Protein AF-0000000078983194 (afdb_homodimer)

Radius of gyration: 22.36 Å; Cα contacts (8 Å, |Δi|>4): 1023; chains: 2; bounding box: 47×61×54 Å

pLDDT: mean 97.12, std 3.92, range [59.59, 98.94]

Nearest PDB structures (foldseek):
  7dq9-assembly4_D  TM=9.027E-01  e=4.303E-18  Alistipes shahii WAL 8301
  7dq9-assembly3_C  TM=9.004E-01  e=1.186E-17  Alistipes shahii WAL 8301
  6k5e-assembly1_E  TM=8.010E-01  e=3.122E-14  Klebsiella pneumoniae
  6eb3-assembly1_A  TM=8.011E-01  e=3.604E-13  metagenome
  4lxg-assembly1_A-2  TM=7.792E-01  e=1.509E-12  Rhizorhabdus wittichii RW1

Sequence (468 aa):
MGEPLVFLPGMCCDARLFAPQLAALSRSHAVTVCPVGQADQISLIVEDLLPILPARFALAGLSMGGIVAMEMIRRAPDRISRLCLMSTDAQTDTPQIAAAREPLIISARVGKLEQALGQVLRPESLAPGPGRLQVLEVMRQMGLEAGPDQFVRQMRALQRRSDQQGTLRRIKVPTLILCGAHDRLTPVKRHAFMADLVAHARLSVIEEAGHLPTLESPEVVTEALQAWLAEPQRMGEPLVFLPGMCCDARLFAPQLAALSRSHAVTVCPVGQADQISLIVEDLLPILPARFALAGLSMGGIVAMEMIRRAPDRISRLCLMSTDAQTDTPQIAAAREPLIISARVGKLEQALGQVLRPESLAPGPGRLQVLEVMRQMGLEAGPDQFVRQMRALQRRSDQQGTLRRIKVPTLILCGAHDRLTPVKRHAFMADLVAHARLSVIEEAGHLPTLESPEVVTEALQAWLAEPQR

Secondary structure (DSSP, 8-state):
-PPPEEEE--TT--GGGGHHHHHHHTTTS-EEE----SSSSHHHHHHHHGGGS-SSEEEEEETHHHHHHHHHHHH-GGGEEEEEEES--SSPPPHHHHHHHHHHHHHHHTT-HHHHHHHHS-GGGS--STTHHHHHHHHHHHHHHH-HHHHHHHHHHHHTPPP-HHHHHT--S-EEEEEETT-SSS-HHHHHHHHHHSTTPEEEEETT--S-HHHHSHHHHHHHHHHHHHSPP-/-PPPEEEE--TT--GGGGHHHHHHHTTTS-EEE----SSSSHHHHHHHHGGGS-SSEEEEEETHHHHHHHHHHHH-GGGEEEEEEES--SSPPPHHHHHHHHHHHHHHHTT-HHHHHHHHS-GGGS--STTHHHHHHHHHHHHHHH-HHHHHHHHHHHHTPPP-HHHHHT--S-EEEEEETT-SSS-HHHHHHHHHHSTTPEEEEETT--S-HHHHSHHHHHHHHHHHHHSPP-

Organism: Ruegeria pomeroyi (strain ATCC 700808 / DSM 15171 / DSS-3) (NCBI:txid246200)

Solvent-accessible surface area (backbone atoms only — not comparable to full-atom values): 23267 Å² total; per-residue (Å²): 129,50,70,30,34,38,37,27,35,34,80,47,43,30,41,67,57,42,42,60,40,40,41,62,46,14,61,53,17,36,36,29,33,37,49,74,44,86,32,53,35,52,68,54,35,41,64,64,46,59,78,57,42,42,74,55,27,30,40,35,11,29,29,56,12,19,45,43,44,52,54,40,42,63,77,38,50,87,31,42,62,27,42,33,41,24,31,34,63,48,66,44,58,50,73,67,58,37,55,61,47,51,64,40,42,51,34,20,72,74,72,36,36,70,60,29,52,46,68,73,58,43,76,72,24,36,32,86,61,88,61,40,64,57,53,51,49,54,49,49,52,36,33,62,69,54,30,46,68,37,48,41,26,37,52,46,11,54,51,65,37,66,68,36,60,72,49,38,54,66,47,80,46,62,29,41,35,38,36,11,62,36,9,64,85,44,33,55,67,50,47,53,54,52,34,71,43,22,65,80,36,42,75,45,74,38,77,68,7,6,56,52,32,45,70,58,33,32,69,63,46,38,52,51,50,52,53,58,72,63,50,79,84,130,128,50,70,29,35,38,37,26,34,33,78,47,44,30,39,67,58,41,42,60,40,41,40,62,45,14,62,52,17,37,35,30,33,36,50,75,44,87,33,52,35,50,69,56,38,40,64,65,46,59,77,58,40,43,74,55,27,30,41,35,10,30,28,56,12,19,46,43,45,53,54,40,42,64,76,39,50,88,31,42,62,27,40,32,40,24,32,35,63,49,68,45,58,50,75,66,58,37,56,62,45,49,64,39,43,51,33,20,73,73,72,35,36,70,60,30,52,47,69,73,60,44,75,74,24,37,31,86,62,90,60,41,64,57,52,51,50,53,49,51,50,35,33,61,70,54,30,47,68,37,48,40,26,36,52,45,14,54,51,64,38,66,67,35,61,72,48,37,53,66,46,82,46,60,30,41,35,38,38,11,61,35,10,64,84,43,34,56,67,51,48,53,54,51,34,70,43,21,68,80,37,43,76,45,73,38,78,71,7,6,55,51,32,44,71,58,34,33,69,63,46,40,51,51,51,53,54,59,70,64,51,79,82,129

Structure (mmCIF, N/CA/C/O backbone):
data_AF-0000000078983194-model_v1
#
loop_
_entity.id
_entity.type
_entity.pdbx_description
1 polymer 'Hydrolase, alpha/beta fold family'
#
loop_
_atom_site.group_PDB
_atom_site.id
_atom_site.type_symbol
_atom_site.label_atom_id
_atom_site.label_alt_id
_atom_site.label_comp_id
_atom_site.label_asym_id
_atom_site.label_entity_id
_atom_site.label_seq_id
_atom_site.pdbx_PDB_ins_code
_atom_site.Cartn_x
_atom_site.Cartn_y
_atom_site.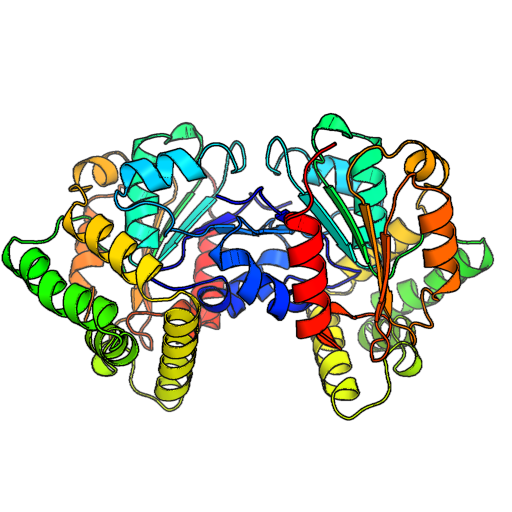Cartn_z
_atom_site.occupancy
_atom_site.B_iso_or_equiv
_atom_site.auth_seq_id
_atom_site.auth_comp_id
_atom_site.auth_asym_id
_atom_site.auth_atom_id
_atom_site.pdbx_PDB_model_num
ATOM 1 N N . MET A 1 1 ? -0.536 2.029 -17.75 1 79.88 1 MET A N 1
ATOM 2 C CA . MET A 1 1 ? -0.487 2.031 -16.297 1 79.88 1 MET A CA 1
ATOM 3 C C . MET A 1 1 ? -0.475 3.457 -15.75 1 79.88 1 MET A C 1
ATOM 5 O O . MET A 1 1 ? 0.109 4.352 -16.359 1 79.88 1 MET A O 1
ATOM 9 N N . GLY A 1 2 ? -1.288 3.662 -14.625 1 85 2 GLY A N 1
ATOM 10 C CA . GLY A 1 2 ? -1.296 4.98 -14.016 1 85 2 GLY A CA 1
ATOM 11 C C . GLY A 1 2 ? 0.024 5.344 -13.359 1 85 2 GLY A C 1
ATOM 12 O O . GLY A 1 2 ? 0.859 4.473 -13.109 1 85 2 GLY A O 1
ATOM 13 N N . GLU A 1 3 ? 0.247 6.621 -13.164 1 92.56 3 GLU A N 1
ATOM 14 C CA . GLU A 1 3 ? 1.456 7.074 -12.484 1 92.56 3 GLU A CA 1
ATOM 15 C C . GLU A 1 3 ? 1.533 6.512 -11.07 1 92.56 3 GLU A C 1
ATOM 17 O O . GLU A 1 3 ? 0.51 6.359 -10.398 1 92.56 3 GLU A O 1
ATOM 22 N N . PRO A 1 4 ? 2.758 6.176 -10.633 1 97.31 4 PRO A N 1
ATOM 23 C CA . PRO A 1 4 ? 2.881 5.727 -9.242 1 97.31 4 PRO A CA 1
ATOM 24 C C . PRO A 1 4 ? 2.395 6.77 -8.242 1 97.31 4 PRO A C 1
ATOM 26 O O . PRO A 1 4 ? 2.594 7.969 -8.445 1 97.31 4 PRO A O 1
ATOM 29 N N . LEU A 1 5 ? 1.746 6.328 -7.246 1 98.62 5 LEU A N 1
ATOM 30 C CA . LEU A 1 5 ? 1.169 7.184 -6.215 1 98.62 5 LEU A CA 1
ATOM 31 C C . LEU A 1 5 ? 1.759 6.85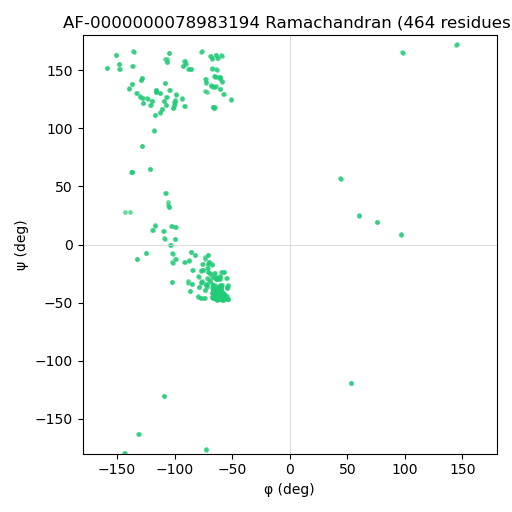2 -4.848 1 98.62 5 LEU A C 1
ATOM 33 O O . LEU A 1 5 ? 1.731 5.699 -4.414 1 98.62 5 LEU A O 1
ATOM 37 N N . VAL A 1 6 ? 2.328 7.848 -4.188 1 98.75 6 VAL A N 1
ATOM 38 C CA . VAL A 1 6 ? 2.906 7.695 -2.855 1 98.75 6 VAL A CA 1
ATOM 39 C C . VAL A 1 6 ? 2.008 8.367 -1.821 1 98.75 6 VAL A C 1
ATOM 41 O O . VAL A 1 6 ? 1.648 9.539 -1.971 1 98.75 6 VAL A O 1
ATOM 44 N N . PHE A 1 7 ? 1.648 7.602 -0.792 1 98.94 7 PHE A N 1
ATOM 45 C CA . PHE A 1 7 ? 0.886 8.102 0.343 1 98.94 7 PHE A CA 1
ATOM 46 C C . PHE A 1 7 ? 1.784 8.289 1.56 1 98.94 7 PHE A C 1
ATOM 48 O O . PHE A 1 7 ? 2.566 7.402 1.903 1 98.94 7 PHE A O 1
ATOM 55 N N . LEU A 1 8 ? 1.646 9.43 2.18 1 98.81 8 LEU A N 1
ATOM 56 C CA . LEU A 1 8 ? 2.291 9.719 3.455 1 98.81 8 LEU A CA 1
ATOM 57 C C . LEU A 1 8 ? 1.258 9.852 4.57 1 98.81 8 LEU A C 1
ATOM 59 O O . LEU A 1 8 ? 0.49 10.812 4.602 1 98.81 8 LEU A O 1
ATOM 63 N N . PRO A 1 9 ? 1.249 8.922 5.547 1 98.69 9 PRO A N 1
ATOM 64 C CA . PRO A 1 9 ? 0.233 8.945 6.602 1 98.69 9 PRO A CA 1
ATOM 65 C C . PRO A 1 9 ? 0.501 10.016 7.656 1 98.69 9 PRO A C 1
ATOM 67 O O . PRO A 1 9 ? 1.577 10.617 7.668 1 98.69 9 PRO A O 1
ATOM 70 N N . GLY A 1 10 ? -0.52 10.25 8.445 1 98.31 10 GLY A N 1
ATOM 71 C CA . GLY A 1 10 ? -0.376 11.156 9.57 1 98.31 10 GLY A CA 1
ATOM 72 C C . GLY A 1 10 ? 0.444 10.578 10.711 1 98.31 10 GLY A C 1
ATOM 73 O O . GLY A 1 10 ? 1.015 9.492 10.578 1 98.31 10 GLY A O 1
ATOM 74 N N . MET A 1 11 ? 0.52 11.344 11.766 1 97.31 11 MET A N 1
ATOM 75 C CA . MET A 1 11 ? 1.292 10.961 12.945 1 97.31 11 MET A CA 1
ATOM 76 C C . MET A 1 11 ? 0.805 9.625 13.5 1 97.31 11 MET A C 1
ATOM 78 O O . MET A 1 11 ? -0.399 9.422 13.672 1 97.31 11 MET A O 1
ATOM 82 N N . CYS A 1 12 ? 1.683 8.75 13.711 1 97.62 12 CYS A N 1
ATOM 83 C CA . CYS A 1 12 ? 1.459 7.461 14.344 1 97.62 12 CYS A CA 1
ATOM 84 C C . CYS A 1 12 ? 0.448 6.633 13.562 1 97.62 12 CYS A C 1
ATOM 86 O O . CYS A 1 12 ? -0.293 5.836 14.141 1 97.62 12 CYS A O 1
ATOM 88 N N . CYS A 1 13 ? 0.289 6.871 12.297 1 98.12 13 CYS A N 1
ATOM 89 C CA . CYS A 1 13 ? -0.591 6.113 11.414 1 98.12 13 CYS A CA 1
ATOM 90 C C . CYS A 1 13 ? 0.213 5.223 10.477 1 98.12 13 CYS A C 1
ATOM 92 O O . CYS A 1 13 ? 1.422 5.406 10.32 1 98.12 13 CYS A O 1
ATOM 94 N N . ASP A 1 14 ? -0.461 4.211 9.938 1 98.19 14 ASP A N 1
ATOM 95 C CA . ASP A 1 14 ? 0.097 3.289 8.953 1 98.19 14 ASP A CA 1
ATOM 96 C C . ASP A 1 14 ? -0.847 3.117 7.766 1 98.19 14 ASP A C 1
ATOM 98 O O . ASP A 1 14 ? -1.729 3.949 7.543 1 98.19 14 ASP A O 1
ATOM 102 N N . ALA A 1 15 ? -0.649 2.1 7.004 1 98.81 15 ALA A N 1
ATOM 103 C CA . ALA A 1 15 ? -1.382 1.922 5.75 1 98.81 15 ALA A CA 1
ATOM 104 C C . ALA A 1 15 ? -2.889 1.903 5.996 1 98.81 15 ALA A C 1
ATOM 106 O O . ALA A 1 15 ? -3.676 2.154 5.082 1 98.81 15 ALA A O 1
ATOM 107 N N . ARG A 1 16 ? -3.352 1.537 7.27 1 98.81 16 ARG A N 1
ATOM 108 C CA . ARG A 1 16 ? -4.777 1.459 7.574 1 98.81 16 ARG A CA 1
ATOM 109 C C . ARG A 1 16 ? -5.457 2.805 7.352 1 98.81 16 ARG A C 1
ATOM 111 O O . ARG A 1 16 ? -6.645 2.857 7.027 1 98.81 16 ARG A O 1
ATOM 118 N N . LEU A 1 17 ? -4.668 3.906 7.41 1 98.88 17 LEU A N 1
ATOM 119 C CA . LEU A 1 17 ? -5.207 5.25 7.223 1 98.88 17 LEU A CA 1
ATOM 120 C C . LEU A 1 17 ? -5.77 5.418 5.812 1 98.88 17 LEU A C 1
ATOM 122 O O . LEU A 1 17 ? -6.734 6.156 5.609 1 98.88 17 LEU A O 1
ATOM 126 N N . PHE A 1 18 ? -5.184 4.695 4.879 1 98.94 18 PHE A N 1
ATOM 127 C CA . PHE A 1 18 ? -5.535 4.852 3.473 1 98.94 18 PHE A CA 1
ATOM 128 C C . PHE A 1 18 ? -6.141 3.568 2.92 1 98.94 18 PHE A C 1
ATOM 130 O O . PHE A 1 18 ? -6.23 3.393 1.702 1 98.94 18 PHE A O 1
ATOM 137 N N . ALA A 1 19 ? -6.578 2.635 3.791 1 98.75 19 ALA A N 1
ATOM 138 C CA . ALA A 1 19 ? -6.961 1.288 3.379 1 98.75 19 ALA A CA 1
ATOM 139 C C . ALA A 1 19 ? -8.016 1.331 2.279 1 98.75 19 ALA A C 1
ATOM 141 O O . ALA A 1 19 ? -7.887 0.659 1.255 1 98.75 19 ALA A O 1
ATOM 142 N N . PRO A 1 20 ? -9.109 2.223 2.396 1 98.69 20 PRO A N 1
ATOM 143 C CA . PRO A 1 20 ? -10.109 2.234 1.328 1 98.69 20 PRO A CA 1
ATOM 144 C C . PRO A 1 20 ? -9.555 2.744 0.002 1 98.69 20 PRO A C 1
ATOM 146 O O . PRO A 1 20 ? -9.906 2.223 -1.061 1 98.69 20 PRO A O 1
ATOM 149 N N . GLN A 1 21 ? -8.727 3.748 0.026 1 98.88 21 GLN A N 1
ATOM 150 C CA . GLN A 1 21 ? -8.125 4.297 -1.183 1 98.88 21 GLN A CA 1
ATOM 151 C C . GLN A 1 21 ? -7.152 3.307 -1.813 1 98.88 21 GLN A C 1
ATOM 153 O O . GLN A 1 21 ? -7.098 3.176 -3.037 1 98.88 21 GLN A O 1
ATOM 158 N N . LEU A 1 22 ? -6.332 2.627 -0.959 1 98.81 22 LEU A N 1
ATOM 159 C CA . LEU A 1 22 ? -5.41 1.614 -1.464 1 98.81 22 LEU A CA 1
ATOM 160 C C . LEU A 1 22 ? -6.168 0.513 -2.199 1 98.81 22 LEU A C 1
ATOM 162 O O . LEU A 1 22 ? -5.742 0.069 -3.27 1 98.81 22 LEU A O 1
ATOM 166 N N . ALA A 1 23 ? -7.27 0.077 -1.621 1 98.31 23 ALA A N 1
ATOM 167 C CA . ALA A 1 23 ? -8.086 -0.968 -2.234 1 98.31 23 ALA A CA 1
ATOM 168 C C . ALA A 1 23 ? -8.531 -0.564 -3.637 1 98.31 23 ALA A C 1
ATOM 170 O O . ALA A 1 23 ? -8.422 -1.354 -4.578 1 98.31 23 ALA A O 1
ATOM 171 N N . ALA A 1 24 ? -8.938 0.636 -3.787 1 97.88 24 ALA A N 1
ATOM 172 C CA . ALA A 1 24 ? -9.492 1.102 -5.055 1 97.88 24 ALA A CA 1
ATOM 173 C C . ALA A 1 24 ? -8.383 1.431 -6.055 1 97.88 24 ALA A C 1
ATOM 175 O O . ALA A 1 24 ? -8.438 1.007 -7.211 1 97.88 24 ALA A O 1
ATOM 176 N N . LEU A 1 25 ? -7.379 2.117 -5.594 1 98.25 25 LEU A N 1
ATOM 177 C CA . LEU A 1 25 ? -6.418 2.723 -6.508 1 98.25 25 LEU A CA 1
ATOM 178 C C . LEU A 1 25 ? -5.352 1.714 -6.922 1 98.25 25 LEU A C 1
ATOM 180 O O . LEU A 1 25 ? -4.711 1.87 -7.965 1 98.25 25 LEU A O 1
ATOM 184 N N . SER A 1 26 ? -5.125 0.648 -6.141 1 97.69 26 SER A N 1
ATOM 185 C CA . SER A 1 26 ? -4.07 -0.32 -6.43 1 97.69 26 SER A CA 1
ATOM 186 C C . SER A 1 26 ? -4.418 -1.171 -7.645 1 97.69 26 SER A C 1
ATOM 188 O O . SER A 1 26 ? -3.564 -1.888 -8.172 1 97.69 26 SER A O 1
ATOM 190 N N . ARG A 1 27 ? -5.629 -1.084 -8.164 1 94.88 27 ARG A N 1
ATOM 191 C CA . ARG A 1 27 ? -6.051 -1.841 -9.336 1 94.88 27 ARG A CA 1
ATOM 192 C C . ARG A 1 27 ? -5.465 -1.245 -10.609 1 94.88 27 ARG A C 1
ATOM 194 O O . ARG A 1 27 ? -5.328 -1.939 -11.625 1 94.88 27 ARG A O 1
ATOM 201 N N . SER A 1 28 ? -5.105 0.059 -10.492 1 94.88 28 SER A N 1
ATOM 202 C CA . SER A 1 28 ? -4.68 0.723 -11.719 1 94.88 28 SER A CA 1
ATOM 203 C C . SER A 1 28 ? -3.385 1.5 -11.508 1 94.88 28 SER A C 1
ATOM 205 O O . SER A 1 28 ? -2.754 1.941 -12.469 1 94.88 28 SER A O 1
ATOM 207 N N . HIS A 1 29 ? -2.98 1.689 -10.273 1 96.94 29 HIS A N 1
ATOM 208 C CA . HIS A 1 29 ? -1.766 2.424 -9.938 1 96.94 29 HIS A CA 1
ATOM 209 C C . HIS A 1 29 ? -0.871 1.611 -9.008 1 96.94 29 HIS A C 1
ATOM 211 O O . HIS A 1 29 ? -1.364 0.888 -8.141 1 96.94 29 HIS A O 1
ATOM 217 N N . ALA A 1 30 ? 0.486 1.741 -9.234 1 97.69 30 ALA A N 1
ATOM 218 C CA . ALA A 1 30 ? 1.371 1.375 -8.133 1 97.69 30 ALA A CA 1
ATOM 219 C C . ALA A 1 30 ? 1.212 2.336 -6.961 1 97.69 30 ALA A C 1
ATOM 221 O O . ALA A 1 30 ? 1.425 3.543 -7.105 1 97.69 30 ALA A O 1
ATOM 222 N N . VAL A 1 31 ? 0.787 1.824 -5.809 1 98.56 31 VAL A N 1
ATOM 223 C CA . VAL A 1 31 ? 0.564 2.674 -4.645 1 98.56 31 VAL A CA 1
ATOM 224 C C . VAL A 1 31 ? 1.581 2.338 -3.557 1 98.56 31 VAL A C 1
ATOM 226 O O . VAL A 1 31 ? 1.815 1.164 -3.258 1 98.56 31 VAL A O 1
ATOM 229 N N . THR A 1 32 ? 2.203 3.367 -3.047 1 98.69 32 THR A N 1
ATOM 230 C CA . THR A 1 32 ? 3.195 3.236 -1.987 1 98.69 32 THR A CA 1
ATOM 231 C C . THR A 1 32 ? 2.725 3.932 -0.714 1 98.69 32 THR A C 1
ATOM 233 O O . THR A 1 32 ? 2.182 5.035 -0.77 1 98.69 32 THR A O 1
ATOM 236 N N . VAL A 1 33 ? 2.83 3.268 0.409 1 98.62 33 VAL A N 1
ATOM 237 C CA . VAL A 1 33 ? 2.695 3.914 1.71 1 98.62 33 VAL A CA 1
ATOM 238 C C . VAL A 1 33 ? 4.055 3.975 2.4 1 98.62 33 VAL A C 1
ATOM 240 O O . VAL A 1 33 ? 4.707 2.945 2.598 1 98.62 33 VAL A O 1
ATOM 243 N N . CYS A 1 34 ? 4.457 5.168 2.748 1 97.06 34 CYS A N 1
ATOM 244 C CA . CYS A 1 34 ? 5.734 5.379 3.412 1 97.06 34 CYS A CA 1
ATOM 245 C C . CYS A 1 34 ? 5.535 5.758 4.875 1 97.06 34 CYS A C 1
ATOM 247 O O . CYS A 1 34 ? 4.652 6.555 5.199 1 97.06 34 CYS A O 1
ATOM 249 N N . PRO A 1 35 ? 6.379 5.184 5.703 1 94.75 35 PRO A N 1
ATOM 250 C CA . PRO A 1 35 ? 6.324 5.656 7.086 1 94.75 35 PRO A CA 1
ATOM 251 C C . PRO A 1 35 ? 6.91 7.059 7.254 1 94.75 35 PRO A C 1
ATOM 253 O O . PRO A 1 35 ? 7.891 7.402 6.59 1 94.75 35 PRO A O 1
ATOM 256 N N . VAL A 1 36 ? 6.305 7.996 8.07 1 91.5 36 VAL A N 1
ATOM 257 C CA . VAL A 1 36 ? 6.816 9.336 8.312 1 91.5 36 VAL A CA 1
ATOM 258 C C . VAL A 1 36 ? 7.449 9.406 9.703 1 91.5 36 VAL A C 1
ATOM 260 O O . VAL A 1 36 ? 7.652 10.492 10.25 1 91.5 36 VAL A O 1
ATOM 263 N N . GLY A 1 37 ? 8.031 8.516 10.289 1 75.19 37 GLY A N 1
ATOM 264 C CA . GLY A 1 37 ? 8.289 8.57 11.719 1 75.19 37 GLY A CA 1
ATOM 265 C C . GLY A 1 37 ? 9.672 8.07 12.094 1 75.19 37 GLY A C 1
ATOM 266 O O . GLY A 1 37 ? 9.93 7.758 13.258 1 75.19 37 GLY A O 1
ATOM 267 N N . GLN A 1 38 ? 10.609 8.195 11.203 1 82.25 38 GLN A N 1
ATOM 268 C CA . GLN A 1 38 ? 11.844 7.512 11.578 1 82.25 38 GLN A CA 1
ATOM 269 C C . GLN A 1 38 ? 12.883 8.5 12.094 1 82.25 38 GLN A C 1
ATOM 271 O O . GLN A 1 38 ? 13.945 8.094 12.578 1 82.25 38 GLN A O 1
ATOM 276 N N . ALA A 1 39 ? 12.555 9.781 11.977 1 92.06 39 ALA A N 1
ATOM 277 C CA . ALA A 1 39 ? 13.438 10.844 12.438 1 92.06 39 ALA A CA 1
ATOM 278 C C . ALA A 1 39 ? 12.664 11.914 13.203 1 92.06 39 ALA A C 1
ATOM 280 O O . ALA A 1 39 ? 11.43 11.938 13.172 1 92.06 39 ALA A O 1
ATOM 281 N N . ASP A 1 40 ? 13.438 12.797 13.953 1 96.5 40 ASP A N 1
ATOM 282 C CA . ASP A 1 40 ? 12.781 13.82 14.766 1 96.5 40 ASP A CA 1
ATOM 283 C C . ASP A 1 40 ? 12.844 15.188 14.086 1 96.5 40 ASP A C 1
ATOM 285 O O . ASP A 1 40 ? 12.68 16.219 14.742 1 96.5 40 ASP A O 1
ATOM 289 N N . GLN A 1 41 ? 13.164 15.172 12.797 1 97.56 41 GLN A N 1
ATOM 290 C CA . GLN A 1 41 ? 13.125 16.359 11.945 1 97.56 41 GLN A CA 1
ATOM 291 C C . GLN A 1 41 ? 12.508 16.047 10.586 1 97.56 41 GLN A C 1
ATOM 293 O O . GLN A 1 41 ? 12.805 15.008 9.984 1 97.56 41 GLN A O 1
ATOM 298 N N . ILE A 1 42 ? 11.68 16.984 10.156 1 97.62 42 ILE A N 1
ATOM 299 C CA . ILE A 1 42 ? 10.984 16.781 8.883 1 97.62 42 ILE A CA 1
ATOM 300 C C . ILE A 1 42 ? 12.008 16.609 7.762 1 97.62 42 ILE A C 1
ATOM 302 O O . ILE A 1 42 ? 11.859 15.734 6.91 1 97.62 42 ILE A O 1
ATOM 306 N N . SER A 1 43 ? 13.078 17.422 7.801 1 96.94 43 SER A N 1
ATOM 307 C CA . SER A 1 43 ? 14.086 17.375 6.75 1 96.94 43 SER A CA 1
ATOM 308 C C . SER A 1 43 ? 14.789 16.016 6.719 1 96.94 43 SER A C 1
ATOM 310 O O . SER A 1 43 ? 15.094 15.492 5.645 1 96.94 43 SER A O 1
ATOM 312 N N . LEU A 1 44 ? 15.023 15.43 7.859 1 96.81 44 LEU A N 1
ATOM 313 C CA . LEU A 1 44 ? 15.688 14.133 7.938 1 96.81 44 LEU A CA 1
ATOM 314 C C . LEU A 1 44 ? 14.758 13.016 7.473 1 96.81 44 LEU A C 1
ATOM 316 O O . LEU A 1 44 ? 15.211 12.039 6.867 1 96.81 44 LEU A O 1
ATOM 320 N N . ILE A 1 45 ? 13.469 13.164 7.758 1 96.62 45 ILE A N 1
ATOM 321 C CA . ILE A 1 45 ? 12.477 12.203 7.273 1 96.62 45 ILE A CA 1
ATOM 322 C C . ILE A 1 45 ? 12.5 12.18 5.746 1 96.62 45 ILE A C 1
ATOM 324 O O . ILE A 1 45 ? 12.555 11.102 5.137 1 96.62 45 ILE A O 1
ATOM 328 N N . VAL A 1 46 ? 12.492 13.336 5.137 1 97.12 46 VAL A N 1
ATOM 329 C CA . VAL A 1 46 ? 12.469 13.453 3.682 1 97.12 46 VAL A CA 1
ATOM 330 C C . VAL A 1 46 ? 13.766 12.906 3.098 1 97.12 46 VAL A C 1
ATOM 332 O O . VAL A 1 46 ? 13.758 12.219 2.076 1 97.12 46 VAL A O 1
ATOM 335 N N . GLU A 1 47 ? 14.875 13.18 3.768 1 96 47 GLU A N 1
ATOM 336 C CA . GLU A 1 47 ? 16.188 12.688 3.332 1 96 47 GLU A CA 1
ATOM 337 C C . GLU A 1 47 ? 16.203 11.156 3.295 1 96 47 GLU A C 1
ATOM 339 O O . GLU A 1 47 ? 16.844 10.562 2.422 1 96 47 GLU A O 1
ATOM 344 N N . ASP A 1 48 ? 15.555 10.57 4.203 1 94.38 48 ASP A N 1
ATOM 345 C CA . ASP A 1 48 ? 15.508 9.109 4.289 1 94.38 48 ASP A CA 1
ATOM 346 C C . ASP A 1 48 ? 14.562 8.531 3.234 1 94.38 48 ASP A C 1
ATOM 348 O O . ASP A 1 48 ? 14.781 7.414 2.752 1 94.38 48 ASP A O 1
ATOM 352 N N . LEU A 1 49 ? 13.516 9.234 2.869 1 96.06 49 LEU A N 1
ATOM 353 C CA . LEU A 1 49 ? 12.445 8.68 2.053 1 96.06 49 LEU A CA 1
ATOM 354 C C . LEU A 1 49 ? 12.766 8.812 0.567 1 96.06 49 LEU A C 1
ATOM 356 O O . LEU A 1 49 ? 12.523 7.887 -0.209 1 96.06 49 LEU A O 1
ATOM 360 N N . LEU A 1 50 ? 13.328 9.898 0.15 1 95.94 50 LEU A N 1
ATOM 361 C CA . LEU A 1 50 ? 13.445 10.234 -1.265 1 95.94 50 LEU A CA 1
ATOM 362 C C . LEU A 1 50 ? 14.25 9.172 -2.008 1 95.94 50 LEU A C 1
ATOM 364 O O . LEU A 1 50 ? 13.859 8.727 -3.088 1 95.94 50 LEU A O 1
ATOM 368 N N . PRO A 1 51 ? 15.312 8.594 -1.41 1 94.38 51 PRO A N 1
ATOM 369 C CA . PRO A 1 51 ? 16.141 7.656 -2.166 1 94.38 51 PRO A CA 1
ATOM 370 C C . PRO A 1 51 ? 15.438 6.332 -2.439 1 94.38 51 PRO A C 1
ATOM 372 O O . PRO A 1 51 ? 15.867 5.562 -3.303 1 94.38 51 PRO A O 1
ATOM 375 N N . ILE A 1 52 ? 14.383 6.059 -1.73 1 94.25 52 ILE A N 1
ATOM 376 C CA . ILE A 1 52 ? 13.781 4.738 -1.852 1 94.25 52 ILE A CA 1
ATOM 377 C C . ILE A 1 52 ? 12.438 4.848 -2.566 1 94.25 52 ILE A C 1
ATOM 379 O O . ILE A 1 52 ? 11.633 3.912 -2.537 1 94.25 52 ILE A O 1
ATOM 383 N N . LEU A 1 53 ? 12.125 5.941 -3.143 1 96.12 53 LEU A N 1
ATOM 384 C CA . LEU A 1 53 ? 10.891 6.176 -3.879 1 96.12 53 LEU A CA 1
ATOM 385 C C . LEU A 1 53 ? 11.141 6.172 -5.383 1 96.12 53 LEU A C 1
ATOM 387 O O . LEU A 1 53 ? 12.297 6.195 -5.82 1 96.12 53 LEU A O 1
ATOM 391 N N . PRO A 1 54 ? 10.062 6.059 -6.203 1 94.5 54 PRO A N 1
ATOM 392 C CA . PRO A 1 54 ? 10.211 6.121 -7.66 1 94.5 54 PRO A CA 1
ATOM 393 C C . PRO A 1 54 ? 10.828 7.434 -8.133 1 94.5 54 PRO A C 1
ATOM 395 O O . PRO A 1 54 ? 10.828 8.422 -7.395 1 94.5 54 PRO A O 1
ATOM 398 N N . ALA A 1 55 ? 11.328 7.418 -9.383 1 94.94 55 ALA A N 1
ATOM 399 C CA . ALA A 1 55 ? 11.961 8.594 -9.961 1 94.94 55 ALA A CA 1
ATOM 400 C C . ALA A 1 55 ? 10.977 9.75 -10.078 1 94.94 55 ALA A C 1
ATOM 402 O O . ALA A 1 55 ? 11.344 10.906 -9.852 1 94.94 55 ALA A O 1
ATOM 403 N N . ARG A 1 56 ? 9.797 9.484 -10.477 1 96.56 56 ARG A N 1
ATOM 404 C CA . ARG A 1 56 ? 8.719 10.453 -10.586 1 96.56 56 ARG A CA 1
ATOM 405 C C . ARG A 1 56 ? 7.395 9.852 -10.117 1 96.56 56 ARG A C 1
ATOM 407 O O . ARG A 1 56 ? 7.074 8.711 -10.445 1 96.56 56 ARG A O 1
ATOM 414 N N . PHE A 1 57 ? 6.648 10.625 -9.297 1 97.94 57 PHE A N 1
ATOM 415 C CA . PHE A 1 57 ? 5.457 10.047 -8.688 1 97.94 57 PHE A CA 1
ATOM 416 C C . PHE A 1 57 ? 4.492 11.133 -8.25 1 97.94 57 PHE A C 1
ATOM 418 O O . PHE A 1 57 ? 4.895 12.281 -8.023 1 97.94 57 PHE A O 1
ATOM 425 N N . ALA A 1 58 ? 3.174 10.797 -8.219 1 98.5 58 ALA A N 1
ATOM 426 C CA . ALA A 1 58 ? 2.18 11.602 -7.516 1 98.5 58 ALA A CA 1
ATOM 427 C C . ALA A 1 58 ? 2.312 11.438 -6.004 1 98.5 58 ALA A C 1
ATOM 429 O O . ALA A 1 58 ? 2.604 10.344 -5.516 1 98.5 58 ALA A O 1
ATOM 430 N N . LEU A 1 59 ? 2.105 12.516 -5.285 1 98.81 59 LEU A N 1
ATOM 431 C CA . LEU A 1 59 ? 2.355 12.523 -3.848 1 98.81 59 LEU A CA 1
ATOM 432 C C . LEU A 1 59 ? 1.131 13.016 -3.086 1 98.81 59 LEU A C 1
ATOM 434 O O . LEU A 1 59 ? 0.611 14.102 -3.371 1 98.81 59 LEU A O 1
ATOM 438 N N . ALA A 1 60 ? 0.612 12.18 -2.176 1 98.94 60 ALA A N 1
ATOM 439 C CA . ALA A 1 60 ? -0.516 12.531 -1.319 1 98.94 60 ALA A CA 1
ATOM 440 C C . ALA A 1 60 ? -0.155 12.375 0.155 1 98.94 60 ALA A C 1
ATOM 442 O O . ALA A 1 60 ? 0.317 11.312 0.575 1 98.94 60 ALA A O 1
ATOM 443 N N . GLY A 1 61 ? -0.326 13.375 0.938 1 98.88 61 GLY A N 1
ATOM 444 C CA . GLY A 1 61 ? -0.024 13.344 2.359 1 98.88 61 GLY A CA 1
ATOM 445 C C . GLY A 1 61 ? -1.174 13.828 3.225 1 98.88 61 GLY A C 1
ATOM 446 O O . GLY A 1 61 ? -1.877 14.773 2.863 1 98.88 61 GLY A O 1
ATOM 447 N N . LEU A 1 62 ? -1.385 13.195 4.359 1 98.94 62 LEU A N 1
ATOM 448 C CA . LEU A 1 62 ? -2.412 13.594 5.316 1 98.94 62 LEU A CA 1
ATOM 449 C C . LEU A 1 62 ? -1.787 14.031 6.637 1 98.94 62 LEU A C 1
ATOM 451 O O . LEU A 1 62 ? -0.952 13.312 7.199 1 98.94 62 LEU A O 1
ATOM 455 N N . SER A 1 63 ? -2.244 15.219 7.133 1 98.75 63 SER A N 1
ATOM 456 C CA . SER A 1 63 ? -1.783 15.75 8.414 1 98.75 63 SER A CA 1
ATOM 457 C C . SER A 1 63 ? -0.261 15.82 8.461 1 98.75 63 SER A C 1
ATOM 459 O O . SER A 1 63 ? 0.364 16.438 7.602 1 98.75 63 SER A O 1
ATOM 461 N N . MET A 1 64 ? 0.449 15.172 9.32 1 98.31 64 MET A N 1
ATOM 462 C CA . MET A 1 64 ? 1.909 15.172 9.336 1 98.31 64 MET A CA 1
ATOM 463 C C . MET A 1 64 ? 2.467 14.742 7.98 1 98.31 64 MET A C 1
ATOM 465 O O . MET A 1 64 ? 3.488 15.258 7.531 1 98.31 64 MET A O 1
ATOM 469 N N . GLY A 1 65 ? 1.775 13.758 7.352 1 98.69 65 GLY A N 1
ATOM 470 C CA . GLY A 1 65 ? 2.182 13.352 6.016 1 98.69 65 GLY A CA 1
ATOM 471 C C . GLY A 1 65 ? 2.133 14.484 5.008 1 98.69 65 GLY A C 1
ATOM 472 O O . GLY A 1 65 ? 2.928 14.523 4.066 1 98.69 65 GLY A O 1
ATOM 473 N N . GLY A 1 66 ? 1.15 15.383 5.148 1 98.81 66 GLY A N 1
ATOM 474 C CA . GLY A 1 66 ? 1.11 16.578 4.312 1 98.81 66 GLY A CA 1
ATOM 475 C C . GLY A 1 66 ? 2.285 17.5 4.547 1 98.81 66 GLY A C 1
ATOM 476 O O . GLY A 1 66 ? 2.818 18.094 3.602 1 98.81 66 GLY A O 1
ATOM 477 N N . ILE A 1 67 ? 2.705 17.672 5.785 1 98.56 67 ILE A N 1
ATOM 478 C CA . ILE A 1 67 ? 3.855 18.484 6.152 1 98.56 67 ILE A CA 1
ATOM 479 C C . ILE A 1 67 ? 5.121 17.906 5.52 1 98.56 67 ILE A C 1
ATOM 481 O O . ILE A 1 67 ? 5.906 18.641 4.914 1 98.56 67 ILE A O 1
ATOM 485 N N . VAL A 1 68 ? 5.273 16.625 5.59 1 98.56 68 VAL A N 1
ATOM 486 C CA . VAL A 1 68 ? 6.406 15.945 4.973 1 98.56 68 VAL A CA 1
ATOM 487 C C . VAL A 1 68 ? 6.336 16.094 3.455 1 98.56 68 VAL A C 1
ATOM 489 O O . VAL A 1 68 ? 7.355 16.312 2.799 1 98.56 68 VAL A O 1
ATOM 492 N N . ALA A 1 69 ? 5.133 16.016 2.908 1 98.81 69 ALA A N 1
ATOM 493 C CA . ALA A 1 69 ? 4.941 16.156 1.466 1 98.81 69 ALA A CA 1
ATOM 494 C C . ALA A 1 69 ? 5.395 17.531 0.986 1 98.81 69 ALA A C 1
ATOM 496 O O . ALA A 1 69 ? 6.027 17.656 -0.065 1 98.81 69 ALA A O 1
ATOM 497 N N . MET A 1 70 ? 5.055 18.547 1.713 1 98.75 70 MET A N 1
ATOM 498 C CA . MET A 1 70 ? 5.461 19.891 1.335 1 98.75 70 MET A CA 1
ATOM 499 C C . MET A 1 70 ? 6.977 20.031 1.365 1 98.75 70 MET A C 1
ATOM 501 O O . MET A 1 70 ? 7.562 20.688 0.496 1 98.75 70 MET A O 1
ATOM 505 N N . GLU A 1 71 ? 7.641 19.469 2.357 1 98.44 71 GLU A N 1
ATOM 506 C CA . GLU A 1 71 ? 9.102 19.453 2.387 1 98.44 71 GLU A CA 1
ATOM 507 C C . GLU A 1 71 ? 9.672 18.688 1.205 1 98.44 71 GLU A C 1
ATOM 509 O O . GLU A 1 71 ? 10.68 19.078 0.623 1 98.44 71 GLU A O 1
ATOM 514 N N . MET A 1 72 ? 9.031 17.578 0.851 1 98.44 72 MET A N 1
ATOM 515 C CA . MET A 1 72 ? 9.5 16.75 -0.257 1 98.44 72 MET A CA 1
ATOM 516 C C . MET A 1 72 ? 9.445 17.516 -1.571 1 98.44 72 MET A C 1
ATOM 518 O O . MET A 1 72 ? 10.406 17.484 -2.352 1 98.44 72 MET A O 1
ATOM 522 N N . ILE A 1 73 ? 8.359 18.203 -1.854 1 98.56 73 ILE A N 1
ATOM 523 C CA . ILE A 1 73 ? 8.242 18.906 -3.129 1 98.56 73 ILE A CA 1
ATOM 524 C C . ILE A 1 73 ? 9.172 20.125 -3.141 1 98.56 73 ILE A C 1
ATOM 526 O O . ILE A 1 73 ? 9.656 20.531 -4.195 1 98.56 73 ILE A O 1
ATOM 530 N N . ARG A 1 74 ? 9.445 20.703 -1.993 1 98.31 74 ARG A N 1
ATOM 531 C CA . ARG A 1 74 ? 10.438 21.781 -1.909 1 98.31 74 ARG A CA 1
ATOM 532 C C . ARG A 1 74 ? 11.812 21.281 -2.338 1 98.31 74 ARG A C 1
ATOM 534 O O . ARG A 1 74 ? 12.516 21.969 -3.09 1 98.31 74 ARG A O 1
ATOM 541 N N . ARG A 1 75 ? 12.195 20.125 -1.941 1 97.88 75 ARG A N 1
ATOM 542 C CA . ARG A 1 75 ? 13.539 19.578 -2.135 1 97.88 75 ARG A CA 1
ATOM 543 C C . ARG A 1 75 ? 13.672 18.922 -3.506 1 97.88 75 ARG A C 1
ATOM 545 O O . ARG A 1 75 ? 14.75 18.922 -4.098 1 97.88 75 ARG A O 1
ATOM 552 N N . ALA A 1 76 ? 12.609 18.344 -3.947 1 98 76 ALA A N 1
ATOM 553 C CA . ALA A 1 76 ? 12.664 17.547 -5.18 1 98 76 ALA A CA 1
ATOM 554 C C . ALA A 1 76 ? 11.445 17.828 -6.055 1 98 76 ALA A C 1
ATOM 556 O O . ALA A 1 76 ? 10.711 16.891 -6.418 1 98 76 ALA A O 1
ATOM 557 N N . PRO A 1 77 ? 11.273 19.062 -6.516 1 97.69 77 PRO A N 1
ATOM 558 C CA . PRO A 1 77 ? 10.078 19.422 -7.277 1 97.69 77 PRO A CA 1
ATOM 559 C C . PRO A 1 77 ? 9.953 18.641 -8.586 1 97.69 77 PRO A C 1
ATOM 561 O O . PRO A 1 77 ? 8.844 18.297 -9.008 1 97.69 77 PRO A O 1
ATOM 564 N N . ASP A 1 78 ? 11.031 18.25 -9.164 1 97.44 78 ASP A N 1
ATOM 565 C CA . ASP A 1 78 ? 11.008 17.594 -10.469 1 97.44 78 ASP A CA 1
ATOM 566 C C . ASP A 1 78 ? 10.547 16.141 -10.344 1 97.44 78 ASP A C 1
ATOM 568 O O . ASP A 1 78 ? 10.148 15.523 -11.328 1 97.44 78 ASP A O 1
ATOM 572 N N . ARG A 1 79 ? 10.57 15.594 -9.141 1 97.38 79 ARG A N 1
ATOM 573 C CA . ARG A 1 79 ? 10.203 14.195 -8.93 1 97.38 79 ARG A CA 1
ATOM 574 C C . ARG A 1 79 ? 8.711 14.062 -8.609 1 97.38 79 ARG A C 1
ATOM 576 O O . ARG A 1 79 ? 8.164 12.961 -8.633 1 97.38 79 ARG A O 1
ATOM 583 N N . ILE A 1 80 ? 8.078 15.148 -8.273 1 97.94 80 ILE A N 1
ATOM 584 C CA . ILE A 1 80 ? 6.676 15.102 -7.879 1 97.94 80 ILE A CA 1
ATOM 585 C C . ILE A 1 80 ? 5.797 15.562 -9.047 1 97.94 80 ILE A C 1
ATOM 587 O O . ILE A 1 80 ? 5.867 16.719 -9.469 1 97.94 80 ILE A O 1
ATOM 591 N N . SER A 1 81 ? 4.961 14.68 -9.523 1 97.38 81 SER A N 1
ATOM 592 C CA . SER A 1 81 ? 4.16 14.961 -10.703 1 97.38 81 SER A CA 1
ATOM 593 C C . SER A 1 81 ? 2.838 15.625 -10.336 1 97.38 81 SER A C 1
ATOM 595 O O . SER A 1 81 ? 2.236 16.328 -11.156 1 97.38 81 SER A O 1
ATOM 597 N N . ARG A 1 82 ? 2.293 15.297 -9.172 1 97.75 82 ARG A N 1
ATOM 598 C CA . ARG A 1 82 ? 1.062 15.812 -8.578 1 97.75 82 ARG A CA 1
ATOM 599 C C . ARG A 1 82 ? 1.159 15.844 -7.059 1 97.75 82 ARG A C 1
ATOM 601 O O . ARG A 1 82 ? 1.893 15.047 -6.461 1 97.75 82 ARG A O 1
ATOM 608 N N . LEU A 1 83 ? 0.409 16.812 -6.547 1 98.62 83 LEU A N 1
ATOM 609 C CA . LEU A 1 83 ? 0.471 16.953 -5.094 1 98.62 83 LEU A CA 1
ATOM 610 C C . LEU A 1 83 ? -0.93 17.016 -4.496 1 98.62 83 LEU A C 1
ATOM 612 O O . LEU A 1 83 ? -1.786 17.75 -4.977 1 98.62 83 LEU A O 1
ATOM 616 N N . CYS A 1 84 ? -1.199 16.172 -3.52 1 98.94 84 CYS A N 1
ATOM 617 C CA . CYS A 1 84 ? -2.434 16.219 -2.744 1 98.94 84 CYS A CA 1
ATOM 618 C C . CYS A 1 84 ? -2.141 16.422 -1.264 1 98.94 84 CYS A C 1
ATOM 620 O O . CYS A 1 84 ? -1.419 15.633 -0.653 1 98.94 84 CYS A O 1
ATOM 622 N N . LEU A 1 85 ? -2.635 17.469 -0.728 1 98.94 85 LEU A N 1
ATOM 623 C CA . LEU A 1 85 ? -2.484 17.797 0.686 1 98.94 85 LEU A CA 1
ATOM 624 C C . LEU A 1 85 ? -3.814 17.672 1.42 1 98.94 85 LEU A C 1
ATOM 626 O O . LEU A 1 85 ? -4.758 18.406 1.142 1 98.94 85 LEU A O 1
ATOM 630 N N . MET A 1 86 ? -3.814 16.688 2.412 1 98.94 86 MET A N 1
ATOM 631 C CA . MET A 1 86 ? -5.066 16.391 3.102 1 98.94 86 MET A CA 1
ATOM 632 C C . MET A 1 86 ? -4.969 16.734 4.582 1 98.94 86 MET A C 1
ATOM 634 O O . MET A 1 86 ? -4.031 16.312 5.266 1 98.94 86 MET A O 1
ATOM 638 N N . SER A 1 87 ? -5.996 17.453 5.094 1 98.94 87 SER A N 1
ATOM 639 C CA . SER A 1 87 ? -6.117 17.719 6.523 1 98.94 87 SER A CA 1
ATOM 640 C C . SER A 1 87 ? -4.773 18.141 7.125 1 98.94 87 SER A C 1
ATOM 642 O O . SER A 1 87 ? -4.324 17.547 8.109 1 98.94 87 SER A O 1
ATOM 644 N N . THR A 1 88 ? -4.164 19.188 6.594 1 98.81 88 THR A N 1
ATOM 645 C CA . THR A 1 88 ? -2.818 19.594 6.984 1 98.81 88 THR A CA 1
ATOM 646 C C . THR A 1 88 ? -2.688 21.109 6.996 1 98.81 88 THR A C 1
ATOM 648 O O . THR A 1 88 ? -3.686 21.828 6.895 1 98.81 88 THR A O 1
ATOM 651 N N . ASP A 1 89 ? -1.553 21.609 7.305 1 97.19 89 ASP A N 1
ATOM 652 C CA . ASP A 1 89 ? -1.294 23.047 7.324 1 97.19 89 ASP A CA 1
ATOM 653 C C . ASP A 1 89 ? 0.158 23.344 6.957 1 97.19 89 ASP A C 1
ATOM 655 O O . ASP A 1 89 ? 1.033 22.484 7.117 1 97.19 89 ASP A O 1
ATOM 659 N N . ALA A 1 90 ? 0.436 24.5 6.457 1 98.38 90 ALA A N 1
ATOM 660 C CA . ALA A 1 90 ? 1.742 24.859 5.91 1 98.38 90 ALA A CA 1
ATOM 661 C C . ALA A 1 90 ? 2.557 25.672 6.926 1 98.38 90 ALA A C 1
ATOM 663 O O . ALA A 1 90 ? 3.768 25.828 6.762 1 98.38 90 ALA A O 1
ATOM 664 N N . GLN A 1 91 ? 1.963 26.156 8 1 97.44 91 GLN A N 1
ATOM 665 C CA . GLN A 1 91 ? 2.617 27.078 8.914 1 97.44 91 GLN A CA 1
ATOM 666 C 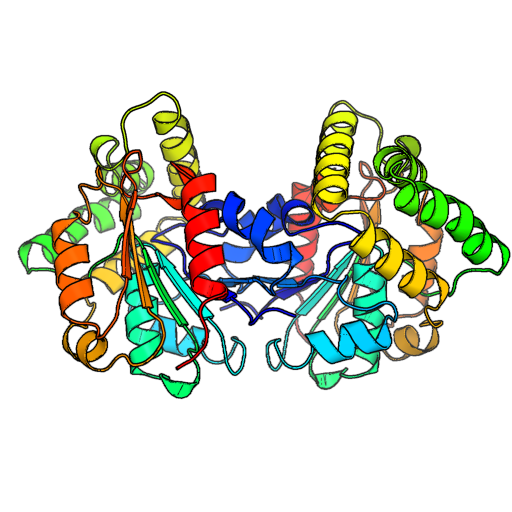C . GLN A 1 91 ? 3.301 26.344 10.062 1 9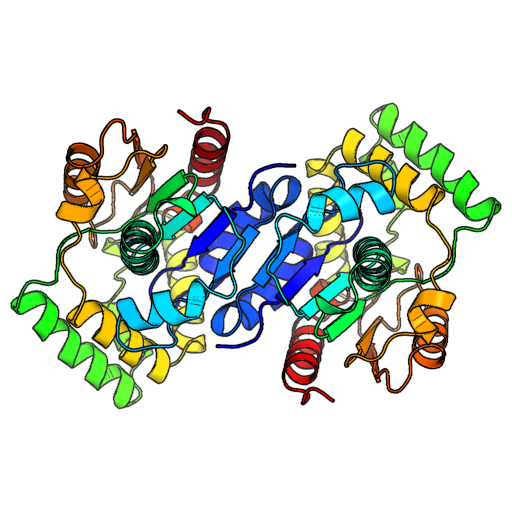7.44 91 GLN A C 1
ATOM 668 O O . GLN A 1 91 ? 2.855 25.266 10.461 1 97.44 91 GLN A O 1
ATOM 673 N N . THR A 1 92 ? 4.281 26.938 10.586 1 96.81 92 THR A N 1
ATOM 674 C CA . THR A 1 92 ? 4.941 26.406 11.766 1 96.81 92 THR A CA 1
ATOM 675 C C . THR A 1 92 ? 4.031 26.5 12.984 1 96.81 92 THR A C 1
ATOM 677 O O . THR A 1 92 ? 3.037 27.234 12.969 1 96.81 92 THR A O 1
ATOM 680 N N . ASP A 1 93 ? 4.422 25.703 13.977 1 94.62 93 ASP A N 1
ATOM 681 C CA . ASP A 1 93 ? 3.744 25.859 15.266 1 94.62 93 ASP A CA 1
ATOM 682 C C . ASP A 1 93 ? 4.004 27.234 15.859 1 94.62 93 ASP A C 1
ATOM 684 O O . ASP A 1 93 ? 5.129 27.75 15.812 1 94.62 93 ASP A O 1
ATOM 688 N N . THR A 1 94 ? 2.951 27.844 16.375 1 94.5 94 THR A N 1
ATOM 689 C CA . THR A 1 94 ? 3.217 28.969 17.281 1 94.5 94 THR A CA 1
ATOM 690 C C . THR A 1 94 ? 3.971 28.484 18.516 1 94.5 94 THR A C 1
ATOM 692 O O . THR A 1 94 ? 3.982 27.281 18.812 1 94.5 94 THR A O 1
ATOM 695 N N . PRO A 1 95 ? 4.59 29.453 19.156 1 95 95 PRO A N 1
ATOM 696 C CA . PRO A 1 95 ? 5.258 29.062 20.391 1 95 95 PRO A CA 1
ATOM 697 C C . PRO A 1 95 ? 4.324 28.344 21.375 1 95 95 PRO A C 1
ATOM 699 O O . PRO A 1 95 ? 4.734 27.391 22.031 1 95 95 PRO A O 1
ATOM 702 N N . GLN A 1 96 ? 3.135 28.734 21.453 1 95.62 96 GLN A N 1
ATOM 703 C CA . GLN A 1 96 ? 2.152 28.125 22.344 1 95.62 96 GLN A CA 1
ATOM 704 C C . GLN A 1 96 ? 1.837 26.688 21.938 1 95.62 96 GLN A C 1
ATOM 706 O O . GLN A 1 96 ? 1.782 25.797 22.781 1 95.62 96 GLN A O 1
ATOM 711 N N . ILE A 1 97 ? 1.607 26.453 20.672 1 95.25 97 ILE A N 1
ATOM 712 C CA . ILE A 1 97 ? 1.302 25.125 20.156 1 95.25 97 ILE A CA 1
ATOM 713 C C . ILE A 1 97 ? 2.498 24.203 20.375 1 95.25 97 ILE A C 1
ATOM 715 O O . ILE A 1 97 ? 2.334 23.062 20.812 1 95.25 97 ILE A O 1
ATOM 719 N N . ALA A 1 98 ? 3.684 24.719 20.062 1 95.81 98 ALA A N 1
ATOM 720 C CA . ALA A 1 98 ? 4.906 23.938 20.25 1 95.81 98 ALA A CA 1
ATOM 721 C C . ALA A 1 98 ? 5.074 23.531 21.719 1 95.81 98 ALA A C 1
ATOM 723 O O . ALA A 1 98 ? 5.414 22.375 22 1 95.81 98 ALA A O 1
ATOM 724 N N . ALA A 1 99 ? 4.832 24.469 22.578 1 96.44 99 ALA A N 1
ATOM 725 C CA . ALA A 1 99 ? 4.965 24.203 24.016 1 96.44 99 ALA A CA 1
ATOM 726 C C . ALA A 1 99 ? 3.922 23.203 24.484 1 96.44 99 ALA A C 1
ATOM 728 O O . ALA A 1 99 ? 4.191 22.391 25.375 1 96.44 99 ALA A O 1
ATOM 729 N N . ALA A 1 100 ? 2.768 23.219 23.938 1 96.81 100 ALA A N 1
ATOM 730 C CA . ALA A 1 100 ? 1.664 22.359 24.344 1 96.81 100 ALA A CA 1
ATOM 731 C C . ALA A 1 100 ? 1.94 20.906 23.953 1 96.81 100 ALA A C 1
ATOM 733 O O . ALA A 1 100 ? 1.273 19.984 24.453 1 96.81 100 ALA A O 1
ATOM 734 N N . ARG A 1 101 ? 2.9 20.656 23.078 1 97.69 101 ARG A N 1
ATOM 735 C CA . ARG A 1 101 ? 3.262 19.297 22.703 1 97.69 101 ARG A CA 1
ATOM 736 C C . ARG A 1 101 ? 4.102 18.625 23.781 1 97.69 101 ARG A C 1
ATOM 738 O O . ARG A 1 101 ? 4.152 17.391 23.859 1 97.69 101 ARG A O 1
ATOM 745 N N . GLU A 1 102 ? 4.766 19.422 24.656 1 98.12 102 GLU A N 1
ATOM 746 C CA . GLU A 1 102 ? 5.691 18.891 25.656 1 98.12 102 GLU A CA 1
ATOM 747 C C . GLU A 1 102 ? 4.973 17.984 26.656 1 98.12 102 GLU A C 1
ATOM 749 O O . GLU A 1 102 ? 5.449 16.875 26.938 1 98.12 102 GLU A O 1
ATOM 754 N N . PRO A 1 103 ? 3.83 18.422 27.203 1 98.44 103 PRO A N 1
ATOM 755 C CA . PRO A 1 103 ? 3.127 17.531 28.125 1 98.44 103 PRO A CA 1
ATOM 756 C C . PRO A 1 103 ? 2.713 16.219 27.469 1 98.44 103 PRO A C 1
ATOM 758 O O . PRO A 1 103 ? 2.666 15.172 28.125 1 98.44 103 PRO A O 1
ATOM 761 N N . LEU A 1 104 ? 2.352 16.203 26.219 1 98.56 104 LEU A N 1
ATOM 762 C CA . LEU A 1 104 ? 2.002 14.984 25.484 1 98.56 104 LEU A CA 1
ATOM 763 C C . LEU A 1 104 ? 3.211 14.062 25.359 1 98.56 104 LEU A C 1
ATOM 765 O O . LEU A 1 104 ? 3.098 12.852 25.531 1 98.56 104 LEU A O 1
ATOM 769 N N . ILE A 1 105 ? 4.379 14.648 25.047 1 98.44 105 ILE A N 1
ATOM 770 C CA . ILE A 1 105 ? 5.633 13.906 24.953 1 98.44 105 ILE A CA 1
ATOM 771 C C . ILE A 1 105 ? 5.938 13.234 26.281 1 98.44 105 ILE A C 1
ATOM 773 O O . ILE A 1 105 ? 6.254 12.047 26.328 1 98.44 105 ILE A O 1
ATOM 777 N N . ILE A 1 106 ? 5.816 13.984 27.328 1 98.62 106 ILE A N 1
ATOM 778 C CA . ILE A 1 106 ? 6.086 13.477 28.672 1 98.62 106 ILE A CA 1
ATOM 779 C C . ILE A 1 106 ? 5.121 12.344 28.984 1 98.62 106 ILE A C 1
ATOM 781 O O . ILE A 1 106 ? 5.531 11.297 29.5 1 98.62 106 ILE A O 1
ATOM 785 N N . SER A 1 107 ? 3.846 12.531 28.719 1 98.69 107 SER A N 1
ATOM 786 C CA . SER A 1 107 ? 2.836 11.508 28.953 1 98.69 107 SER A CA 1
ATOM 787 C C . SER A 1 107 ? 3.205 10.195 28.266 1 98.69 107 SER A C 1
ATOM 789 O O . SER A 1 107 ? 3.109 9.125 28.875 1 98.69 107 SER A O 1
ATOM 791 N N . ALA A 1 108 ? 3.604 10.258 27.016 1 98.62 108 ALA A N 1
ATOM 792 C CA . ALA A 1 108 ? 3.996 9.07 26.266 1 98.62 108 ALA A CA 1
ATOM 793 C C . ALA A 1 108 ? 5.219 8.406 26.891 1 98.62 108 ALA A C 1
ATOM 795 O O . ALA A 1 108 ? 5.277 7.176 27 1 98.62 108 ALA A O 1
ATOM 796 N N . ARG A 1 109 ? 6.148 9.172 27.328 1 98.31 109 ARG A N 1
ATOM 797 C CA . ARG A 1 109 ? 7.406 8.664 27.875 1 98.31 109 ARG A CA 1
ATOM 798 C C . ARG A 1 109 ? 7.176 7.93 29.188 1 98.31 109 ARG A C 1
ATOM 800 O O . ARG A 1 109 ? 7.902 6.988 29.516 1 98.31 109 ARG A O 1
ATOM 807 N N . VAL A 1 110 ? 6.16 8.289 29.906 1 98.31 110 VAL A N 1
ATOM 808 C CA . VAL A 1 110 ? 5.953 7.699 31.219 1 98.31 110 VAL A CA 1
ATOM 809 C C . VAL A 1 110 ? 4.902 6.598 31.141 1 98.31 110 VAL A C 1
ATOM 811 O O . VAL A 1 110 ? 4.273 6.246 32.125 1 98.31 110 VAL A O 1
ATOM 814 N N . GLY A 1 111 ? 4.582 6.152 29.953 1 98.31 111 GLY A N 1
ATOM 815 C CA . GLY A 1 111 ? 3.75 4.973 29.781 1 98.31 111 GLY A CA 1
ATOM 816 C C . GLY A 1 111 ? 2.283 5.301 29.562 1 98.31 111 GLY A C 1
ATOM 817 O O . GLY A 1 111 ? 1.428 4.414 29.641 1 98.31 111 GLY A O 1
ATOM 818 N N . LYS A 1 112 ? 1.932 6.574 29.375 1 98.75 112 LYS A N 1
ATOM 819 C CA . LYS A 1 112 ? 0.553 7.004 29.156 1 98.75 112 LYS A CA 1
ATOM 820 C C . LYS A 1 112 ? 0.323 7.418 27.703 1 98.75 112 LYS A C 1
ATOM 822 O O . LYS A 1 112 ? -0.263 8.469 27.438 1 98.75 112 LYS A O 1
ATOM 827 N N . LEU A 1 113 ? 0.814 6.633 26.797 1 98.81 113 LEU A N 1
ATOM 828 C CA . LEU A 1 113 ? 0.713 6.91 25.359 1 98.81 113 LEU A CA 1
ATOM 829 C C . LEU A 1 113 ? -0.746 7.02 24.938 1 98.81 113 LEU A C 1
ATOM 831 O O . LEU A 1 113 ? -1.103 7.906 24.156 1 98.81 113 LEU A O 1
ATOM 835 N N . GLU A 1 114 ? -1.554 6.102 25.422 1 98.69 114 GLU A N 1
ATOM 836 C CA . GLU A 1 114 ? -2.961 6.105 25.031 1 98.69 114 GLU A CA 1
ATOM 837 C C . GLU A 1 114 ? -3.621 7.438 25.375 1 98.69 114 GLU A C 1
ATOM 839 O O . GLU A 1 114 ? -4.414 7.965 24.594 1 98.69 114 GLU A O 1
ATOM 844 N N . GLN A 1 115 ? -3.33 7.965 26.531 1 98.44 115 GLN A N 1
ATOM 845 C CA . GLN A 1 115 ? -3.852 9.258 26.938 1 98.44 115 GLN A CA 1
ATOM 846 C C . GLN A 1 115 ? -3.354 10.375 26.016 1 98.44 115 GLN A C 1
ATOM 848 O O . GLN A 1 115 ? -4.121 11.258 25.641 1 98.44 115 GLN A O 1
ATOM 853 N N . ALA A 1 116 ? -2.08 10.336 25.719 1 98.75 116 ALA A N 1
ATOM 854 C CA . ALA A 1 116 ? -1.505 11.336 24.812 1 98.75 116 ALA A CA 1
ATOM 855 C C . ALA A 1 116 ? -2.182 11.289 23.438 1 98.75 116 ALA A C 1
ATOM 857 O O . ALA A 1 116 ? -2.541 12.336 22.891 1 98.75 116 ALA A O 1
ATOM 858 N N . LEU A 1 117 ? -2.361 10.07 22.906 1 98.62 117 LEU A N 1
ATOM 859 C CA . LEU A 1 117 ? -3.018 9.898 21.609 1 98.62 117 LEU A CA 1
ATOM 860 C C . LEU A 1 117 ? -4.43 10.469 21.641 1 98.62 117 LEU A C 1
ATOM 862 O O . LEU A 1 117 ? -4.852 11.133 20.688 1 98.62 117 LEU A O 1
ATOM 866 N N . GLY A 1 118 ? -5.152 10.211 22.719 1 98.06 118 GLY A N 1
ATOM 867 C CA . GLY A 1 118 ? -6.504 10.719 22.859 1 98.06 118 GLY A CA 1
ATOM 868 C C . GLY A 1 118 ? -6.57 12.234 22.891 1 98.06 118 GLY A C 1
ATOM 869 O O . GLY A 1 118 ? -7.574 12.828 22.5 1 98.06 118 GLY A O 1
ATOM 870 N N . GLN A 1 119 ? -5.516 12.883 23.391 1 97.56 119 GLN A N 1
ATOM 871 C CA . GLN A 1 119 ? -5.457 14.336 23.453 1 97.56 119 GLN A CA 1
ATOM 872 C C . GLN A 1 119 ? -5.09 14.93 22.094 1 97.56 119 GLN A C 1
ATOM 874 O O . GLN A 1 119 ? -5.469 16.062 21.797 1 97.56 119 GLN A O 1
ATOM 879 N N . VAL A 1 120 ? -4.375 14.172 21.297 1 97.31 120 VAL A N 1
ATOM 880 C CA . VAL A 1 120 ? -3.969 14.641 19.969 1 97.31 120 VAL A CA 1
ATOM 881 C C . VAL A 1 120 ? -5.168 14.625 19.031 1 97.31 120 VAL A C 1
ATOM 883 O O . VAL A 1 120 ? -5.379 15.57 18.266 1 97.31 120 VAL A O 1
ATOM 886 N N . LEU A 1 121 ? -5.879 13.562 19.062 1 97.75 121 LEU A N 1
ATOM 887 C CA . LEU A 1 121 ? -7.078 13.438 18.25 1 97.75 121 LEU A CA 1
ATOM 888 C C . LEU A 1 121 ? -8.32 13.273 19.109 1 97.75 121 LEU A C 1
ATOM 890 O O . LEU A 1 121 ? -8.695 12.148 19.469 1 97.75 121 LEU A O 1
ATOM 894 N N . ARG A 1 122 ? -9.008 14.352 19.328 1 96.94 122 ARG A N 1
ATOM 895 C CA . ARG A 1 122 ? -10.242 14.336 20.094 1 96.94 122 ARG A CA 1
ATOM 896 C C . ARG A 1 122 ? -11.438 14.008 19.203 1 96.94 122 ARG A C 1
ATOM 898 O O . ARG A 1 122 ? -11.453 14.344 18.016 1 96.94 122 ARG A O 1
ATOM 905 N N . PRO A 1 123 ? -12.453 13.398 19.75 1 97.62 123 PRO A N 1
ATOM 906 C CA . PRO A 1 123 ? -13.625 13.008 18.953 1 97.62 123 PRO A CA 1
ATOM 907 C C . PRO A 1 123 ? -14.234 14.172 18.188 1 97.62 123 PRO A C 1
ATOM 909 O O . PRO A 1 123 ? -14.758 13.977 17.078 1 97.62 123 PRO A O 1
ATOM 912 N N . GLU A 1 124 ? -14.102 15.383 18.703 1 97.31 124 GLU A N 1
ATOM 913 C CA . GLU A 1 124 ? -14.727 16.547 18.094 1 97.31 124 GLU A CA 1
ATOM 914 C C . GLU A 1 124 ? -14.008 16.969 16.812 1 97.31 124 GLU A C 1
ATOM 916 O O . GLU A 1 124 ? -14.516 17.781 16.047 1 97.31 124 GLU A O 1
ATOM 921 N N . SER A 1 125 ? -12.836 16.391 16.578 1 98.12 125 SER A N 1
ATOM 922 C CA . SER A 1 125 ? -12.094 16.656 15.352 1 98.12 125 SER A CA 1
ATOM 923 C C . SER A 1 125 ? -12.609 15.797 14.203 1 98.12 125 SER A C 1
ATOM 925 O O . SER A 1 125 ? -12.188 15.977 13.055 1 98.12 125 SER A O 1
ATOM 927 N N . LEU A 1 126 ? -13.5 14.82 14.484 1 98.75 126 LEU A N 1
ATOM 928 C CA . LEU A 1 126 ? -14.141 13.969 13.492 1 98.75 126 LEU A CA 1
ATOM 929 C C . LEU A 1 126 ? -15.609 14.367 13.305 1 98.75 126 LEU A C 1
ATOM 931 O O . LEU A 1 126 ? -16.188 15.016 14.18 1 98.75 126 LEU A O 1
ATOM 935 N N . ALA A 1 127 ? -16.109 14.008 12.148 1 98.75 127 ALA A N 1
ATOM 936 C CA . ALA A 1 127 ? -17.531 14.258 11.914 1 98.75 127 ALA A CA 1
ATOM 937 C C . ALA A 1 127 ? -18.391 13.438 12.867 1 98.75 127 ALA A C 1
ATOM 939 O O . ALA A 1 127 ? -18.062 12.305 13.203 1 98.75 127 ALA A O 1
ATOM 940 N N . PRO A 1 128 ? -19.516 14.047 13.281 1 97.81 128 PRO A N 1
ATOM 941 C CA . PRO A 1 128 ? -20.453 13.234 14.07 1 97.81 128 PRO A CA 1
ATOM 942 C C . PRO A 1 128 ? -21.094 12.117 13.25 1 97.81 128 PRO A C 1
ATOM 944 O O . PRO A 1 128 ? -21.203 12.227 12.031 1 97.81 128 PRO A O 1
ATOM 947 N N . GLY A 1 129 ? -21.469 11.031 13.93 1 95.81 129 GLY A N 1
ATOM 948 C CA . GLY A 1 129 ? -22.125 9.938 13.242 1 95.81 129 GLY A CA 1
ATOM 949 C C . GLY A 1 129 ? -21.75 8.57 13.789 1 95.81 129 GLY A C 1
ATOM 950 O O . GLY A 1 129 ? -20.891 8.461 14.664 1 95.81 129 GLY A O 1
ATOM 951 N N . PRO A 1 130 ? -22.375 7.602 13.367 1 94.69 130 PRO A N 1
ATOM 952 C CA . PRO A 1 130 ? -22.203 6.258 13.93 1 94.69 130 PRO A CA 1
ATOM 953 C C . PRO A 1 130 ? -20.812 5.691 13.688 1 94.69 130 PRO A C 1
ATOM 955 O O . PRO A 1 130 ? -20.359 4.824 14.438 1 94.69 130 PRO A O 1
ATOM 958 N N . GLY A 1 131 ? -20.062 6.09 12.711 1 96.44 131 GLY A N 1
ATOM 959 C CA . GLY A 1 131 ? -18.75 5.543 12.391 1 96.44 131 GLY A CA 1
ATOM 960 C C . GLY A 1 131 ? -17.625 6.184 13.18 1 96.44 131 GLY A C 1
ATOM 961 O O . GLY A 1 131 ? -16.484 5.715 13.141 1 96.44 131 GLY A O 1
ATOM 962 N N . ARG A 1 132 ? -17.938 7.207 13.93 1 98.19 132 ARG A N 1
ATOM 963 C CA . ARG A 1 132 ? -16.922 8.008 14.594 1 98.19 132 ARG A CA 1
ATOM 964 C C . ARG A 1 132 ? -16.094 7.168 15.562 1 98.19 132 ARG A C 1
ATOM 966 O O . ARG A 1 132 ? -14.867 7.234 15.57 1 98.19 132 ARG A O 1
ATOM 973 N N . LEU A 1 133 ? -16.812 6.352 16.359 1 97.69 133 LEU A N 1
ATOM 974 C CA . LEU A 1 133 ? -16.141 5.543 17.375 1 97.69 133 LEU A CA 1
ATOM 975 C C . LEU A 1 133 ? -15.219 4.516 16.719 1 97.69 133 LEU A C 1
ATOM 977 O O . LEU A 1 133 ? -14.141 4.223 17.234 1 97.69 133 LEU A O 1
ATOM 981 N N . GLN A 1 134 ? -15.656 3.957 15.617 1 98.19 134 GLN A N 1
ATOM 982 C CA . GLN A 1 134 ? -14.836 2.984 14.898 1 98.19 134 GLN A CA 1
ATOM 983 C C . GLN A 1 134 ? -13.562 3.625 14.359 1 98.19 134 GLN A C 1
ATOM 985 O O . GLN A 1 134 ? -12.484 3.025 14.43 1 98.19 134 GLN A O 1
ATOM 990 N N . VAL A 1 135 ? -13.68 4.797 13.812 1 98.69 135 VAL A N 1
ATOM 991 C CA . VAL A 1 135 ? -12.523 5.508 13.289 1 98.69 135 VAL A CA 1
ATOM 992 C C . VAL A 1 135 ? -11.547 5.816 14.422 1 98.69 135 VAL A C 1
ATOM 994 O O . VAL A 1 135 ? -10.344 5.613 14.289 1 98.69 135 VAL A O 1
ATOM 997 N N . LEU A 1 136 ? -12.086 6.277 15.555 1 98.69 136 LEU A N 1
ATOM 998 C CA . LEU A 1 136 ? -11.25 6.578 16.719 1 98.69 136 LEU A CA 1
ATOM 999 C C . LEU A 1 136 ? -10.523 5.328 17.188 1 98.69 136 LEU A C 1
ATOM 1001 O O . LEU A 1 136 ? -9.352 5.398 17.578 1 98.69 136 LEU A O 1
ATOM 1005 N N . GLU A 1 137 ? -11.195 4.227 17.172 1 98.56 137 GLU A N 1
ATOM 1006 C CA . GLU A 1 137 ? -10.586 2.977 17.625 1 98.56 137 GLU A CA 1
ATOM 1007 C C . GLU A 1 137 ? -9.453 2.555 16.688 1 98.56 137 GLU A C 1
ATOM 1009 O O . GLU A 1 137 ? -8.414 2.07 17.156 1 98.56 137 GLU A O 1
ATOM 1014 N N . VAL A 1 138 ? -9.633 2.693 15.398 1 98.5 138 VAL A N 1
ATOM 1015 C CA . VAL A 1 138 ? -8.594 2.373 14.422 1 98.5 138 VAL A CA 1
ATOM 1016 C C . VAL A 1 138 ? -7.367 3.256 14.664 1 98.5 138 VAL A C 1
ATOM 1018 O O . VAL A 1 138 ? -6.234 2.775 14.641 1 98.5 138 VAL A O 1
ATOM 1021 N N . MET A 1 139 ? -7.605 4.52 14.953 1 98.56 139 MET A N 1
ATOM 1022 C CA . MET A 1 139 ? -6.516 5.453 15.219 1 98.56 139 MET A CA 1
ATOM 1023 C C . MET A 1 139 ? -5.777 5.086 16.5 1 98.56 139 MET A C 1
ATOM 1025 O O . MET A 1 139 ? -4.551 5.133 16.547 1 98.56 139 MET A O 1
ATOM 1029 N N . ARG A 1 140 ? -6.582 4.793 17.484 1 98.5 140 ARG A N 1
ATOM 1030 C CA . ARG A 1 140 ? -6.008 4.371 18.75 1 98.5 140 ARG A CA 1
ATOM 1031 C C . ARG A 1 140 ? -5.102 3.154 18.562 1 98.5 140 ARG A C 1
ATOM 1033 O O . ARG A 1 140 ? -3.98 3.125 19.078 1 98.5 140 ARG A O 1
ATOM 1040 N N . GLN A 1 141 ? -5.57 2.188 17.828 1 98.62 141 GLN A N 1
ATOM 1041 C CA . GLN A 1 141 ? -4.805 0.969 17.594 1 98.62 141 GLN A CA 1
ATOM 1042 C C . GLN A 1 141 ? -3.51 1.268 16.844 1 98.62 141 GLN A C 1
ATOM 1044 O O . GLN A 1 141 ? -2.441 0.779 17.219 1 98.62 141 GLN A O 1
ATOM 1049 N N . MET A 1 142 ? -3.613 2.053 15.805 1 98.5 142 MET A N 1
ATOM 1050 C CA . MET A 1 142 ? -2.416 2.422 15.055 1 98.5 142 MET A CA 1
ATOM 1051 C C . MET A 1 142 ? -1.396 3.104 15.961 1 98.5 142 MET A C 1
ATOM 1053 O O . MET A 1 142 ? -0.212 2.764 15.938 1 98.5 142 MET A O 1
ATOM 1057 N N . GLY A 1 143 ? -1.872 4.07 16.734 1 98.38 143 GLY A N 1
ATOM 1058 C CA . GLY A 1 143 ? -0.985 4.809 17.625 1 98.38 143 GLY A CA 1
ATOM 1059 C C . GLY A 1 143 ? -0.298 3.926 18.656 1 98.38 143 GLY A C 1
ATOM 1060 O O . GLY A 1 143 ? 0.9 4.07 18.891 1 98.38 143 GLY A O 1
ATOM 1061 N N . LEU A 1 144 ? -1.081 3.057 19.25 1 98.62 144 LEU A N 1
ATOM 1062 C CA . LEU A 1 144 ? -0.517 2.156 20.25 1 98.62 144 LEU A CA 1
ATOM 1063 C C . LEU A 1 144 ? 0.505 1.216 19.625 1 98.62 144 LEU A C 1
ATOM 1065 O O . LEU A 1 144 ? 1.539 0.922 20.234 1 98.62 144 LEU A O 1
ATOM 1069 N N . GLU A 1 145 ? 0.262 0.759 18.438 1 98 145 GLU A N 1
ATOM 1070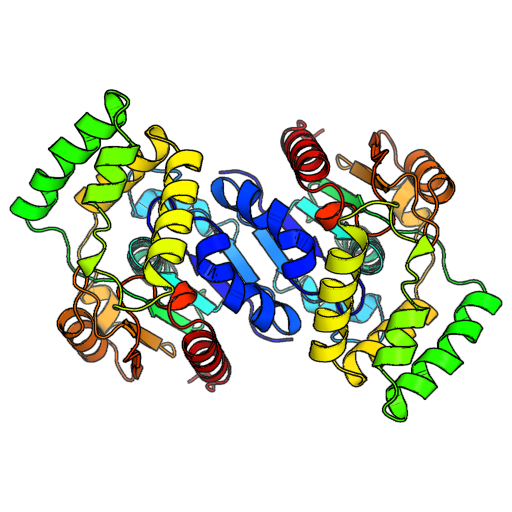 C CA . GLU A 1 145 ? 1.174 -0.145 17.75 1 98 145 GLU A CA 1
ATOM 1071 C C . GLU A 1 145 ? 2.428 0.588 17.281 1 98 145 GLU A C 1
ATOM 1073 O O . GLU A 1 145 ? 3.51 0.001 17.219 1 98 145 GLU A O 1
ATOM 1078 N N . ALA A 1 146 ? 2.309 1.849 16.906 1 96.88 146 ALA A N 1
ATOM 1079 C CA . ALA A 1 146 ? 3.477 2.656 16.562 1 96.88 146 ALA A CA 1
ATOM 1080 C C . ALA A 1 146 ? 4.422 2.783 17.766 1 96.88 146 ALA A C 1
ATOM 1082 O O . ALA A 1 146 ? 5.641 2.695 17.609 1 96.88 146 ALA A O 1
ATOM 1083 N N . GLY A 1 147 ? 3.824 3.088 18.953 1 97.38 147 GLY A N 1
ATOM 1084 C CA . GLY A 1 147 ? 4.59 3.09 20.188 1 97.38 147 GLY A CA 1
ATOM 1085 C C . GLY A 1 147 ? 5.055 4.473 20.594 1 97.38 147 GLY A C 1
ATOM 1086 O O . GLY A 1 147 ? 4.988 5.418 19.797 1 97.38 147 GLY A O 1
ATOM 1087 N N . PRO A 1 148 ? 5.504 4.59 21.859 1 98.19 148 PRO A N 1
ATOM 1088 C CA . PRO A 1 148 ? 5.832 5.895 22.422 1 98.19 148 PRO A CA 1
ATOM 1089 C C . PRO A 1 148 ? 7.055 6.539 21.766 1 98.19 148 PRO A C 1
ATOM 1091 O O . PRO A 1 148 ? 7.117 7.762 21.641 1 98.19 148 PRO A O 1
ATOM 1094 N N . ASP A 1 149 ? 8.031 5.723 21.359 1 97.5 149 ASP A N 1
ATOM 1095 C CA . ASP A 1 149 ? 9.242 6.285 20.766 1 97.5 149 ASP A CA 1
ATOM 1096 C C . ASP A 1 149 ? 8.922 6.996 19.453 1 97.5 149 ASP A C 1
ATOM 1098 O O . ASP A 1 149 ? 9.398 8.109 19.203 1 97.5 149 ASP A O 1
ATOM 1102 N N . GLN A 1 150 ? 8.141 6.328 18.609 1 96.88 150 GLN A N 1
ATOM 1103 C CA . GLN A 1 150 ? 7.734 6.957 17.359 1 96.88 150 GLN A CA 1
ATOM 1104 C C . GLN A 1 150 ? 6.898 8.203 17.609 1 96.88 150 GLN A C 1
ATOM 1106 O O . GLN A 1 150 ? 7.074 9.227 16.938 1 96.88 150 GLN A O 1
ATOM 1111 N N . PHE A 1 151 ? 5.953 8.117 18.578 1 98.25 151 PHE A N 1
ATOM 1112 C CA . PHE A 1 151 ? 5.145 9.266 18.953 1 98.25 151 PHE A CA 1
ATOM 1113 C C . PHE A 1 151 ? 6.023 10.461 19.297 1 98.25 151 PHE A C 1
ATOM 1115 O O . PHE A 1 151 ? 5.824 11.562 18.797 1 98.25 151 PHE A O 1
ATOM 1122 N N . VAL A 1 152 ? 7.039 10.219 20.109 1 98.25 152 VAL A N 1
ATOM 1123 C CA . VAL A 1 152 ? 7.91 11.281 20.609 1 98.25 152 VAL A CA 1
ATOM 1124 C C . VAL A 1 152 ? 8.727 11.867 19.453 1 98.25 152 VAL A C 1
ATOM 1126 O O . VAL A 1 152 ? 8.82 13.086 19.297 1 98.25 152 VAL A O 1
ATOM 1129 N N . ARG A 1 153 ? 9.281 11.031 18.625 1 97.62 153 ARG A N 1
ATOM 1130 C CA . ARG A 1 153 ? 10.062 11.5 17.484 1 97.62 153 ARG A CA 1
ATOM 1131 C C . ARG A 1 153 ? 9.211 12.375 16.578 1 97.62 153 ARG A C 1
ATOM 1133 O O . ARG A 1 153 ? 9.656 13.43 16.125 1 97.62 153 ARG A O 1
ATOM 1140 N N . GLN A 1 154 ? 8.016 11.938 16.328 1 97.69 154 GLN A N 1
ATOM 1141 C CA . GLN A 1 154 ? 7.145 12.656 15.406 1 97.69 154 GLN A CA 1
ATOM 1142 C C . GLN A 1 154 ? 6.648 13.961 16.016 1 97.69 154 GLN A C 1
ATOM 1144 O O . GLN A 1 154 ? 6.531 14.969 15.328 1 97.69 154 GLN A O 1
ATOM 1149 N N . MET A 1 155 ? 6.402 13.977 17.344 1 97.88 155 MET A N 1
ATOM 1150 C CA . MET A 1 155 ? 6.039 15.211 18.047 1 97.88 155 MET A CA 1
ATOM 1151 C C . MET A 1 155 ? 7.164 16.234 17.969 1 97.88 155 MET A C 1
ATOM 1153 O O . MET A 1 155 ? 6.918 17.422 17.719 1 97.88 155 MET A O 1
ATOM 1157 N N . ARG A 1 156 ? 8.352 15.766 18.109 1 97.88 156 ARG A N 1
ATOM 1158 C CA . ARG A 1 156 ? 9.508 16.641 18.016 1 97.88 156 ARG A CA 1
ATOM 1159 C C . ARG A 1 156 ? 9.656 17.203 16.609 1 97.88 156 ARG A C 1
ATOM 1161 O O . ARG A 1 156 ? 9.969 18.391 16.438 1 97.88 156 ARG A O 1
ATOM 1168 N N . ALA A 1 157 ? 9.453 16.328 15.633 1 97.81 157 ALA A N 1
ATOM 1169 C CA . ALA A 1 157 ? 9.523 16.781 14.242 1 97.81 157 ALA A CA 1
ATOM 1170 C C . ALA A 1 157 ? 8.492 17.875 13.969 1 97.81 157 ALA A C 1
ATOM 1172 O O . ALA A 1 157 ? 8.789 18.859 13.281 1 97.81 157 ALA A O 1
ATOM 1173 N N . LEU A 1 158 ? 7.309 17.719 14.492 1 97.38 158 LEU A N 1
ATOM 1174 C CA . LEU A 1 158 ? 6.25 18.703 14.305 1 97.38 158 LEU A CA 1
ATOM 1175 C C . LEU A 1 158 ? 6.598 20.016 15 1 97.38 158 LEU A C 1
ATOM 1177 O O . LEU A 1 158 ? 6.387 21.094 14.438 1 97.38 158 LEU A O 1
ATOM 1181 N N . GLN A 1 159 ? 7.184 19.906 16.141 1 95.88 159 GLN A N 1
ATOM 1182 C CA . GLN A 1 159 ? 7.578 21.078 16.922 1 95.88 159 GLN A CA 1
ATOM 1183 C C . GLN A 1 159 ? 8.57 21.938 16.141 1 95.88 159 GLN A C 1
ATOM 1185 O O . GLN A 1 159 ? 8.594 23.172 16.297 1 95.88 159 GLN A O 1
ATOM 1190 N N . ARG A 1 160 ? 9.32 21.312 15.328 1 93.88 160 ARG A N 1
ATOM 1191 C CA . ARG A 1 160 ? 10.461 21.969 14.727 1 93.88 160 ARG A CA 1
ATOM 1192 C C . ARG A 1 160 ? 10.219 22.25 13.242 1 93.88 160 ARG A C 1
ATOM 1194 O O . ARG A 1 160 ? 11.125 22.688 12.531 1 93.88 160 ARG A O 1
ATOM 1201 N N . ARG A 1 161 ? 9.062 21.969 12.812 1 96.19 161 ARG A N 1
ATOM 1202 C CA . ARG A 1 161 ? 8.805 22.031 11.375 1 96.19 161 ARG A CA 1
ATOM 1203 C C . ARG A 1 161 ? 8.961 23.469 10.867 1 96.19 161 ARG A C 1
ATOM 1205 O O . ARG A 1 161 ? 8.68 24.422 11.594 1 96.19 161 ARG A O 1
ATOM 1212 N N . SER A 1 162 ? 9.328 23.609 9.656 1 96.19 162 SER A N 1
ATOM 1213 C CA . SER A 1 162 ? 9.516 24.906 9.016 1 96.19 162 SER A CA 1
ATOM 1214 C C . SER A 1 162 ? 8.234 25.375 8.344 1 96.19 162 SER A C 1
ATOM 1216 O O . SER A 1 162 ? 7.352 24.562 8.031 1 96.19 162 SER A O 1
ATOM 1218 N N . ASP A 1 163 ? 8.195 26.688 8.211 1 98.25 163 ASP A N 1
ATOM 1219 C CA . ASP A 1 163 ? 7.129 27.281 7.414 1 98.25 163 ASP A CA 1
ATOM 1220 C C . ASP A 1 163 ? 7.273 26.906 5.941 1 98.25 163 ASP A C 1
ATOM 1222 O O . ASP A 1 163 ? 8.375 26.953 5.387 1 98.25 163 ASP A O 1
ATOM 1226 N N . GLN A 1 164 ? 6.066 26.531 5.305 1 98.5 164 GLN A N 1
ATOM 1227 C CA . GLN A 1 164 ? 6.145 26.062 3.928 1 98.5 164 GLN A CA 1
ATOM 1228 C C . GLN A 1 164 ? 5.332 26.953 2.994 1 98.5 164 GLN A C 1
ATOM 1230 O O . GLN A 1 164 ? 5.043 26.578 1.857 1 98.5 164 GLN A O 1
ATOM 1235 N N . GLN A 1 165 ? 4.906 28.109 3.467 1 98.62 165 GLN A N 1
ATOM 1236 C CA . GLN A 1 165 ? 4.125 29.016 2.639 1 98.62 165 GLN A CA 1
ATOM 1237 C C . GLN A 1 165 ? 4.883 29.406 1.372 1 98.62 165 GLN A C 1
ATOM 1239 O O . GLN A 1 165 ? 4.305 29.453 0.286 1 98.62 165 GLN A O 1
ATOM 1244 N N . GLY A 1 166 ? 6.168 29.672 1.503 1 98.56 166 GLY A N 1
ATOM 1245 C CA . GLY A 1 166 ? 6.988 29.969 0.337 1 98.56 166 GLY A CA 1
ATOM 1246 C C . GLY A 1 166 ? 7.023 28.828 -0.664 1 98.56 166 GLY A C 1
ATOM 1247 O O . GLY A 1 166 ? 6.949 29.047 -1.873 1 98.56 166 GLY A O 1
ATOM 1248 N N . THR A 1 167 ? 7.152 27.625 -0.155 1 98.44 167 THR A N 1
ATOM 1249 C CA . THR A 1 167 ? 7.125 26.438 -0.994 1 98.44 167 THR A CA 1
ATOM 1250 C C . THR A 1 167 ? 5.816 26.344 -1.771 1 98.44 167 THR A C 1
ATOM 1252 O O . THR A 1 167 ? 5.82 26.109 -2.979 1 98.44 167 THR A O 1
ATOM 1255 N N . LEU A 1 168 ? 4.684 26.547 -1.139 1 98.69 168 LEU A N 1
ATOM 1256 C CA . LEU A 1 168 ? 3.367 26.438 -1.762 1 98.69 168 LEU A CA 1
ATOM 1257 C C . LEU A 1 168 ? 3.227 27.438 -2.908 1 98.69 168 LEU A C 1
ATOM 1259 O O . LEU A 1 168 ? 2.664 27.109 -3.955 1 98.69 168 LEU A O 1
ATOM 1263 N N . ARG A 1 169 ? 3.779 28.609 -2.795 1 98.44 169 ARG A N 1
ATOM 1264 C CA . ARG A 1 169 ? 3.67 29.656 -3.811 1 98.44 169 ARG A CA 1
ATOM 1265 C C . ARG A 1 169 ? 4.41 29.266 -5.082 1 98.44 169 ARG A C 1
ATOM 1267 O O . ARG A 1 169 ? 4.152 29.812 -6.152 1 98.44 169 ARG A O 1
ATOM 1274 N N . ARG A 1 170 ? 5.281 28.297 -4.98 1 97.75 170 ARG A N 1
ATOM 1275 C CA . ARG A 1 170 ? 6.141 27.938 -6.102 1 97.75 170 ARG A CA 1
ATOM 1276 C C . ARG A 1 170 ? 5.656 26.656 -6.773 1 97.75 170 ARG A C 1
ATOM 1278 O O . ARG A 1 170 ? 6.258 26.188 -7.746 1 97.75 170 ARG A O 1
ATOM 1285 N N . ILE A 1 171 ? 4.613 26.078 -6.277 1 97.25 171 ILE A N 1
ATOM 1286 C CA . ILE A 1 171 ? 4.113 24.812 -6.809 1 97.25 171 ILE A CA 1
ATOM 1287 C C . ILE A 1 171 ? 3.547 25.031 -8.211 1 97.25 171 ILE A C 1
ATOM 1289 O O . ILE A 1 171 ? 2.756 25.953 -8.43 1 97.25 171 ILE A O 1
ATOM 1293 N N . LYS A 1 172 ? 3.881 24.094 -9.109 1 94.62 172 LYS A N 1
ATOM 1294 C CA . LYS A 1 172 ? 3.451 24.234 -10.5 1 94.62 172 LYS A CA 1
ATOM 1295 C C . LYS A 1 172 ? 2.678 23 -10.953 1 94.62 172 LYS A C 1
ATOM 1297 O O . LYS A 1 172 ? 2.119 22.969 -12.047 1 94.62 172 LYS A O 1
ATOM 1302 N N . VAL A 1 173 ? 2.641 21.984 -10.156 1 96.81 173 VAL A N 1
ATOM 1303 C CA . VAL A 1 173 ? 2.008 20.734 -10.547 1 96.81 173 VAL A CA 1
ATOM 1304 C C . VAL A 1 173 ? 0.538 20.75 -10.125 1 96.81 173 VAL A C 1
ATOM 1306 O O . VAL A 1 173 ? 0.143 21.5 -9.242 1 96.81 173 VAL A O 1
ATOM 1309 N N . PRO A 1 174 ? -0.323 19.891 -10.812 1 97.31 174 PRO A N 1
ATOM 1310 C CA . PRO A 1 174 ? -1.705 19.766 -10.344 1 97.31 174 PRO A CA 1
ATOM 1311 C C . PRO A 1 174 ? -1.795 19.469 -8.844 1 97.31 174 PRO A C 1
ATOM 1313 O O . PRO A 1 174 ? -1.168 18.516 -8.359 1 97.31 174 PRO A O 1
ATOM 1316 N N . THR A 1 175 ? -2.52 20.297 -8.156 1 98.44 175 THR A N 1
ATOM 1317 C CA . THR A 1 175 ? -2.547 20.219 -6.699 1 98.44 175 THR A CA 1
ATOM 1318 C C . THR A 1 175 ? -3.982 20.141 -6.188 1 98.44 175 THR A C 1
ATOM 1320 O O . THR A 1 175 ? -4.82 20.969 -6.562 1 98.44 175 THR A O 1
ATOM 1323 N N . LEU A 1 176 ? -4.242 19.141 -5.41 1 98.81 176 LEU A N 1
ATOM 1324 C CA . LEU A 1 176 ? -5.512 18.984 -4.707 1 98.81 176 LEU A CA 1
ATOM 1325 C C . LEU A 1 176 ? -5.344 19.25 -3.215 1 98.81 176 LEU A C 1
ATOM 1327 O O . LEU A 1 176 ? -4.504 18.609 -2.562 1 98.81 176 LEU A O 1
ATOM 1331 N N . ILE A 1 177 ? -6.023 20.203 -2.697 1 98.94 177 ILE A N 1
ATOM 1332 C CA . ILE A 1 177 ? -6.16 20.438 -1.264 1 98.94 177 ILE A CA 1
ATOM 1333 C C . ILE A 1 177 ? -7.496 19.891 -0.774 1 98.94 177 ILE A C 1
ATOM 1335 O O . ILE A 1 177 ? -8.555 20.25 -1.299 1 98.94 177 ILE A O 1
ATOM 1339 N N . LEU A 1 178 ? -7.473 18.969 0.201 1 98.94 178 LEU A N 1
ATOM 1340 C CA . LEU A 1 178 ? -8.664 18.234 0.61 1 98.94 178 LEU A CA 1
ATOM 1341 C C . LEU A 1 178 ? -8.805 18.219 2.129 1 98.94 178 LEU A C 1
ATOM 1343 O O . LEU A 1 178 ? -7.832 17.938 2.842 1 98.94 178 LEU A O 1
ATOM 1347 N N . CYS A 1 179 ? -9.992 18.562 2.646 1 98.94 179 CYS A N 1
ATOM 1348 C CA . CYS A 1 179 ? -10.219 18.516 4.086 1 98.94 179 CYS A CA 1
ATOM 1349 C C . CYS A 1 179 ? -11.68 18.234 4.398 1 98.94 179 CYS A C 1
ATOM 1351 O O . CYS A 1 179 ? -12.523 18.234 3.498 1 98.94 179 CYS A O 1
ATOM 1353 N N . GLY A 1 180 ? -11.922 17.844 5.613 1 98.88 180 GLY A N 1
ATOM 1354 C CA . GLY A 1 180 ? -13.289 17.672 6.082 1 98.88 180 GLY A CA 1
ATOM 1355 C C . GLY A 1 180 ? -13.875 18.938 6.664 1 98.88 180 GLY A C 1
ATOM 1356 O O . GLY A 1 180 ? -13.172 19.719 7.312 1 98.88 180 GLY A O 1
ATOM 1357 N N . ALA A 1 181 ? -15.125 19.078 6.578 1 98.81 181 ALA A N 1
ATOM 1358 C CA . ALA A 1 181 ? -15.828 20.266 7.062 1 98.81 181 ALA A CA 1
ATOM 1359 C C . ALA A 1 181 ? -15.805 20.328 8.586 1 98.81 181 ALA A C 1
ATOM 1361 O O . ALA A 1 181 ? -15.852 21.422 9.172 1 98.81 181 ALA A O 1
ATOM 1362 N N . HIS A 1 182 ? -15.664 19.219 9.227 1 98.69 182 HIS A N 1
ATOM 1363 C CA . HIS A 1 182 ? -15.766 19.156 10.68 1 98.69 182 HIS A CA 1
ATOM 1364 C C . HIS A 1 182 ? -14.391 19.125 11.336 1 98.69 182 HIS A C 1
ATOM 1366 O O . HIS A 1 182 ? -14.273 18.922 12.547 1 98.69 182 HIS A O 1
ATOM 1372 N N . ASP A 1 183 ? -13.359 19.25 10.531 1 98.75 183 ASP A N 1
ATOM 1373 C CA . ASP A 1 183 ? -12 19.172 11.055 1 98.75 183 ASP A CA 1
ATOM 1374 C C . ASP A 1 183 ? -11.703 20.344 11.984 1 98.75 183 ASP A C 1
ATOM 1376 O O . ASP A 1 183 ? -11.609 21.5 11.531 1 98.75 183 ASP A O 1
ATOM 1380 N N . ARG A 1 184 ? -11.445 20.078 13.211 1 97.56 184 ARG A N 1
ATOM 1381 C CA . ARG A 1 184 ? -11.141 21.125 14.172 1 97.56 184 ARG A CA 1
ATOM 1382 C C . ARG A 1 184 ? -9.648 21.234 14.43 1 97.56 184 ARG A C 1
ATOM 1384 O O . ARG A 1 184 ? -9.172 22.219 15.008 1 97.56 184 ARG A O 1
ATOM 1391 N N . LEU A 1 185 ? -8.883 20.25 14.062 1 97.25 185 LEU A N 1
ATOM 1392 C CA . LEU A 1 185 ? -7.434 20.266 14.227 1 97.25 185 LEU A CA 1
ATOM 1393 C C . LEU A 1 185 ? -6.777 21.141 13.164 1 97.25 185 LEU A C 1
ATOM 1395 O O . LEU A 1 185 ? -5.871 21.922 13.469 1 97.25 185 LEU A O 1
ATOM 1399 N N . THR A 1 186 ? -7.203 20.953 11.961 1 98.19 186 THR A N 1
ATOM 1400 C CA . THR A 1 186 ? -6.828 21.781 10.82 1 98.19 186 THR A CA 1
ATOM 1401 C C . THR A 1 186 ? -8.07 22.266 10.07 1 98.19 186 THR A C 1
ATOM 1403 O O . THR A 1 186 ? -8.422 21.719 9.023 1 98.19 186 THR A O 1
ATOM 1406 N N . PRO A 1 187 ? -8.641 23.344 10.523 1 98.31 187 PRO A N 1
ATOM 1407 C CA . PRO A 1 187 ? -9.938 23.797 10.016 1 98.31 187 PRO A CA 1
ATOM 1408 C C . PRO A 1 187 ? -9.891 24.188 8.547 1 98.31 187 PRO A C 1
ATOM 1410 O O . PRO A 1 187 ? -8.812 24.453 8 1 98.31 187 PRO A O 1
ATOM 1413 N N . VAL A 1 188 ? -11.07 24.266 7.93 1 98.75 188 VAL A N 1
ATOM 1414 C CA . VAL A 1 188 ? -11.25 24.547 6.508 1 98.75 188 VAL A CA 1
ATOM 1415 C C . VAL A 1 188 ? -10.516 25.844 6.141 1 98.75 188 VAL A C 1
ATOM 1417 O O . VAL A 1 188 ? -9.938 25.938 5.055 1 98.75 188 VAL A O 1
ATOM 1420 N N . LYS A 1 189 ? -10.492 26.781 7.02 1 98.5 189 LYS A N 1
ATOM 1421 C CA . LYS A 1 189 ? -9.859 28.078 6.742 1 98.5 189 LYS A CA 1
ATOM 1422 C C . LYS A 1 189 ? -8.383 27.891 6.414 1 98.5 189 LYS A C 1
ATOM 1424 O O . LYS A 1 189 ? -7.832 28.625 5.582 1 98.5 189 LYS A O 1
ATOM 1429 N N . ARG A 1 190 ? -7.707 27.016 7.062 1 98 190 ARG A N 1
ATOM 1430 C CA . ARG A 1 190 ? -6.297 26.734 6.789 1 98 190 ARG A CA 1
ATOM 1431 C C . ARG A 1 190 ? -6.113 26.172 5.383 1 98 190 ARG A C 1
ATOM 1433 O O . ARG A 1 190 ? -5.137 26.5 4.703 1 98 190 ARG A O 1
ATOM 1440 N N . HIS A 1 191 ? -7 25.359 4.961 1 98.81 191 HIS A N 1
ATOM 1441 C CA . HIS A 1 191 ? -6.922 24.734 3.639 1 98.81 191 HIS A CA 1
ATOM 1442 C C . HIS A 1 191 ? -7.262 25.75 2.545 1 98.81 191 HIS A C 1
ATOM 1444 O O . HIS A 1 191 ? -6.648 25.734 1.476 1 98.81 191 HIS A O 1
ATOM 1450 N N . ALA A 1 192 ? -8.258 26.594 2.846 1 98.62 192 ALA A N 1
ATOM 1451 C CA . ALA A 1 192 ? -8.547 27.672 1.918 1 98.62 192 ALA A CA 1
ATOM 1452 C C . ALA A 1 192 ? -7.332 28.578 1.738 1 98.62 192 ALA A C 1
ATOM 1454 O O . ALA A 1 192 ? -7.012 28.984 0.619 1 98.62 192 ALA A O 1
ATOM 1455 N N . PHE A 1 193 ? -6.691 28.906 2.812 1 98.44 193 PHE A N 1
ATOM 1456 C CA . PHE A 1 193 ? -5.477 29.703 2.781 1 98.44 193 PHE A CA 1
ATOM 1457 C C . PHE A 1 193 ? -4.402 29.047 1.93 1 98.44 193 PHE A C 1
ATOM 1459 O O . PHE A 1 193 ? -3.787 29.688 1.082 1 98.44 193 PHE A O 1
ATOM 1466 N N . MET A 1 194 ? -4.164 27.719 2.121 1 98.75 194 MET A N 1
ATOM 1467 C CA . MET A 1 194 ? -3.199 26.984 1.314 1 98.75 194 MET A CA 1
ATOM 1468 C C . MET A 1 194 ? -3.59 27 -0.16 1 98.75 194 MET A C 1
ATOM 1470 O O . MET A 1 194 ? -2.732 27.156 -1.03 1 98.75 194 MET A O 1
ATOM 1474 N N . ALA A 1 195 ? -4.863 26.797 -0.434 1 98.62 195 ALA A N 1
ATOM 1475 C CA . ALA A 1 195 ? -5.348 26.812 -1.811 1 98.62 195 ALA A CA 1
ATOM 1476 C C . ALA A 1 195 ? -5.07 28.156 -2.475 1 98.62 195 ALA A C 1
ATOM 1478 O O . ALA A 1 195 ? -4.801 28.219 -3.678 1 98.62 195 ALA A O 1
ATOM 1479 N N . ASP A 1 196 ? -5.152 29.203 -1.712 1 98.12 196 ASP A N 1
ATOM 1480 C CA . ASP A 1 196 ? -4.902 30.547 -2.223 1 98.12 196 ASP A CA 1
ATOM 1481 C C . ASP A 1 196 ? -3.426 30.734 -2.57 1 98.12 196 ASP A C 1
ATOM 1483 O O . ASP A 1 196 ? -3.08 31.578 -3.406 1 98.12 196 ASP A O 1
ATOM 1487 N N . LEU A 1 197 ? -2.555 30.078 -1.877 1 98.31 197 LEU A N 1
ATOM 1488 C CA . LEU A 1 197 ? -1.117 30.219 -2.09 1 98.31 197 LEU A CA 1
ATOM 1489 C C . LEU A 1 197 ? -0.676 29.453 -3.336 1 98.31 197 LEU A C 1
ATOM 1491 O O . LEU A 1 197 ? 0.327 29.812 -3.961 1 98.31 197 LEU A O 1
ATOM 1495 N N . VAL A 1 198 ? -1.312 28.312 -3.688 1 98.06 198 VAL A N 1
ATOM 1496 C CA . VAL A 1 198 ? -0.917 27.438 -4.789 1 98.06 198 VAL A CA 1
ATOM 1497 C C . VAL A 1 198 ? -1.687 27.828 -6.051 1 98.06 198 VAL A C 1
ATOM 1499 O O . VAL A 1 198 ? -2.916 27.734 -6.086 1 98.06 198 VAL A O 1
ATOM 1502 N N . ALA A 1 199 ? -0.974 28.078 -7.102 1 93.12 199 ALA A N 1
ATOM 1503 C CA . ALA A 1 199 ? -1.614 28.453 -8.359 1 93.12 199 ALA A CA 1
ATOM 1504 C C . ALA A 1 199 ? -2.434 27.297 -8.93 1 93.12 199 ALA A C 1
ATOM 1506 O O . ALA A 1 199 ? -1.926 26.188 -9.078 1 93.12 199 ALA A O 1
ATOM 1507 N N . HIS A 1 200 ? -3.68 27.422 -9.078 1 90.56 200 HIS A N 1
ATOM 1508 C CA . HIS A 1 200 ? -4.598 26.484 -9.727 1 90.56 200 HIS A CA 1
ATOM 1509 C C . HIS A 1 200 ? -4.895 25.281 -8.836 1 90.56 200 HIS A C 1
ATOM 1511 O O . HIS A 1 200 ? -5.199 24.203 -9.336 1 90.56 200 HIS A O 1
ATOM 1517 N N . ALA A 1 201 ? -4.648 25.438 -7.57 1 96.62 201 ALA A N 1
ATOM 1518 C CA . ALA A 1 201 ? -5.047 24.359 -6.664 1 96.62 201 ALA A CA 1
ATOM 1519 C C . ALA A 1 201 ? -6.566 24.219 -6.633 1 96.62 201 ALA A C 1
ATOM 1521 O O . ALA A 1 201 ? -7.297 25.188 -6.793 1 96.62 201 ALA A O 1
ATOM 1522 N N . ARG A 1 202 ? -7 23 -6.508 1 97.31 202 ARG A N 1
ATOM 1523 C CA . ARG A 1 202 ? -8.398 22.719 -6.23 1 97.31 202 ARG A CA 1
ATOM 1524 C C . ARG A 1 202 ? -8.625 22.438 -4.75 1 97.31 202 ARG A C 1
ATOM 1526 O O . ARG A 1 202 ? -7.879 21.656 -4.145 1 97.31 202 ARG A O 1
ATOM 1533 N N . LEU A 1 203 ? -9.578 23.125 -4.23 1 98.62 203 LEU A N 1
ATOM 1534 C CA . LEU A 1 203 ? -9.977 22.859 -2.852 1 98.62 203 LEU A CA 1
ATOM 1535 C C . LEU A 1 203 ? -11.219 21.984 -2.805 1 98.62 203 LEU A C 1
ATOM 1537 O O . LEU A 1 203 ? -12.219 22.281 -3.453 1 98.62 203 LEU A O 1
ATOM 1541 N N . SER A 1 204 ? -11.133 20.859 -2.121 1 98.81 204 SER A N 1
ATOM 1542 C CA . SER A 1 204 ? -12.258 19.953 -1.893 1 98.81 204 SER A CA 1
ATOM 1543 C C . SER A 1 204 ? -12.586 19.844 -0.407 1 98.81 204 SER A C 1
ATOM 1545 O O . SER A 1 204 ? -11.773 19.328 0.374 1 98.81 204 SER A O 1
ATOM 1547 N N . VAL A 1 205 ? -13.695 20.359 -0.029 1 98.94 205 VAL A N 1
ATOM 1548 C CA . VAL A 1 205 ? -14.172 20.234 1.346 1 98.94 205 VAL A CA 1
ATOM 1549 C C . VAL A 1 205 ? -15.227 19.141 1.435 1 98.94 205 VAL A C 1
ATOM 1551 O O . VAL A 1 205 ? -16.266 19.203 0.778 1 98.94 205 VAL A O 1
ATOM 1554 N N . ILE A 1 206 ? -14.984 18.141 2.191 1 98.88 206 ILE A N 1
ATOM 1555 C CA . ILE A 1 206 ? -15.891 17.016 2.328 1 98.88 206 ILE A CA 1
ATOM 1556 C C . ILE A 1 206 ? -16.859 17.25 3.484 1 98.88 206 ILE A C 1
ATOM 1558 O O . ILE A 1 206 ? -16.453 17.281 4.648 1 98.88 206 ILE A O 1
ATOM 1562 N N . GLU A 1 207 ? -18.109 17.297 3.273 1 98.31 207 GLU A N 1
ATOM 1563 C CA . GLU A 1 207 ? -19.125 17.75 4.211 1 98.31 207 GLU A CA 1
ATOM 1564 C C . GLU A 1 207 ? -19.25 16.797 5.398 1 98.31 207 GLU A C 1
ATOM 1566 O O . GLU A 1 207 ? -19.422 17.234 6.535 1 98.31 207 GLU A O 1
ATOM 1571 N N . GLU A 1 208 ? -19.109 15.523 5.148 1 98.12 208 GLU A N 1
ATOM 1572 C CA . GLU A 1 208 ? -19.375 14.539 6.191 1 98.12 208 GLU A CA 1
ATOM 1573 C C . GLU A 1 208 ? -18.078 13.945 6.742 1 98.12 208 GLU A C 1
ATOM 1575 O O . GLU A 1 208 ? -18.016 12.758 7.047 1 98.12 208 GLU A O 1
ATOM 1580 N N . ALA A 1 209 ? -17.078 14.773 6.773 1 98.81 209 ALA A N 1
ATOM 1581 C CA . ALA A 1 209 ? -15.789 14.305 7.293 1 98.81 209 ALA A CA 1
ATOM 1582 C C . ALA A 1 209 ? -15.156 15.352 8.203 1 98.81 209 ALA A C 1
ATOM 1584 O O . ALA A 1 209 ? -15.477 16.531 8.117 1 98.81 209 ALA A O 1
ATOM 1585 N N . GLY A 1 210 ? -14.344 14.891 9.094 1 98.81 210 GLY A N 1
ATOM 1586 C CA . GLY A 1 210 ? -13.445 15.711 9.891 1 98.81 210 GLY A CA 1
ATOM 1587 C C . GLY A 1 210 ? -11.984 15.539 9.523 1 98.81 210 GLY A C 1
ATOM 1588 O O . GLY A 1 210 ? -11.625 15.625 8.344 1 98.81 210 GLY A O 1
ATOM 1589 N N . HIS A 1 211 ? -11.078 15.305 10.508 1 98.88 211 HIS A N 1
ATOM 1590 C CA . HIS A 1 211 ? -9.633 15.328 10.328 1 98.88 211 HIS A CA 1
ATOM 1591 C C . HIS A 1 211 ? -9.148 14.125 9.523 1 98.88 211 HIS A C 1
ATOM 1593 O O . HIS A 1 211 ? -8.047 14.141 8.977 1 98.88 211 HIS A O 1
ATOM 1599 N N . LEU A 1 212 ? -9.938 13.07 9.461 1 98.94 212 LEU A N 1
ATOM 1600 C CA . LEU A 1 212 ? -9.523 11.836 8.797 1 98.94 212 LEU A CA 1
ATOM 1601 C C . LEU A 1 212 ? -10.484 11.477 7.664 1 98.94 212 LEU A C 1
ATOM 1603 O O . LEU A 1 212 ? -11.07 10.391 7.664 1 98.94 212 LEU A O 1
ATOM 1607 N N . PRO A 1 213 ? -10.523 12.305 6.656 1 98.94 213 PRO A N 1
ATOM 1608 C CA . PRO A 1 213 ? -11.516 12.094 5.598 1 98.94 213 PRO A CA 1
ATOM 1609 C C . PRO A 1 213 ? -11.352 10.75 4.891 1 98.94 213 PRO A C 1
ATOM 1611 O O . PRO A 1 213 ? -12.328 10.172 4.414 1 98.94 213 PRO A O 1
ATOM 1614 N N . THR A 1 214 ? -10.164 10.172 4.832 1 98.94 214 THR A N 1
ATOM 1615 C CA . THR A 1 214 ? -9.883 8.93 4.121 1 98.94 214 THR A CA 1
ATOM 1616 C C . THR A 1 214 ? -10.641 7.762 4.75 1 98.94 214 THR A C 1
ATOM 1618 O O . THR A 1 214 ? -10.93 6.77 4.078 1 98.94 214 THR A O 1
ATOM 1621 N N . LEU A 1 215 ? -10.922 7.859 6.051 1 98.81 215 LEU A N 1
ATOM 1622 C CA . LEU A 1 215 ? -11.641 6.816 6.777 1 98.81 215 LEU A CA 1
ATOM 1623 C C . LEU A 1 215 ? -13.094 7.207 7 1 98.81 215 LEU A C 1
ATOM 1625 O O . LEU A 1 215 ? -13.977 6.348 7.027 1 98.81 215 LEU A O 1
ATOM 1629 N N . GLU A 1 216 ? -13.367 8.523 7.164 1 98.88 216 GLU A N 1
ATOM 1630 C CA . GLU A 1 216 ? -14.688 9.016 7.516 1 98.88 216 GLU A CA 1
ATOM 1631 C C . GLU A 1 216 ? -15.609 9.055 6.297 1 98.88 216 GLU A C 1
ATOM 1633 O O . GLU A 1 216 ? -16.812 8.875 6.422 1 98.88 216 GLU A O 1
ATOM 1638 N N . SER A 1 217 ? -15.094 9.383 5.164 1 98.56 217 SER A N 1
ATOM 1639 C CA . SER A 1 217 ? -15.812 9.453 3.896 1 98.56 217 SER A CA 1
ATOM 1640 C C . SER A 1 217 ? -15 8.844 2.762 1 98.56 217 SER A C 1
ATOM 1642 O O . SER A 1 217 ? -14.672 9.531 1.79 1 98.56 217 SER A O 1
ATOM 1644 N N . PRO A 1 218 ? -14.703 7.543 2.848 1 98.69 218 PRO A N 1
ATOM 1645 C CA . PRO A 1 218 ? -13.742 6.902 1.952 1 98.69 218 PRO A CA 1
ATOM 1646 C C . PRO A 1 218 ? -14.148 6.98 0.484 1 98.69 218 PRO A C 1
ATOM 1648 O O . PRO A 1 218 ? -13.305 7.18 -0.39 1 98.69 218 PRO A O 1
ATOM 1651 N N . GLU A 1 219 ? -15.422 6.777 0.149 1 98.31 219 GLU A N 1
ATOM 1652 C CA . GLU A 1 219 ? -15.859 6.793 -1.242 1 98.31 219 GLU A CA 1
ATOM 1653 C C . GLU A 1 219 ? -15.648 8.172 -1.87 1 98.31 219 GLU A C 1
ATOM 1655 O O . GLU A 1 219 ? -15.172 8.273 -3.002 1 98.31 219 GLU A O 1
ATOM 1660 N N . VAL A 1 220 ? -15.977 9.211 -1.109 1 98.81 220 VAL A N 1
ATOM 1661 C CA . VAL A 1 220 ? -15.852 10.578 -1.597 1 98.81 220 VAL A CA 1
ATOM 1662 C C . VAL A 1 220 ? -14.383 10.922 -1.818 1 98.81 220 VAL A C 1
ATOM 1664 O O . VAL A 1 220 ? -14.016 11.492 -2.848 1 98.81 220 VAL A O 1
ATOM 1667 N N . VAL A 1 221 ? -13.539 10.562 -0.902 1 98.88 221 VAL A N 1
ATOM 1668 C CA . VAL A 1 221 ? -12.117 10.844 -1.016 1 98.88 221 VAL A CA 1
ATOM 1669 C C . VAL A 1 221 ? -11.523 10.07 -2.191 1 98.88 221 VAL A C 1
ATOM 1671 O O . VAL A 1 221 ? -10.727 10.609 -2.961 1 98.88 221 VAL A O 1
ATOM 1674 N N . THR A 1 222 ? -11.906 8.789 -2.32 1 98.81 222 THR A N 1
ATOM 1675 C CA . THR A 1 222 ? -11.406 7.973 -3.418 1 98.81 222 THR A CA 1
ATOM 1676 C C . THR A 1 222 ? -11.773 8.594 -4.766 1 98.81 222 THR A C 1
ATOM 1678 O O . THR A 1 222 ? -10.938 8.672 -5.664 1 98.81 222 THR A O 1
ATOM 1681 N N . GLU A 1 223 ? -12.984 9.008 -4.863 1 98.62 223 GLU A N 1
ATOM 1682 C CA . GLU A 1 223 ? -13.43 9.656 -6.098 1 98.62 223 GLU A CA 1
ATOM 1683 C C . GLU A 1 223 ? -12.633 10.93 -6.363 1 98.62 223 GLU A C 1
ATOM 1685 O O . GLU A 1 223 ? -12.25 11.195 -7.504 1 98.62 223 GLU A O 1
ATOM 1690 N N . ALA A 1 224 ? -12.406 11.719 -5.363 1 98.75 224 ALA A N 1
ATOM 1691 C CA . ALA A 1 224 ? -11.625 12.953 -5.5 1 98.75 224 ALA A CA 1
ATOM 1692 C C . ALA A 1 224 ? -10.203 12.648 -5.961 1 98.75 224 ALA A C 1
ATOM 1694 O O . ALA A 1 224 ? -9.664 13.344 -6.82 1 98.75 224 ALA A O 1
ATOM 1695 N N . LEU A 1 225 ? -9.586 11.641 -5.387 1 98.69 225 LEU A N 1
ATOM 1696 C CA . LEU A 1 225 ? -8.234 11.25 -5.762 1 98.69 225 LEU A CA 1
ATOM 1697 C C . LEU A 1 225 ? -8.188 10.734 -7.199 1 98.69 225 LEU A C 1
ATOM 1699 O O . LEU A 1 225 ? -7.242 11.016 -7.934 1 98.69 225 LEU A O 1
ATOM 1703 N N . GLN A 1 226 ? -9.219 9.938 -7.559 1 98.25 226 GLN A N 1
ATOM 1704 C CA . GLN A 1 226 ? -9.281 9.445 -8.93 1 98.25 226 GLN A CA 1
ATOM 1705 C C . GLN A 1 226 ? -9.367 10.594 -9.93 1 98.25 226 GLN A C 1
ATOM 1707 O O . GLN A 1 226 ? -8.703 10.578 -10.961 1 98.25 226 GLN A O 1
ATOM 1712 N N . ALA A 1 227 ? -10.227 11.602 -9.633 1 97.81 227 ALA A N 1
ATOM 1713 C CA . ALA A 1 227 ? -10.344 12.781 -10.484 1 97.81 227 ALA A CA 1
ATOM 1714 C C . ALA A 1 227 ? -9.031 13.547 -10.547 1 97.81 227 ALA A C 1
ATOM 1716 O O . ALA A 1 227 ? -8.609 13.984 -11.625 1 97.81 227 ALA A O 1
ATOM 1717 N N . TRP A 1 228 ? -8.398 13.703 -9.414 1 97.88 228 TRP A N 1
ATOM 1718 C CA . TRP A 1 228 ? -7.105 14.375 -9.289 1 97.88 228 TRP A CA 1
ATOM 1719 C C . TRP A 1 228 ? -6.043 13.664 -10.125 1 97.88 228 TRP A C 1
ATOM 1721 O O . TRP A 1 228 ? -5.289 14.305 -10.859 1 97.88 228 TRP A O 1
ATOM 1731 N N . LEU A 1 229 ? -5.973 12.32 -10.109 1 97.62 229 LEU A N 1
ATOM 1732 C CA . LEU A 1 229 ? -4.992 11.516 -10.836 1 97.62 229 LEU A CA 1
ATOM 1733 C C . LEU A 1 229 ? -5.266 11.547 -12.336 1 97.62 229 LEU A C 1
ATOM 1735 O O . LEU A 1 229 ? -4.363 11.289 -13.133 1 97.62 229 LEU A O 1
ATOM 1739 N N . ALA A 1 230 ? -6.5 11.82 -12.711 1 95.38 230 ALA A N 1
ATOM 1740 C CA . ALA A 1 230 ? -6.891 11.812 -14.117 1 95.38 230 ALA A CA 1
ATOM 1741 C C . ALA A 1 230 ? -6.648 13.172 -14.766 1 95.38 230 ALA A C 1
ATOM 1743 O O . ALA A 1 230 ? -6.711 13.305 -15.992 1 95.38 230 ALA A O 1
ATOM 1744 N N . GLU A 1 231 ? -6.406 14.164 -13.953 1 92.62 231 GLU A N 1
ATOM 1745 C CA . GLU A 1 231 ? -6.168 15.5 -14.5 1 92.62 231 GLU A CA 1
ATOM 1746 C C . GLU A 1 231 ? -4.945 15.508 -15.414 1 92.62 231 GLU A C 1
ATOM 1748 O O . GLU A 1 231 ? -3.922 14.898 -15.102 1 92.62 231 GLU A O 1
ATOM 1753 N N . PRO A 1 232 ? -5.09 16.141 -16.594 1 86.56 232 PRO A N 1
ATOM 1754 C CA . PRO A 1 232 ? -3.92 16.25 -17.469 1 86.56 232 PRO A CA 1
ATOM 1755 C C . PRO A 1 232 ? -2.773 17.031 -16.812 1 86.56 232 PRO A C 1
ATOM 1757 O O . PRO A 1 232 ? -3.012 17.922 -16.016 1 86.56 232 PRO A O 1
ATOM 1760 N N . GLN A 1 233 ? -1.582 16.562 -17.141 1 77.94 233 GLN A N 1
ATOM 1761 C CA . GLN A 1 233 ? -0.414 17.297 -16.641 1 77.94 233 GLN A CA 1
ATOM 1762 C C . GLN A 1 233 ? -0.222 18.609 -17.406 1 77.94 233 GLN A C 1
ATOM 1764 O O . GLN A 1 233 ? -0.504 18.672 -18.609 1 77.94 233 GLN A O 1
ATOM 1769 N N . ARG A 1 234 ? -0.026 19.719 -16.781 1 59.62 234 ARG A N 1
ATOM 1770 C CA . ARG A 1 234 ? 0.219 20.984 -17.453 1 59.62 234 ARG A CA 1
ATOM 1771 C C . ARG A 1 234 ? 1.615 21.031 -18.062 1 59.62 234 ARG A C 1
ATOM 1773 O O . ARG A 1 234 ? 2.525 20.344 -17.578 1 59.62 234 ARG A O 1
ATOM 1780 N N . MET B 1 1 ? 15.625 3.262 8.203 1 79.69 1 MET B N 1
ATOM 1781 C CA . MET B 1 1 ? 14.43 2.832 7.484 1 79.69 1 MET B CA 1
ATOM 1782 C C . MET B 1 1 ? 14.656 1.492 6.793 1 79.69 1 MET B C 1
ATOM 1784 O O . MET B 1 1 ? 15.766 1.214 6.324 1 79.69 1 MET B O 1
ATOM 1788 N N . GLY B 1 2 ? 13.578 0.604 6.887 1 84.62 2 GLY B N 1
ATOM 1789 C CA . GLY B 1 2 ? 13.703 -0.679 6.215 1 84.62 2 GLY B CA 1
ATOM 1790 C C . GLY B 1 2 ? 13.727 -0.561 4.703 1 84.62 2 GLY B C 1
ATOM 1791 O O . GLY B 1 2 ? 13.352 0.477 4.152 1 84.62 2 GLY B O 1
ATOM 1792 N N . GLU B 1 3 ? 14.227 -1.581 4.047 1 92.44 3 GLU B N 1
ATOM 1793 C CA . GLU B 1 3 ? 14.242 -1.604 2.588 1 92.44 3 GLU B CA 1
ATOM 1794 C C . GLU B 1 3 ? 12.82 -1.528 2.025 1 92.44 3 GLU B C 1
ATOM 1796 O O . GLU B 1 3 ? 11.891 -2.088 2.602 1 92.44 3 GLU B O 1
ATOM 1801 N N . PRO B 1 4 ? 12.688 -0.798 0.901 1 97.25 4 PRO B N 1
ATOM 1802 C CA . PRO B 1 4 ? 11.359 -0.787 0.281 1 97.25 4 PRO B CA 1
ATOM 1803 C C . PRO B 1 4 ? 10.875 -2.184 -0.106 1 97.25 4 PRO B C 1
ATOM 1805 O O . PRO B 1 4 ? 11.672 -3.018 -0.538 1 97.25 4 PRO B O 1
ATOM 1808 N N . LEU B 1 5 ? 9.648 -2.424 0.101 1 98.62 5 LEU B N 1
ATOM 1809 C CA . LEU B 1 5 ? 9.016 -3.713 -0.166 1 98.62 5 LEU B CA 1
ATOM 1810 C C . LEU B 1 5 ? 7.902 -3.572 -1.199 1 98.62 5 LEU B C 1
ATOM 1812 O O . LEU B 1 5 ? 6.996 -2.756 -1.031 1 98.62 5 LEU B O 1
ATOM 1816 N N . VAL B 1 6 ? 7.992 -4.328 -2.283 1 98.81 6 VAL B N 1
ATOM 1817 C CA . VAL B 1 6 ? 6.988 -4.328 -3.34 1 98.81 6 VAL B CA 1
ATOM 1818 C C . VAL B 1 6 ? 6.184 -5.625 -3.287 1 98.81 6 VAL B C 1
ATOM 1820 O O . VAL B 1 6 ? 6.754 -6.719 -3.279 1 98.81 6 VAL B O 1
ATOM 1823 N N . PHE B 1 7 ? 4.859 -5.469 -3.242 1 98.94 7 PHE B N 1
ATOM 1824 C CA . PHE B 1 7 ? 3.93 -6.59 -3.295 1 98.94 7 PHE B CA 1
ATOM 1825 C C . PHE B 1 7 ? 3.273 -6.684 -4.668 1 98.94 7 PHE B C 1
ATOM 1827 O O . PHE B 1 7 ? 2.801 -5.68 -5.203 1 98.94 7 PHE B O 1
ATOM 1834 N N . LEU B 1 8 ? 3.254 -7.883 -5.188 1 98.81 8 LEU B N 1
ATOM 1835 C CA . LEU B 1 8 ? 2.521 -8.203 -6.41 1 98.81 8 LEU B CA 1
ATOM 1836 C C . LEU B 1 8 ? 1.354 -9.141 -6.113 1 98.81 8 LEU B C 1
ATOM 1838 O O . LEU B 1 8 ? 1.558 -10.305 -5.777 1 98.81 8 LEU B O 1
ATOM 1842 N N . PRO B 1 9 ? 0.097 -8.68 -6.289 1 98.69 9 PRO B N 1
ATOM 1843 C CA . PRO B 1 9 ? -1.067 -9.492 -5.949 1 98.69 9 PRO B CA 1
ATOM 1844 C C . PRO B 1 9 ? -1.353 -10.578 -6.988 1 98.69 9 PRO B C 1
ATOM 1846 O O . PRO B 1 9 ? -0.76 -10.57 -8.07 1 98.69 9 PRO B O 1
ATOM 1849 N N . GLY B 1 10 ? -2.195 -11.492 -6.578 1 98.31 10 GLY B N 1
ATOM 1850 C CA . GLY B 1 10 ? -2.66 -12.516 -7.5 1 98.31 10 GLY B CA 1
ATOM 1851 C C . GLY B 1 10 ? -3.639 -11.992 -8.531 1 98.31 10 GLY B C 1
ATOM 1852 O O . GLY B 1 10 ? -3.879 -10.789 -8.609 1 98.31 10 GLY B O 1
ATOM 1853 N N . MET B 1 11 ? -4.133 -12.914 -9.336 1 97.38 11 MET B N 1
ATOM 1854 C CA . MET B 1 11 ? -5.066 -12.578 -10.406 1 97.38 11 MET B CA 1
ATOM 1855 C C . MET B 1 11 ? -6.305 -11.883 -9.852 1 97.38 11 MET B C 1
ATOM 1857 O O . MET B 1 11 ? -6.891 -12.336 -8.867 1 97.38 11 MET B O 1
ATOM 1861 N N . CYS B 1 12 ? -6.637 -10.805 -10.406 1 97.62 12 CYS B N 1
ATOM 1862 C CA . CYS B 1 12 ? -7.848 -10.039 -10.125 1 97.62 12 CYS B CA 1
ATOM 1863 C C . CYS B 1 12 ? -7.883 -9.602 -8.672 1 97.62 12 CYS B C 1
ATOM 1865 O O . CYS B 1 12 ? -8.961 -9.477 -8.078 1 97.62 12 CYS B O 1
ATOM 1867 N N . CYS B 1 13 ? -6.762 -9.477 -8.023 1 98.19 13 CYS B N 1
ATOM 1868 C CA . CYS B 1 13 ? -6.648 -9 -6.652 1 98.19 13 CYS B CA 1
ATOM 1869 C C . CYS B 1 13 ? -6.051 -7.602 -6.609 1 98.19 13 CYS B C 1
ATOM 1871 O O . CYS B 1 13 ? -5.48 -7.133 -7.598 1 98.19 13 CYS B O 1
ATOM 1873 N N . ASP B 1 14 ? -6.285 -6.918 -5.492 1 98.19 14 ASP B N 1
ATOM 1874 C CA . ASP B 1 14 ? -5.734 -5.598 -5.211 1 98.19 14 ASP B CA 1
ATOM 1875 C C . ASP B 1 14 ? -5.109 -5.547 -3.818 1 98.19 14 ASP B C 1
ATOM 1877 O O . ASP B 1 14 ? -4.793 -6.586 -3.236 1 98.19 14 ASP B O 1
ATOM 1881 N N . ALA B 1 15 ? -4.891 -4.383 -3.311 1 98.81 15 ALA B N 1
ATOM 1882 C CA . ALA B 1 15 ? -4.152 -4.211 -2.062 1 98.81 15 ALA B CA 1
ATOM 1883 C C . ALA B 1 15 ? -4.812 -4.98 -0.923 1 98.81 15 ALA B C 1
ATOM 1885 O O . ALA B 1 15 ? -4.168 -5.285 0.083 1 98.81 15 ALA B O 1
ATOM 1886 N N . ARG B 1 16 ? -6.18 -5.277 -1.032 1 98.81 16 ARG B N 1
ATOM 1887 C CA . ARG B 1 16 ? -6.891 -5.984 0.028 1 98.81 16 ARG B CA 1
ATOM 1888 C C . ARG B 1 16 ? -6.27 -7.352 0.289 1 98.81 16 ARG B C 1
ATOM 1890 O O . ARG B 1 16 ? -6.324 -7.859 1.411 1 98.81 16 ARG B O 1
ATOM 1897 N N . LEU B 1 17 ? -5.562 -7.906 -0.724 1 98.88 17 LEU B N 1
ATOM 1898 C CA . LEU B 1 17 ? -4.93 -9.211 -0.597 1 98.88 17 LEU B CA 1
ATOM 1899 C C . LEU B 1 17 ? -3.848 -9.195 0.479 1 98.88 17 LEU B C 1
ATOM 1901 O O . LEU B 1 17 ? -3.613 -10.203 1.149 1 98.88 17 LEU B O 1
ATOM 1905 N N . PHE B 1 18 ? -3.242 -8.031 0.65 1 98.94 18 PHE B N 1
ATOM 1906 C CA . PHE B 1 18 ? -2.104 -7.902 1.552 1 98.94 18 PHE B CA 1
ATOM 1907 C C . PHE B 1 18 ? -2.434 -6.961 2.705 1 98.94 18 PHE B C 1
ATOM 1909 O O . PHE B 1 18 ? -1.533 -6.48 3.396 1 98.94 18 PHE B O 1
ATOM 1916 N N . ALA B 1 19 ? -3.732 -6.668 2.949 1 98.75 19 ALA B N 1
ATOM 1917 C CA . ALA B 1 19 ? -4.141 -5.613 3.871 1 98.75 19 ALA B CA 1
ATOM 1918 C C . ALA B 1 19 ? -3.521 -5.82 5.25 1 98.75 19 ALA B C 1
ATOM 1920 O O . ALA B 1 19 ? -2.951 -4.891 5.828 1 98.75 19 ALA B O 1
ATOM 1921 N N . PRO B 1 20 ? -3.514 -7.105 5.82 1 98.69 20 PRO B N 1
ATOM 1922 C CA . PRO B 1 20 ? -2.916 -7.266 7.148 1 98.69 20 PRO B CA 1
ATOM 1923 C C . PRO B 1 20 ? -1.408 -7.02 7.152 1 98.69 20 PRO B C 1
ATOM 1925 O O . PRO B 1 20 ? -0.876 -6.43 8.094 1 98.69 20 PRO B O 1
ATOM 1928 N N . GLN B 1 21 ? -0.711 -7.469 6.148 1 98.88 21 GLN B N 1
ATOM 1929 C CA . GLN B 1 21 ? 0.73 -7.273 6.047 1 98.88 21 GLN B CA 1
ATOM 1930 C C . GLN B 1 21 ? 1.071 -5.801 5.84 1 98.88 21 GLN B C 1
ATOM 1932 O O . GLN B 1 21 ? 2.041 -5.297 6.406 1 98.88 21 GLN B O 1
ATOM 1937 N N . LEU B 1 22 ? 0.281 -5.105 4.965 1 98.81 22 LEU B N 1
ATOM 1938 C CA . LEU B 1 22 ? 0.49 -3.68 4.746 1 98.81 22 LEU B CA 1
ATOM 1939 C C . LEU B 1 22 ? 0.356 -2.904 6.055 1 98.81 22 LEU B C 1
ATOM 1941 O O . LEU B 1 22 ? 1.159 -2.012 6.336 1 98.81 22 LEU B O 1
ATOM 1945 N N . ALA B 1 23 ? -0.659 -3.246 6.828 1 98.31 23 ALA B N 1
ATOM 1946 C CA . ALA B 1 23 ? -0.887 -2.584 8.109 1 98.31 23 ALA B CA 1
ATOM 1947 C C . ALA B 1 23 ? 0.336 -2.705 9.016 1 98.31 23 ALA B C 1
ATOM 1949 O O . ALA B 1 23 ? 0.774 -1.72 9.609 1 98.31 23 ALA B O 1
ATOM 1950 N N . ALA B 1 24 ? 0.911 -3.844 9.055 1 97.88 24 ALA B N 1
ATOM 1951 C CA . ALA B 1 24 ? 2.016 -4.113 9.969 1 97.88 24 ALA B CA 1
ATOM 1952 C C . ALA B 1 24 ? 3.328 -3.557 9.43 1 97.88 24 ALA B C 1
ATOM 1954 O O . ALA B 1 24 ? 4.074 -2.889 10.148 1 97.88 24 ALA B O 1
ATOM 1955 N N . LEU B 1 25 ? 3.57 -3.773 8.164 1 98.19 25 LEU B N 1
ATOM 1956 C CA . LEU B 1 25 ? 4.902 -3.539 7.613 1 98.19 25 LEU B CA 1
ATOM 1957 C C . LEU B 1 25 ? 5.082 -2.074 7.23 1 98.19 25 LEU B C 1
ATOM 1959 O O . LEU B 1 25 ? 6.211 -1.583 7.145 1 98.19 25 LEU B O 1
ATOM 1963 N N . SER B 1 26 ? 3.996 -1.327 7.004 1 97.62 26 SER B N 1
ATOM 1964 C CA . SER B 1 26 ? 4.086 0.06 6.559 1 97.62 26 SER B CA 1
ATOM 1965 C C . SER B 1 26 ? 4.59 0.967 7.68 1 97.62 26 SER B C 1
ATOM 1967 O O . SER B 1 26 ? 4.941 2.123 7.438 1 97.62 26 SER B O 1
ATOM 1969 N N . ARG B 1 27 ? 4.699 0.479 8.898 1 94.81 27 ARG B N 1
ATOM 1970 C CA . ARG B 1 27 ? 5.188 1.259 10.031 1 94.81 27 ARG B CA 1
ATOM 1971 C C . ARG B 1 27 ? 6.703 1.433 9.969 1 94.81 27 ARG B C 1
ATOM 1973 O O . ARG B 1 27 ? 7.25 2.379 10.539 1 94.81 27 ARG B O 1
ATOM 1980 N N . SER B 1 28 ? 7.332 0.49 9.219 1 94.75 28 SER B N 1
ATOM 1981 C CA . SER B 1 28 ? 8.789 0.519 9.242 1 94.75 28 SER B CA 1
ATOM 1982 C C . SER B 1 28 ? 9.367 0.426 7.832 1 94.75 28 SER B C 1
ATOM 1984 O O . SER B 1 28 ? 10.562 0.652 7.629 1 94.75 28 SER B O 1
ATOM 1986 N N . HIS B 1 29 ? 8.555 0.097 6.859 1 96.88 29 HIS B N 1
ATOM 1987 C CA . HIS B 1 29 ? 8.984 -0.035 5.469 1 96.88 29 HIS B CA 1
ATOM 1988 C C . HIS B 1 29 ? 8.094 0.781 4.539 1 96.88 29 HIS B C 1
ATOM 1990 O O . HIS B 1 29 ? 6.887 0.891 4.762 1 96.88 29 HIS B O 1
ATOM 1996 N N . ALA B 1 30 ? 8.742 1.38 3.48 1 97.62 30 ALA B N 1
ATOM 1997 C CA . ALA B 1 30 ? 7.918 1.769 2.34 1 97.62 30 ALA B CA 1
ATOM 1998 C C . ALA B 1 30 ? 7.355 0.542 1.628 1 97.62 30 ALA B C 1
ATOM 2000 O O . ALA B 1 30 ? 8.109 -0.311 1.153 1 97.62 30 ALA B O 1
ATOM 2001 N N . VAL B 1 31 ? 6.031 0.415 1.595 1 98.56 31 VAL B N 1
ATOM 2002 C CA . VAL B 1 31 ? 5.402 -0.747 0.975 1 98.56 31 VAL B CA 1
ATOM 2003 C C . VAL B 1 31 ? 4.645 -0.317 -0.278 1 98.56 31 VAL B C 1
ATOM 2005 O O . VAL B 1 31 ? 3.908 0.674 -0.257 1 98.56 31 VAL B O 1
ATOM 2008 N N . THR B 1 32 ? 4.895 -1.033 -1.343 1 98.69 32 THR B N 1
ATOM 2009 C CA . THR B 1 32 ? 4.246 -0.774 -2.625 1 98.69 32 THR B CA 1
ATOM 2010 C C . THR B 1 32 ? 3.381 -1.959 -3.043 1 98.69 32 THR B C 1
ATOM 2012 O O . THR B 1 32 ? 3.787 -3.113 -2.898 1 98.69 32 THR B O 1
ATOM 2015 N N . VAL B 1 33 ? 2.164 -1.699 -3.463 1 98.62 33 VAL B N 1
ATOM 2016 C CA . VAL B 1 33 ? 1.354 -2.691 -4.16 1 98.62 33 VAL B CA 1
ATOM 2017 C C . VAL B 1 33 ? 1.211 -2.305 -5.629 1 98.62 33 VAL B C 1
ATOM 2019 O O . VAL B 1 33 ? 0.755 -1.203 -5.945 1 98.62 33 VAL B O 1
ATOM 2022 N N . CYS B 1 34 ? 1.604 -3.207 -6.484 1 97.19 34 CYS B N 1
ATOM 2023 C CA . CYS B 1 34 ? 1.532 -2.975 -7.922 1 97.19 34 CYS B CA 1
ATOM 2024 C C . CYS B 1 34 ? 0.435 -3.82 -8.555 1 97.19 34 CYS B C 1
ATOM 2026 O O . CYS B 1 34 ? 0.276 -4.996 -8.219 1 97.19 34 CYS B O 1
ATOM 2028 N N . PRO B 1 35 ? -0.271 -3.201 -9.477 1 94.94 35 PRO B N 1
ATOM 2029 C CA . PRO B 1 35 ? -1.212 -4.035 -10.227 1 94.94 35 PRO B CA 1
ATOM 2030 C C . PRO B 1 35 ? -0.515 -4.973 -11.211 1 94.94 35 PRO B C 1
ATOM 2032 O O . PRO B 1 35 ? 0.494 -4.598 -11.812 1 94.94 35 PRO B O 1
ATOM 2035 N N . VAL B 1 36 ? -0.947 -6.262 -11.375 1 91.69 36 VAL B N 1
ATOM 2036 C CA . VAL B 1 36 ? -0.377 -7.211 -12.328 1 91.69 36 VAL B CA 1
ATOM 2037 C C . VAL B 1 36 ? -1.326 -7.398 -13.508 1 91.69 36 VAL B C 1
ATOM 2039 O O . VAL B 1 36 ? -1.252 -8.398 -14.219 1 91.69 36 VAL B O 1
ATOM 2042 N N . GLY B 1 37 ? -2.023 -6.535 -14.039 1 75.94 37 GLY B N 1
ATOM 2043 C CA . GLY B 1 37 ? -3.105 -6.891 -14.945 1 75.94 37 GLY B CA 1
ATOM 2044 C C . GLY B 1 37 ? -3.252 -5.93 -16.109 1 75.94 37 GLY B C 1
ATOM 2045 O O . GLY B 1 37 ? -4.289 -5.906 -16.766 1 75.94 37 GLY B O 1
ATOM 2046 N N . GLN B 1 38 ? -2.17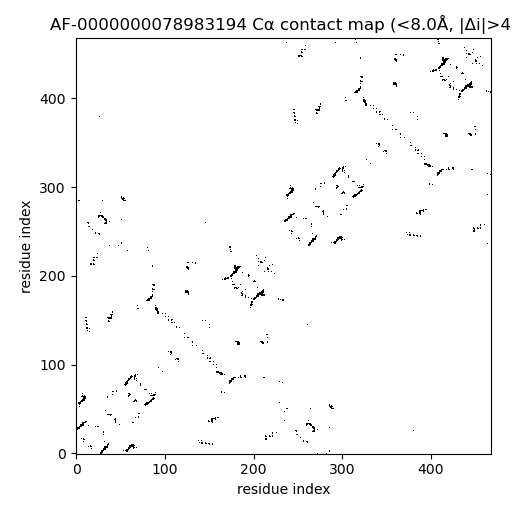6 -5.316 -16.5 1 82.5 38 GLN B N 1
ATOM 2047 C CA . GLN B 1 38 ? -2.428 -4.277 -17.484 1 82.5 38 GLN B CA 1
ATOM 2048 C C . GLN B 1 38 ? -2.092 -4.762 -18.891 1 82.5 38 GLN B C 1
ATOM 2050 O O . GLN B 1 38 ? -2.373 -4.078 -19.875 1 82.5 38 GLN B O 1
ATOM 2055 N N . ALA B 1 39 ? -1.484 -5.945 -18.938 1 92.31 39 ALA B N 1
ATOM 2056 C CA . ALA B 1 39 ? -1.108 -6.547 -20.219 1 92.31 39 ALA B CA 1
ATOM 2057 C C . ALA B 1 39 ? -1.465 -8.031 -20.25 1 92.31 39 ALA B C 1
ATOM 2059 O O . ALA B 1 39 ? -1.797 -8.617 -19.219 1 92.31 39 ALA B O 1
ATOM 2060 N N . ASP B 1 40 ? -1.432 -8.633 -21.5 1 96.56 40 ASP B N 1
ATOM 2061 C CA . ASP B 1 40 ? -1.817 -10.031 -21.641 1 96.56 40 ASP B CA 1
ATOM 2062 C C . ASP B 1 40 ? -0.59 -10.93 -21.797 1 96.56 40 ASP B C 1
ATOM 2064 O O . ASP B 1 40 ? -0.692 -12.055 -22.281 1 96.56 40 ASP B O 1
ATOM 2068 N N . GLN B 1 41 ? 0.566 -10.375 -21.453 1 97.62 41 GLN B N 1
ATOM 2069 C CA . GLN B 1 41 ? 1.822 -11.109 -21.391 1 97.62 41 GLN B CA 1
ATOM 2070 C C . GLN B 1 41 ? 2.615 -10.734 -20.141 1 97.62 41 GLN B C 1
ATOM 2072 O O . GLN B 1 41 ? 2.715 -9.562 -19.797 1 97.62 41 GLN B O 1
ATOM 2077 N N . ILE B 1 42 ? 3.174 -11.773 -19.531 1 97.69 42 ILE B N 1
ATOM 2078 C CA . ILE B 1 42 ? 3.932 -11.555 -18.312 1 97.69 42 ILE B CA 1
ATOM 2079 C C . ILE B 1 42 ? 5.082 -10.594 -18.578 1 97.69 42 ILE B C 1
ATOM 2081 O O . ILE B 1 42 ? 5.332 -9.68 -17.781 1 97.69 42 ILE B O 1
ATOM 2085 N N . SER B 1 43 ? 5.75 -10.75 -19.734 1 97 43 SER B N 1
ATOM 2086 C CA . SER B 1 43 ? 6.898 -9.914 -20.062 1 97 43 SER B CA 1
ATOM 2087 C C . SER B 1 43 ? 6.492 -8.453 -20.219 1 97 43 SER B C 1
ATOM 2089 O O . SER B 1 43 ? 7.227 -7.551 -19.812 1 97 43 SER B O 1
ATOM 2091 N N . LEU B 1 44 ? 5.332 -8.195 -20.766 1 96.88 44 LEU B N 1
ATOM 2092 C CA . LEU B 1 44 ? 4.848 -6.836 -20.953 1 96.88 44 LEU B CA 1
ATOM 2093 C C . LEU B 1 44 ? 4.43 -6.211 -19.625 1 96.88 44 LEU B C 1
ATOM 2095 O O . LEU B 1 44 ? 4.609 -5.012 -19.422 1 96.88 44 LEU B O 1
ATOM 2099 N N . ILE B 1 45 ? 3.887 -7.039 -18.734 1 96.75 45 ILE B N 1
ATOM 2100 C CA . ILE B 1 45 ? 3.547 -6.57 -17.391 1 96.75 45 ILE B CA 1
ATOM 2101 C C . ILE B 1 45 ? 4.805 -6.082 -16.688 1 96.75 45 ILE B C 1
ATOM 2103 O O . ILE B 1 45 ? 4.82 -4.988 -16.109 1 96.75 45 ILE B O 1
ATOM 2107 N N . VAL B 1 46 ? 5.859 -6.859 -16.75 1 97.19 46 VAL B N 1
ATOM 2108 C CA . VAL B 1 46 ? 7.113 -6.531 -16.078 1 97.19 46 VAL B CA 1
ATOM 2109 C C . VAL B 1 46 ? 7.727 -5.285 -16.719 1 97.19 46 VAL B C 1
ATOM 2111 O O . VAL B 1 46 ? 8.242 -4.41 -16.016 1 97.19 46 VAL B O 1
ATOM 2114 N N . GLU B 1 47 ? 7.633 -5.188 -18.031 1 96.12 47 GLU B N 1
ATOM 2115 C CA . GLU B 1 47 ? 8.148 -4.031 -18.766 1 96.12 47 GLU B CA 1
ATOM 2116 C C . GLU B 1 47 ? 7.469 -2.744 -18.297 1 96.12 47 GLU B C 1
ATOM 2118 O O . GLU B 1 47 ? 8.102 -1.689 -18.234 1 96.12 47 GLU B O 1
ATOM 2123 N N . ASP B 1 48 ? 6.238 -2.838 -18 1 94.56 48 ASP B N 1
ATOM 2124 C CA . ASP B 1 48 ? 5.469 -1.682 -17.562 1 94.56 48 ASP B CA 1
ATOM 2125 C C . ASP B 1 48 ? 5.793 -1.33 -16.109 1 94.56 48 ASP B C 1
ATOM 2127 O O . ASP B 1 48 ? 5.738 -0.161 -15.719 1 94.56 48 ASP B O 1
ATOM 2131 N N . LEU B 1 49 ? 6.113 -2.301 -15.273 1 96.19 49 LEU B N 1
ATOM 2132 C CA . LEU B 1 49 ? 6.215 -2.109 -13.836 1 96.19 49 LEU B CA 1
ATOM 2133 C C . LEU B 1 49 ? 7.605 -1.619 -13.445 1 96.19 49 LEU B C 1
ATOM 2135 O O . LEU B 1 49 ? 7.746 -0.733 -12.602 1 96.19 49 LEU B O 1
ATOM 2139 N N . LEU B 1 50 ? 8.625 -2.125 -14.047 1 96.06 50 LEU B N 1
ATOM 2140 C CA . LEU B 1 50 ? 10 -1.919 -13.586 1 96.06 50 LEU B CA 1
ATOM 2141 C C . LEU B 1 50 ? 10.352 -0.436 -13.594 1 96.06 50 LEU B C 1
ATOM 2143 O O . LEU B 1 50 ? 10.93 0.069 -12.625 1 96.06 50 LEU B O 1
ATOM 2147 N N . PRO B 1 51 ? 9.898 0.367 -14.578 1 94.56 51 PRO B N 1
ATOM 2148 C CA . PRO B 1 51 ? 10.336 1.767 -14.625 1 94.56 51 PRO B CA 1
ATOM 2149 C C . PRO B 1 51 ? 9.727 2.611 -13.508 1 94.56 51 PRO B C 1
ATOM 2151 O O . PRO B 1 51 ? 10.211 3.711 -13.227 1 94.56 51 PRO B O 1
ATOM 2154 N N . ILE B 1 52 ? 8.695 2.129 -12.891 1 94.44 52 ILE B N 1
ATOM 2155 C CA . ILE B 1 52 ? 7.992 2.977 -11.93 1 94.44 52 ILE B CA 1
ATOM 2156 C C . ILE B 1 52 ? 8.234 2.467 -10.516 1 94.44 52 ILE B C 1
ATOM 2158 O O . ILE B 1 52 ? 7.535 2.855 -9.578 1 94.44 52 ILE B O 1
ATOM 2162 N N . LEU B 1 53 ? 9.133 1.588 -10.32 1 96.19 53 LEU B N 1
ATOM 2163 C CA . LEU B 1 53 ? 9.484 1.031 -9.016 1 96.19 53 LEU B CA 1
ATOM 2164 C C . LEU B 1 53 ? 10.805 1.607 -8.516 1 96.19 53 LEU B C 1
ATOM 2166 O O . LEU B 1 53 ? 11.531 2.264 -9.273 1 96.19 53 LEU B O 1
ATOM 2170 N N . PRO B 1 54 ? 11.109 1.434 -7.195 1 94.56 54 PRO B N 1
ATOM 2171 C CA . PRO B 1 54 ? 12.391 1.893 -6.656 1 94.56 54 PRO B CA 1
ATOM 2172 C C . PRO B 1 54 ? 13.594 1.241 -7.344 1 94.56 54 PRO B C 1
ATOM 2174 O O . PRO B 1 54 ? 13.445 0.199 -7.988 1 94.56 54 PRO B O 1
ATOM 2177 N N . ALA B 1 55 ? 14.766 1.863 -7.164 1 94.94 55 ALA B N 1
ATOM 2178 C CA . ALA B 1 55 ? 16 1.371 -7.781 1 94.94 55 ALA B CA 1
ATOM 2179 C C . ALA B 1 55 ? 16.344 -0.02 -7.262 1 94.94 55 ALA B C 1
ATOM 2181 O O . ALA B 1 55 ? 16.828 -0.87 -8.023 1 94.94 55 ALA B O 1
ATOM 2182 N N . ARG B 1 56 ? 16.203 -0.243 -6.012 1 96.56 56 ARG B N 1
ATOM 2183 C CA . ARG B 1 56 ? 16.438 -1.526 -5.359 1 96.56 56 ARG B CA 1
ATOM 2184 C C . ARG B 1 56 ? 15.375 -1.801 -4.297 1 96.56 56 ARG B C 1
ATOM 2186 O O . ARG B 1 56 ? 15.016 -0.909 -3.525 1 96.56 56 ARG B O 1
ATOM 2193 N N . PHE B 1 57 ? 14.836 -3.027 -4.309 1 97.88 57 PHE B N 1
ATOM 2194 C CA . PHE B 1 57 ? 13.703 -3.299 -3.432 1 97.88 57 PHE B CA 1
ATOM 2195 C C . PHE B 1 57 ? 13.562 -4.793 -3.172 1 97.88 57 PHE B C 1
ATOM 2197 O O . PHE B 1 57 ? 14.039 -5.613 -3.959 1 97.88 57 PHE B O 1
ATOM 2204 N N . ALA B 1 58 ? 12.992 -5.145 -1.99 1 98.5 58 ALA B N 1
ATOM 2205 C CA . ALA B 1 58 ? 12.492 -6.496 -1.74 1 98.5 58 ALA B CA 1
ATOM 2206 C C . ALA B 1 58 ? 11.195 -6.754 -2.51 1 98.5 58 ALA B C 1
ATOM 2208 O O . ALA B 1 58 ? 10.359 -5.859 -2.641 1 98.5 58 ALA B O 1
ATOM 2209 N N . LEU B 1 59 ? 11.047 -7.965 -3.002 1 98.81 59 LEU B N 1
ATOM 2210 C CA . LEU B 1 59 ? 9.938 -8.289 -3.887 1 98.81 59 LEU B CA 1
ATOM 2211 C C . LEU B 1 59 ? 9.172 -9.508 -3.381 1 98.81 59 LEU B C 1
ATOM 2213 O O . LEU B 1 59 ? 9.773 -10.562 -3.145 1 98.81 59 LEU B O 1
ATOM 2217 N N . ALA B 1 60 ? 7.871 -9.336 -3.129 1 98.94 60 ALA B N 1
ATOM 2218 C CA . ALA B 1 60 ? 6.996 -10.43 -2.703 1 98.94 60 ALA B CA 1
ATOM 2219 C C . ALA B 1 60 ? 5.805 -10.57 -3.645 1 98.94 60 ALA B C 1
ATOM 2221 O O . ALA B 1 60 ? 5.09 -9.594 -3.906 1 98.94 60 ALA B O 1
ATOM 2222 N N . GLY B 1 61 ? 5.574 -11.719 -4.172 1 98.94 61 GLY B N 1
ATOM 2223 C CA . GLY B 1 61 ? 4.465 -11.977 -5.078 1 98.94 61 GLY B CA 1
ATOM 2224 C C . GLY B 1 61 ? 3.635 -13.18 -4.68 1 98.94 61 GLY B C 1
ATOM 2225 O O . GLY B 1 61 ? 4.176 -14.188 -4.219 1 98.94 61 GLY B O 1
ATOM 2226 N N . LEU B 1 62 ? 2.334 -13.102 -4.832 1 98.94 62 LEU B N 1
ATOM 2227 C CA . LEU B 1 62 ? 1.422 -14.203 -4.551 1 98.94 62 LEU B CA 1
ATOM 2228 C C . LEU B 1 62 ? 0.719 -14.664 -5.82 1 98.94 62 LEU B C 1
ATOM 2230 O O . LEU B 1 62 ? 0.165 -13.852 -6.562 1 98.94 62 LEU B O 1
ATOM 2234 N N . SER B 1 63 ? 0.739 -16.016 -6.043 1 98.75 63 SER B N 1
ATOM 2235 C CA . SER B 1 63 ? 0.064 -16.625 -7.188 1 98.75 63 SER B CA 1
ATOM 2236 C C . SER B 1 63 ? 0.507 -15.969 -8.492 1 98.75 63 SER B C 1
ATOM 2238 O O . SER B 1 63 ? 1.701 -15.93 -8.797 1 98.75 63 SER B O 1
ATOM 2240 N N . MET B 1 64 ? -0.31 -15.359 -9.289 1 98.38 64 MET B N 1
ATOM 2241 C CA . MET B 1 64 ? 0.109 -14.664 -10.508 1 98.38 64 MET B CA 1
ATOM 2242 C C . MET B 1 64 ? 1.192 -13.633 -10.203 1 98.38 64 MET B C 1
ATOM 2244 O O . MET B 1 64 ? 2.115 -13.445 -11 1 98.38 64 MET B O 1
ATOM 2248 N N . GLY B 1 65 ? 1.046 -12.961 -9.031 1 98.69 65 GLY B N 1
ATOM 2249 C CA . GLY B 1 65 ? 2.084 -12.031 -8.617 1 98.69 65 GLY B CA 1
ATOM 2250 C C . GLY B 1 65 ? 3.441 -12.688 -8.453 1 98.69 65 GLY B C 1
ATOM 2251 O O . GLY B 1 65 ? 4.477 -12.055 -8.68 1 98.69 65 GLY B O 1
ATOM 2252 N N . GLY B 1 66 ? 3.461 -13.938 -7.977 1 98.81 66 GLY B N 1
ATOM 2253 C CA . GLY B 1 66 ? 4.703 -14.688 -7.914 1 98.81 66 GLY B CA 1
ATOM 2254 C C . GLY B 1 66 ? 5.297 -14.977 -9.281 1 98.81 66 GLY B C 1
ATOM 2255 O O . GLY B 1 66 ? 6.52 -14.922 -9.453 1 98.81 66 GLY B O 1
ATOM 2256 N N . ILE B 1 67 ? 4.473 -15.281 -10.258 1 98.62 67 ILE B N 1
ATOM 2257 C CA . ILE B 1 67 ? 4.898 -15.523 -11.633 1 98.62 67 ILE B CA 1
ATOM 2258 C C . ILE B 1 67 ? 5.523 -14.258 -12.211 1 98.62 67 ILE B C 1
ATOM 2260 O O . ILE B 1 67 ? 6.605 -14.312 -12.805 1 98.62 67 ILE B O 1
ATOM 2264 N N . VAL B 1 68 ? 4.902 -13.148 -11.984 1 98.56 68 VAL B N 1
ATOM 2265 C CA . VAL B 1 68 ? 5.43 -11.859 -12.43 1 98.56 68 VAL B CA 1
ATOM 2266 C C . VAL B 1 68 ? 6.742 -11.562 -11.703 1 98.56 68 VAL B C 1
ATOM 2268 O O . VAL B 1 68 ? 7.691 -11.062 -12.305 1 98.56 68 VAL B O 1
ATOM 2271 N N . ALA B 1 69 ? 6.797 -11.898 -10.43 1 98.81 69 ALA B N 1
ATOM 2272 C CA . ALA B 1 69 ? 8.008 -11.672 -9.633 1 98.81 69 ALA B CA 1
ATOM 2273 C C . ALA B 1 69 ? 9.188 -12.453 -10.203 1 98.81 69 ALA B C 1
ATOM 2275 O O . ALA B 1 69 ? 10.305 -11.93 -10.273 1 98.81 69 ALA B O 1
ATOM 2276 N N . MET B 1 70 ? 8.969 -13.664 -10.57 1 98.75 70 MET B N 1
ATOM 2277 C CA . MET B 1 70 ? 10.039 -14.477 -11.141 1 98.75 70 MET B CA 1
ATOM 2278 C C . MET B 1 70 ? 10.531 -13.875 -12.461 1 98.75 70 MET B C 1
ATOM 2280 O O . MET B 1 70 ? 11.734 -13.875 -12.734 1 98.75 70 MET B O 1
ATOM 2284 N N . GLU B 1 71 ? 9.633 -13.398 -13.297 1 98.44 71 GLU B N 1
ATOM 2285 C CA . GLU B 1 71 ? 10.039 -12.703 -14.523 1 98.44 71 GLU B CA 1
ATOM 2286 C C . GLU B 1 71 ? 10.82 -11.43 -14.203 1 98.44 71 GLU B C 1
ATOM 2288 O O . GLU B 1 71 ? 11.789 -11.109 -14.891 1 98.44 71 GLU B O 1
ATOM 2293 N N . MET B 1 72 ? 10.398 -10.719 -13.172 1 98.5 72 MET B N 1
ATOM 2294 C CA . MET B 1 72 ? 11.062 -9.477 -12.789 1 98.5 72 MET B CA 1
ATOM 2295 C C . MET B 1 72 ? 12.508 -9.734 -12.359 1 98.5 72 MET B C 1
ATOM 2297 O O . MET B 1 72 ? 13.422 -9.023 -12.773 1 98.5 72 MET B O 1
ATOM 2301 N N . ILE B 1 73 ? 12.742 -10.727 -11.531 1 98.56 73 ILE B N 1
ATOM 2302 C CA . ILE B 1 73 ? 14.094 -10.977 -11.047 1 98.56 73 ILE B CA 1
ATOM 2303 C C . ILE B 1 73 ? 14.953 -11.531 -12.18 1 98.56 73 ILE B C 1
ATOM 2305 O O . ILE B 1 73 ? 16.172 -11.32 -12.211 1 98.56 73 ILE B O 1
ATOM 2309 N N . ARG B 1 74 ? 14.367 -12.234 -13.125 1 98.31 74 ARG B N 1
ATOM 2310 C CA . ARG B 1 74 ? 15.094 -12.672 -14.305 1 98.31 74 ARG B CA 1
ATOM 2311 C C . ARG B 1 74 ? 15.625 -11.484 -15.102 1 98.31 74 ARG B C 1
ATOM 2313 O O . ARG B 1 74 ? 16.781 -11.484 -15.531 1 98.31 74 ARG B O 1
ATOM 2320 N N . ARG B 1 75 ? 14.859 -10.469 -15.25 1 97.88 75 ARG B N 1
ATOM 2321 C CA . ARG B 1 75 ? 15.156 -9.32 -16.109 1 97.88 75 ARG B CA 1
ATOM 2322 C C . ARG B 1 75 ? 16.016 -8.305 -15.375 1 97.88 75 ARG B C 1
ATOM 2324 O O . ARG B 1 75 ? 16.828 -7.605 -15.992 1 97.88 75 ARG B O 1
ATOM 2331 N N . ALA B 1 76 ? 15.805 -8.188 -14.102 1 97.94 76 ALA B N 1
ATOM 2332 C CA . ALA B 1 76 ? 16.469 -7.141 -13.336 1 97.94 76 ALA B CA 1
ATOM 2333 C C . ALA B 1 76 ? 16.969 -7.684 -11.992 1 97.94 76 ALA B C 1
ATOM 2335 O O . ALA B 1 76 ? 16.625 -7.156 -10.938 1 97.94 76 ALA B O 1
ATOM 2336 N N . PRO B 1 77 ? 17.875 -8.641 -12.023 1 97.69 77 PRO B N 1
ATOM 2337 C CA . PRO B 1 77 ? 18.328 -9.281 -10.781 1 97.69 77 PRO B CA 1
ATOM 2338 C C . PRO B 1 77 ? 19 -8.297 -9.828 1 97.69 77 PRO B C 1
ATOM 2340 O O . PRO B 1 77 ? 18.875 -8.43 -8.609 1 97.69 77 PRO B O 1
ATOM 2343 N N . ASP B 1 78 ? 19.625 -7.285 -10.328 1 97.38 78 ASP B N 1
ATOM 2344 C CA . ASP B 1 78 ? 20.391 -6.363 -9.5 1 97.38 78 ASP B CA 1
ATOM 2345 C C . ASP B 1 78 ? 19.469 -5.426 -8.727 1 97.38 78 ASP B C 1
ATOM 2347 O O . ASP B 1 78 ? 19.875 -4.805 -7.746 1 97.38 78 ASP B O 1
ATOM 2351 N N . ARG B 1 79 ? 18.219 -5.324 -9.148 1 97.31 79 ARG B N 1
ATOM 2352 C CA . ARG B 1 79 ? 17.266 -4.41 -8.508 1 97.31 79 ARG B CA 1
ATOM 2353 C C . ARG B 1 79 ? 16.5 -5.102 -7.391 1 97.31 79 ARG B C 1
ATOM 2355 O O . ARG B 1 79 ? 15.844 -4.441 -6.582 1 97.31 79 ARG B O 1
ATOM 2362 N N . ILE B 1 80 ? 16.547 -6.398 -7.359 1 97.94 80 ILE B N 1
ATOM 2363 C CA . ILE B 1 80 ? 15.781 -7.145 -6.367 1 97.94 80 ILE B CA 1
ATOM 2364 C C . ILE B 1 80 ? 16.703 -7.59 -5.234 1 97.94 80 ILE B C 1
ATOM 2366 O O . ILE B 1 80 ? 17.609 -8.383 -5.445 1 97.94 80 ILE B O 1
ATOM 2370 N N . SER B 1 81 ? 16.438 -7.117 -4.051 1 97.38 81 SER B N 1
ATOM 2371 C CA . SER B 1 81 ? 17.312 -7.371 -2.916 1 97.38 81 SER B CA 1
ATOM 2372 C C . SER B 1 81 ? 16.938 -8.664 -2.199 1 97.38 81 SER B C 1
ATOM 2374 O O . SER B 1 81 ? 17.766 -9.281 -1.534 1 97.38 81 SER B O 1
ATOM 2376 N N . ARG B 1 82 ? 15.656 -8.992 -2.188 1 97.75 82 ARG B N 1
ATOM 2377 C CA . ARG B 1 82 ? 15.039 -10.18 -1.603 1 97.75 82 ARG B CA 1
ATOM 2378 C C . ARG B 1 82 ? 13.82 -10.617 -2.406 1 97.75 82 ARG B C 1
ATOM 2380 O O . ARG B 1 82 ? 13.172 -9.797 -3.057 1 97.75 82 ARG B O 1
ATOM 2387 N N . LEU B 1 83 ? 13.625 -11.93 -2.311 1 98.62 83 LEU B N 1
ATOM 2388 C CA . LEU B 1 83 ? 12.508 -12.461 -3.084 1 98.62 83 LEU B CA 1
ATOM 2389 C C . LEU B 1 83 ? 11.617 -13.352 -2.223 1 98.62 83 LEU B C 1
ATOM 2391 O O . LEU B 1 83 ? 12.117 -14.234 -1.515 1 98.62 83 LEU B O 1
ATOM 2395 N N . CYS B 1 84 ? 10.336 -13.094 -2.207 1 98.94 84 CYS B N 1
ATOM 2396 C CA . CYS B 1 84 ? 9.352 -13.945 -1.559 1 98.94 84 CYS B CA 1
ATOM 2397 C C . CYS B 1 84 ? 8.305 -14.43 -2.559 1 98.94 84 CYS B C 1
ATOM 2399 O O . CYS B 1 84 ? 7.641 -13.617 -3.207 1 98.94 84 CYS B O 1
ATOM 2401 N N . LEU B 1 85 ? 8.203 -15.68 -2.715 1 98.94 85 LEU B N 1
ATOM 2402 C CA . LEU B 1 85 ? 7.23 -16.312 -3.604 1 98.94 85 LEU B CA 1
ATOM 2403 C C . LEU B 1 85 ? 6.168 -17.062 -2.807 1 98.94 85 LEU B C 1
ATOM 2405 O O . LEU B 1 85 ? 6.477 -18.031 -2.115 1 98.94 85 LEU B O 1
ATOM 2409 N N . MET B 1 86 ? 4.887 -16.547 -2.982 1 98.94 86 MET B N 1
ATOM 2410 C CA . MET B 1 86 ? 3.803 -17.109 -2.178 1 98.94 86 MET B CA 1
ATOM 2411 C C . MET B 1 86 ? 2.768 -17.797 -3.061 1 98.94 86 MET B C 1
ATOM 2413 O O . MET B 1 86 ? 2.275 -17.203 -4.023 1 98.94 86 MET B O 1
ATOM 2417 N N . SER B 1 87 ? 2.375 -19.031 -2.668 1 98.94 87 SER B N 1
ATOM 2418 C CA . SER B 1 87 ? 1.28 -19.75 -3.32 1 98.94 87 SER B CA 1
ATOM 2419 C C . SER B 1 87 ? 1.372 -19.625 -4.836 1 98.94 87 SER B C 1
ATOM 2421 O O . SER B 1 87 ? 0.407 -19.234 -5.496 1 98.94 87 SER B O 1
ATOM 2423 N N . THR B 1 88 ? 2.502 -20.047 -5.406 1 98.81 88 THR B N 1
ATOM 2424 C CA . THR B 1 88 ? 2.766 -19.859 -6.828 1 98.81 88 THR B CA 1
ATOM 2425 C C . THR B 1 88 ? 3.52 -21.062 -7.402 1 98.81 88 THR B C 1
ATOM 2427 O O . THR B 1 88 ? 3.66 -22.094 -6.738 1 98.81 88 THR B O 1
ATOM 2430 N N . ASP B 1 89 ? 3.826 -21.031 -8.648 1 97.25 89 ASP B N 1
ATOM 2431 C CA . ASP B 1 89 ? 4.574 -22.094 -9.305 1 97.25 89 ASP B CA 1
ATOM 2432 C C . ASP B 1 89 ? 5.445 -21.547 -10.43 1 97.25 89 ASP B C 1
ATOM 2434 O O . ASP B 1 89 ? 5.16 -20.484 -10.977 1 97.25 89 ASP B O 1
ATOM 2438 N N . ALA B 1 90 ? 6.492 -22.219 -10.781 1 98.38 90 ALA B N 1
ATOM 2439 C CA . ALA B 1 90 ? 7.5 -21.734 -11.719 1 98.38 90 ALA B CA 1
ATOM 2440 C C . ALA B 1 90 ? 7.273 -22.312 -13.109 1 98.38 90 ALA B C 1
ATOM 2442 O O . ALA B 1 90 ? 7.848 -21.828 -14.094 1 98.38 90 ALA B O 1
ATOM 2443 N N . GLN B 1 91 ? 6.438 -23.312 -13.266 1 97.5 91 GLN B N 1
ATOM 2444 C CA . GLN B 1 91 ? 6.309 -24.047 -14.523 1 97.5 91 GLN B CA 1
ATOM 2445 C C . GLN B 1 91 ? 5.207 -23.453 -15.398 1 97.5 91 GLN B C 1
ATOM 2447 O O . GLN B 1 91 ? 4.234 -22.906 -14.891 1 97.5 91 GLN B O 1
ATOM 2452 N N . THR B 1 92 ? 5.352 -23.641 -16.656 1 96.94 92 THR B N 1
ATOM 2453 C CA . THR B 1 92 ? 4.309 -23.25 -17.594 1 96.94 92 THR B CA 1
ATOM 2454 C C . THR B 1 92 ? 3.076 -24.125 -17.438 1 96.94 92 THR B C 1
ATOM 2456 O O . THR B 1 92 ? 3.143 -25.203 -16.828 1 96.94 92 THR B O 1
ATOM 2459 N N . ASP B 1 93 ? 1.997 -23.594 -17.984 1 94.69 93 ASP B N 1
ATOM 2460 C CA . ASP B 1 93 ? 0.803 -24.422 -18.062 1 94.69 93 ASP B CA 1
ATOM 2461 C C . ASP B 1 93 ? 1.038 -25.625 -18.984 1 94.69 93 ASP B C 1
ATOM 2463 O O . ASP B 1 93 ? 1.653 -25.5 -20.047 1 94.69 93 ASP B O 1
ATOM 2467 N N . THR B 1 94 ? 0.587 -26.797 -18.531 1 94.62 94 THR B N 1
ATOM 2468 C CA . THR B 1 94 ? 0.439 -27.859 -19.516 1 94.62 94 THR B CA 1
ATOM 2469 C C . THR B 1 94 ? -0.592 -27.484 -20.578 1 94.62 94 THR B C 1
ATOM 2471 O O . THR B 1 94 ? -1.408 -26.578 -20.359 1 94.62 94 THR B O 1
ATOM 2474 N N . PRO B 1 95 ? -0.481 -28.188 -21.672 1 95.06 95 PRO B N 1
ATOM 2475 C CA . PRO B 1 95 ? -1.503 -27.922 -22.688 1 95.06 95 PRO B CA 1
ATOM 2476 C C . PRO B 1 95 ? -2.924 -28.062 -22.156 1 95.06 95 PRO B C 1
ATOM 2478 O O . PRO B 1 95 ? -3.807 -27.281 -22.516 1 95.06 95 PRO B O 1
ATOM 2481 N N . GLN B 1 96 ? -3.162 -28.969 -21.312 1 95.75 96 GLN B N 1
ATOM 2482 C CA . GLN B 1 96 ? -4.48 -29.203 -20.734 1 95.75 96 GLN B CA 1
ATOM 2483 C C . GLN B 1 96 ? -4.906 -28.047 -19.844 1 95.75 96 GLN B C 1
ATOM 2485 O O . GLN B 1 96 ? -6.047 -27.578 -19.922 1 95.75 96 GLN B O 1
ATOM 2490 N N . ILE B 1 97 ? -4.043 -27.578 -19 1 95.38 97 ILE B N 1
ATOM 2491 C CA . ILE B 1 97 ? -4.332 -26.453 -18.094 1 95.38 97 ILE B CA 1
ATOM 2492 C C . ILE B 1 97 ? -4.598 -25.203 -18.906 1 95.38 97 ILE B C 1
ATOM 2494 O O . ILE B 1 97 ? -5.547 -24.453 -18.641 1 95.38 97 ILE B O 1
ATOM 2498 N N . ALA B 1 98 ? -3.742 -24.969 -19.906 1 95.88 98 ALA B N 1
ATOM 2499 C CA . ALA B 1 98 ? -3.908 -23.797 -20.781 1 95.88 98 ALA B CA 1
ATOM 2500 C C . ALA B 1 98 ? -5.266 -23.828 -21.469 1 95.88 98 ALA B C 1
ATOM 2502 O O . ALA B 1 98 ? -5.953 -22.812 -21.547 1 95.88 98 ALA B O 1
ATOM 2503 N N . ALA B 1 99 ? -5.617 -24.984 -21.969 1 96.44 99 ALA B N 1
ATOM 2504 C CA . ALA B 1 99 ? -6.891 -25.141 -22.656 1 96.44 99 ALA B CA 1
ATOM 2505 C C . ALA B 1 99 ? -8.07 -24.938 -21.719 1 96.44 99 ALA B C 1
ATOM 2507 O O . ALA B 1 99 ? -9.109 -24.422 -22.109 1 96.44 99 ALA B O 1
ATOM 2508 N N . ALA B 1 100 ? -7.934 -25.344 -20.5 1 96.81 100 ALA B N 1
ATOM 2509 C CA . ALA B 1 100 ? -9.008 -25.266 -19.516 1 96.81 100 ALA B CA 1
ATOM 2510 C C . ALA B 1 100 ? -9.289 -23.812 -19.125 1 96.81 100 ALA B C 1
ATOM 2512 O O . ALA B 1 100 ? -10.328 -23.516 -18.516 1 96.81 100 ALA B O 1
ATOM 2513 N N . ARG B 1 101 ? -8.406 -22.906 -19.438 1 97.75 101 ARG B N 1
ATOM 2514 C CA . ARG B 1 101 ? -8.617 -21.484 -19.156 1 97.75 101 ARG B CA 1
ATOM 2515 C C . ARG B 1 101 ? -9.586 -20.859 -20.156 1 97.75 101 ARG B C 1
ATOM 2517 O O . ARG B 1 101 ? -10.227 -19.844 -19.859 1 97.75 101 ARG B O 1
ATOM 2524 N N . GLU B 1 102 ? -9.742 -21.469 -21.359 1 98.12 102 GLU B N 1
ATOM 2525 C CA . GLU B 1 102 ? -10.547 -20.891 -22.438 1 98.12 102 GLU B CA 1
ATOM 2526 C C . GLU B 1 102 ? -12.008 -20.781 -22.031 1 98.12 102 GLU B C 1
ATOM 2528 O O . GLU B 1 102 ? -12.633 -19.734 -22.219 1 98.12 102 GLU B O 1
ATOM 2533 N N . PRO B 1 103 ? -12.602 -21.859 -21.469 1 98.44 103 PRO B N 1
ATOM 2534 C CA . PRO B 1 103 ? -13.992 -21.734 -21.047 1 98.44 103 PRO B CA 1
ATOM 2535 C C . PRO B 1 103 ? -14.195 -20.641 -20 1 98.44 103 PRO B C 1
ATOM 2537 O O . PRO B 1 103 ? -15.25 -20.016 -19.953 1 98.44 103 PRO B O 1
ATOM 2540 N N . LEU B 1 104 ? -13.266 -20.438 -19.109 1 98.56 104 LEU B N 1
ATOM 2541 C CA . LEU B 1 104 ? -13.344 -19.375 -18.109 1 98.56 104 LEU B CA 1
ATOM 2542 C C . LEU B 1 104 ? -13.312 -18 -18.766 1 98.56 104 LEU B C 1
ATOM 2544 O O . LEU B 1 104 ? -14.078 -17.109 -18.391 1 98.56 104 LEU B O 1
ATOM 2548 N N . ILE B 1 105 ? -12.43 -17.812 -19.766 1 98.5 105 ILE B N 1
ATOM 2549 C CA . ILE B 1 105 ? -12.336 -16.578 -20.547 1 98.5 105 ILE B CA 1
ATOM 2550 C C . ILE B 1 105 ? -13.672 -16.297 -21.219 1 98.5 105 ILE B C 1
ATOM 2552 O O . ILE B 1 105 ? -14.18 -15.172 -21.141 1 98.5 105 ILE B O 1
ATOM 2556 N N . ILE B 1 106 ? -14.219 -17.281 -21.828 1 98.62 106 ILE B N 1
ATOM 2557 C CA . ILE B 1 106 ? -15.492 -17.141 -22.516 1 98.62 106 ILE B CA 1
ATOM 2558 C C . ILE B 1 106 ? -16.594 -16.766 -21.531 1 98.62 106 ILE B C 1
ATOM 2560 O O . ILE B 1 106 ? -17.391 -15.867 -21.781 1 98.62 106 ILE B O 1
ATOM 2564 N N . SER B 1 107 ? -16.641 -17.453 -20.406 1 98.69 107 SER B N 1
ATOM 2565 C CA . SER B 1 107 ? -17.625 -17.156 -19.375 1 98.69 107 SER B CA 1
ATOM 2566 C C . SER B 1 107 ? -17.562 -15.688 -18.953 1 98.69 107 SER B C 1
ATOM 2568 O O . SER B 1 107 ? -18.609 -15.031 -18.844 1 98.69 107 SER B O 1
ATOM 2570 N N . ALA B 1 108 ? -16.375 -15.172 -18.703 1 98.62 108 ALA B N 1
ATOM 2571 C CA . ALA B 1 108 ? -16.203 -13.781 -18.312 1 98.62 108 ALA B CA 1
ATOM 2572 C C . ALA B 1 108 ? -16.688 -12.836 -19.422 1 98.62 108 ALA B C 1
ATOM 2574 O O . ALA B 1 108 ? -17.328 -11.828 -19.141 1 98.62 108 ALA B O 1
ATOM 2575 N N . ARG B 1 109 ? -16.406 -13.148 -20.641 1 98.31 109 ARG B N 1
ATOM 2576 C CA . ARG B 1 109 ? -16.734 -12.297 -21.781 1 98.31 109 ARG B CA 1
ATOM 2577 C C . ARG B 1 109 ? -18.234 -12.203 -21.984 1 98.31 109 ARG B C 1
ATOM 2579 O O . ARG B 1 109 ? -18.734 -11.18 -22.453 1 98.31 109 ARG B O 1
ATOM 2586 N N . VAL B 1 110 ? -18.953 -13.219 -21.594 1 98.31 110 VAL B N 1
ATOM 2587 C CA . VAL B 1 110 ? -20.391 -13.227 -21.859 1 98.31 110 VAL B CA 1
ATOM 2588 C C . VAL B 1 110 ? -21.141 -12.789 -20.609 1 98.31 110 VAL B C 1
ATOM 2590 O O . VAL B 1 110 ? -22.328 -13.094 -20.453 1 98.31 110 VAL B O 1
ATOM 2593 N N . GLY B 1 111 ? -20.484 -12.211 -19.641 1 98.31 111 GLY B N 1
ATOM 2594 C CA . GLY B 1 111 ? -21.141 -11.578 -18.516 1 98.31 111 GLY B CA 1
ATOM 2595 C C . GLY B 1 111 ? -21.234 -12.484 -17.297 1 98.31 111 GLY B C 1
ATOM 2596 O O . GLY B 1 111 ? -21.969 -12.18 -16.344 1 98.31 111 GLY B O 1
ATOM 2597 N N . LYS B 1 112 ? -20.562 -13.641 -17.312 1 98.75 112 LYS B N 1
ATOM 2598 C CA . LYS B 1 112 ? -20.594 -14.594 -16.188 1 98.75 112 LYS B CA 1
ATOM 2599 C C . LYS B 1 112 ? -19.266 -14.602 -15.445 1 98.75 112 LYS B C 1
ATOM 2601 O O . LYS B 1 112 ? -18.719 -15.664 -15.156 1 98.75 112 LYS B O 1
ATOM 2606 N N . LEU B 1 113 ? -18.734 -13.438 -15.188 1 98.81 113 LEU B N 1
ATOM 2607 C CA . LEU B 1 113 ? -17.453 -13.273 -14.516 1 98.81 113 LEU B CA 1
ATOM 2608 C C . LEU B 1 113 ? -17.469 -13.938 -13.141 1 98.81 113 LEU B C 1
ATOM 2610 O O . LEU B 1 113 ? -16.516 -14.602 -12.75 1 98.81 113 LEU B O 1
ATOM 2614 N N . GLU B 1 114 ? -18.547 -13.711 -12.414 1 98.69 114 GLU B N 1
ATOM 2615 C CA . GLU B 1 114 ? -18.641 -14.273 -11.07 1 98.69 114 GLU B CA 1
ATOM 2616 C C . GLU B 1 114 ? -18.484 -15.789 -11.094 1 98.69 114 GLU B C 1
ATOM 2618 O O . GLU B 1 114 ? -17.812 -16.359 -10.227 1 98.69 114 GLU B O 1
ATOM 2623 N N . GLN B 1 115 ? -19.109 -16.438 -12.031 1 98.44 115 GLN B N 1
ATOM 2624 C CA . GLN B 1 115 ? -18.984 -17.875 -12.195 1 98.44 115 GLN B CA 1
ATOM 2625 C C . GLN B 1 115 ? -17.547 -18.281 -12.516 1 98.44 115 GLN B C 1
ATOM 2627 O O . GLN B 1 115 ? -17.047 -19.266 -11.969 1 98.44 115 GLN B O 1
ATOM 2632 N N . ALA B 1 116 ? -16.938 -17.547 -13.414 1 98.75 116 ALA B N 1
ATOM 2633 C CA . ALA B 1 116 ? -15.547 -17.828 -13.766 1 98.75 116 ALA B CA 1
ATOM 2634 C C . ALA B 1 116 ? -14.633 -17.703 -12.555 1 98.75 116 ALA B C 1
ATOM 2636 O O . ALA B 1 116 ? -13.789 -18.562 -12.312 1 98.75 116 ALA B O 1
ATOM 2637 N N . LEU B 1 117 ? -14.82 -16.609 -11.781 1 98.62 117 LEU B N 1
ATOM 2638 C CA . LEU B 1 117 ? -14.031 -16.391 -10.578 1 98.62 117 LEU B CA 1
ATOM 2639 C C . LEU B 1 117 ? -14.195 -17.547 -9.594 1 98.62 117 LEU B C 1
ATOM 2641 O O . LEU B 1 117 ? -13.219 -18 -9 1 98.62 117 LEU B O 1
ATOM 2645 N N . GLY B 1 118 ? -15.422 -18 -9.422 1 98.06 118 GLY B N 1
ATOM 2646 C CA . GLY B 1 118 ? -15.695 -19.109 -8.523 1 98.06 118 GLY B CA 1
ATOM 2647 C C . GLY B 1 118 ? -15.031 -20.406 -8.953 1 98.06 118 GLY B C 1
ATOM 2648 O O . GLY B 1 118 ? -14.703 -21.25 -8.109 1 98.06 118 GLY B O 1
ATOM 2649 N N . GLN B 1 119 ? -14.836 -20.594 -10.25 1 97.56 119 GLN B N 1
ATOM 2650 C CA . GLN B 1 119 ? -14.18 -21.781 -10.773 1 97.56 119 GLN B CA 1
ATOM 2651 C C . GLN B 1 119 ? -12.664 -21.688 -10.617 1 97.56 119 GLN B C 1
ATOM 2653 O O . GLN B 1 119 ? -11.984 -22.719 -10.5 1 97.56 119 GLN B O 1
ATOM 2658 N N . VAL B 1 120 ? -12.141 -20.484 -10.602 1 97.31 120 VAL B N 1
ATOM 2659 C CA . VAL B 1 120 ? -10.703 -20.281 -10.461 1 97.31 120 VAL B CA 1
ATOM 2660 C C . VAL B 1 120 ? -10.281 -20.547 -9.016 1 97.31 120 VAL B C 1
ATOM 2662 O O . VAL B 1 120 ? -9.258 -21.188 -8.773 1 97.31 120 VAL B O 1
ATOM 2665 N N . LEU B 1 121 ? -11.023 -20.016 -8.117 1 97.81 121 LEU B N 1
ATOM 2666 C CA . LEU B 1 121 ? -10.758 -20.234 -6.699 1 97.81 121 LEU B CA 1
ATOM 2667 C C . LEU B 1 121 ? -11.93 -20.938 -6.027 1 97.81 121 LEU B C 1
ATOM 2669 O O . LEU B 1 121 ? -12.859 -20.297 -5.551 1 97.81 121 LEU B O 1
ATOM 2673 N N . ARG B 1 122 ? -11.797 -22.219 -5.879 1 96.94 122 ARG B N 1
ATOM 2674 C CA . ARG B 1 122 ? -12.805 -23.031 -5.207 1 96.94 122 ARG B CA 1
ATOM 2675 C C . ARG B 1 122 ? -12.578 -23.047 -3.699 1 96.94 122 ARG B C 1
ATOM 2677 O O . ARG B 1 122 ? -11.438 -22.969 -3.236 1 96.94 122 ARG B O 1
ATOM 2684 N N . PRO B 1 123 ? -13.617 -23.203 -2.924 1 97.69 123 PRO B N 1
ATOM 2685 C CA . PRO B 1 123 ? -13.492 -23.188 -1.464 1 97.69 123 PRO B CA 1
ATOM 2686 C C . PRO B 1 123 ? -12.477 -24.203 -0.951 1 97.69 123 PRO B C 1
ATOM 2688 O O . PRO B 1 123 ? -11.805 -23.969 0.055 1 97.69 123 PRO B O 1
ATOM 2691 N N . GLU B 1 124 ? -12.289 -25.297 -1.683 1 97.31 124 GLU B N 1
ATOM 2692 C CA . GLU B 1 124 ? -11.414 -26.391 -1.237 1 97.31 124 GLU B CA 1
ATOM 2693 C C . GLU B 1 124 ? -9.945 -25.984 -1.354 1 97.31 124 GLU B C 1
ATOM 2695 O O . GLU B 1 124 ? -9.07 -26.672 -0.821 1 97.31 124 GLU B O 1
ATOM 2700 N N . SER B 1 125 ? -9.688 -24.875 -2.047 1 98.19 125 SER B N 1
ATOM 2701 C CA . SER B 1 125 ? -8.32 -24.375 -2.168 1 98.19 125 SER B CA 1
ATOM 2702 C C . SER B 1 125 ? -7.922 -23.562 -0.939 1 98.19 125 SER B C 1
ATOM 2704 O O . SER B 1 125 ? -6.762 -23.172 -0.799 1 98.19 125 SER B O 1
ATOM 2706 N N . LEU B 1 126 ? -8.883 -23.266 -0.039 1 98.75 126 LEU B N 1
ATOM 2707 C CA . LEU B 1 126 ? -8.648 -22.562 1.221 1 98.75 126 LEU B CA 1
ATOM 2708 C C . LEU B 1 126 ? -8.742 -23.531 2.4 1 98.75 126 LEU B C 1
ATOM 2710 O O . LEU B 1 126 ? -9.328 -24.609 2.283 1 98.75 126 LEU B O 1
ATOM 2714 N N . ALA B 1 127 ? -8.102 -23.125 3.477 1 98.75 127 ALA B N 1
ATOM 2715 C CA . ALA B 1 127 ? -8.203 -23.922 4.691 1 98.75 127 ALA B CA 1
ATOM 2716 C C . ALA B 1 127 ? -9.633 -23.969 5.207 1 98.75 127 ALA B C 1
ATOM 2718 O O . ALA B 1 127 ? -10.359 -22.969 5.117 1 98.75 127 ALA B O 1
ATOM 2719 N N . PRO B 1 128 ? -10.016 -25.125 5.766 1 97.81 128 PRO B N 1
ATOM 2720 C CA . PRO B 1 128 ? -11.328 -25.141 6.418 1 97.81 128 PRO B CA 1
ATOM 2721 C C . PRO B 1 128 ? -11.375 -24.266 7.672 1 97.81 128 PRO B C 1
ATOM 2723 O O . PRO B 1 128 ? -10.344 -24.047 8.312 1 97.81 128 PRO B O 1
ATOM 2726 N N . GLY B 1 129 ? -12.555 -23.75 7.98 1 95.81 129 GLY B N 1
ATOM 2727 C CA . GLY B 1 129 ? -12.695 -22.953 9.188 1 95.81 129 GLY B CA 1
ATOM 2728 C C . GLY B 1 129 ? -13.688 -21.812 9.031 1 95.81 129 GLY B C 1
ATOM 2729 O O . GLY B 1 129 ? -14.211 -21.578 7.941 1 95.81 129 GLY B O 1
ATOM 2730 N N . PRO B 1 130 ? -13.984 -21.172 10.047 1 94.62 130 PRO B N 1
ATOM 2731 C CA . PRO B 1 130 ? -15.031 -20.141 10.047 1 94.62 130 PRO B CA 1
ATOM 2732 C C . PRO B 1 130 ? -14.688 -18.938 9.172 1 94.62 130 PRO B C 1
ATOM 2734 O O . PRO B 1 130 ? -15.586 -18.234 8.703 1 94.62 130 PRO B O 1
ATOM 2737 N N . GLY B 1 131 ? -13.477 -18.625 8.891 1 96.5 131 GLY B N 1
ATOM 2738 C CA . GLY B 1 131 ? -13.078 -17.453 8.125 1 96.5 131 GLY B CA 1
ATOM 2739 C C . GLY B 1 131 ? -13.094 -17.688 6.621 1 96.5 131 GLY B C 1
ATOM 2740 O O . GLY B 1 131 ? -12.945 -16.75 5.84 1 96.5 131 GLY B O 1
ATOM 2741 N N . ARG B 1 132 ? -13.328 -18.922 6.215 1 98.19 132 ARG B N 1
ATOM 2742 C CA . ARG B 1 132 ? -13.195 -19.297 4.812 1 98.19 132 ARG B CA 1
ATOM 2743 C C . ARG B 1 132 ? -14.164 -18.5 3.936 1 98.19 132 ARG B C 1
ATOM 2745 O O . ARG B 1 132 ? -13.773 -17.984 2.893 1 98.19 132 ARG B O 1
ATOM 2752 N N . LEU B 1 133 ? -15.414 -18.406 4.398 1 97.69 133 LEU B N 1
ATOM 2753 C CA . LEU B 1 133 ? -16.438 -17.734 3.609 1 97.69 133 LEU B CA 1
ATOM 2754 C C . LEU B 1 133 ? -16.109 -16.25 3.471 1 97.69 133 LEU B C 1
ATOM 2756 O O . LEU B 1 133 ? -16.359 -15.648 2.42 1 97.69 133 LEU B O 1
ATOM 2760 N N . GLN B 1 134 ? -15.594 -15.656 4.516 1 98.25 134 GLN B N 1
ATOM 2761 C CA . GLN B 1 134 ? -15.211 -14.25 4.473 1 98.25 134 GLN B CA 1
ATOM 2762 C C . GLN B 1 134 ? -14.086 -14.008 3.471 1 98.25 134 GLN B C 1
ATOM 2764 O O . GLN B 1 134 ? -14.109 -13.023 2.73 1 98.25 134 GLN B O 1
ATOM 2769 N N . VAL B 1 135 ? -13.125 -14.859 3.475 1 98.69 135 VAL B N 1
ATOM 2770 C CA . VAL B 1 135 ? -12.008 -14.742 2.543 1 98.69 135 VAL B CA 1
ATOM 2771 C C . VAL B 1 135 ? -12.508 -14.875 1.109 1 98.69 135 VAL B C 1
ATOM 2773 O O . VAL B 1 135 ? -12.133 -14.094 0.233 1 98.69 135 VAL B O 1
ATOM 2776 N N . LEU B 1 136 ? -13.391 -15.859 0.88 1 98.69 136 LEU B N 1
ATOM 2777 C CA . LEU B 1 136 ? -13.961 -16.062 -0.448 1 98.69 136 LEU B CA 1
ATOM 2778 C C . LEU B 1 136 ? -14.734 -14.828 -0.901 1 98.69 136 LEU B C 1
ATOM 2780 O O . LEU B 1 136 ? -14.672 -14.445 -2.072 1 98.69 136 LEU B O 1
ATOM 2784 N N . GLU B 1 137 ? -15.445 -14.234 0.004 1 98.56 137 GLU B N 1
ATOM 2785 C CA . GLU B 1 137 ? -16.219 -13.047 -0.328 1 98.56 137 GLU B CA 1
ATOM 2786 C C . GLU B 1 137 ? -15.32 -11.883 -0.702 1 98.56 137 GLU B C 1
ATOM 2788 O O . GLU B 1 137 ? -15.617 -11.125 -1.63 1 98.56 137 GLU B O 1
ATOM 2793 N N . VAL B 1 138 ? -14.227 -11.688 0.016 1 98.56 138 VAL B N 1
ATOM 2794 C CA . VAL B 1 138 ? -13.266 -10.633 -0.293 1 98.56 138 VAL B CA 1
ATOM 2795 C C . VAL B 1 138 ? -12.68 -10.859 -1.688 1 98.56 138 VAL B C 1
ATOM 2797 O O . VAL B 1 138 ? -12.555 -9.914 -2.473 1 98.56 138 VAL B O 1
ATOM 2800 N N . MET B 1 139 ? -12.406 -12.094 -2.016 1 98.56 139 MET B N 1
ATOM 2801 C CA . MET B 1 139 ? -11.852 -12.43 -3.328 1 98.56 139 MET B CA 1
ATOM 2802 C C . MET B 1 139 ? -12.875 -12.164 -4.43 1 98.56 139 MET B C 1
ATOM 2804 O O . MET B 1 139 ? -12.531 -11.633 -5.484 1 98.56 139 MET B O 1
ATOM 2808 N N . ARG B 1 140 ? -14.062 -12.609 -4.137 1 98.5 140 ARG B N 1
ATOM 2809 C CA . ARG B 1 140 ? -15.148 -12.367 -5.082 1 98.5 140 ARG B CA 1
ATOM 2810 C C . ARG B 1 140 ? -15.305 -10.883 -5.375 1 98.5 140 ARG B C 1
ATOM 2812 O O . ARG B 1 140 ? -15.406 -10.477 -6.535 1 98.5 140 ARG B O 1
ATOM 2819 N N . GLN B 1 141 ? -15.289 -10.078 -4.344 1 98.62 141 GLN B N 1
ATOM 2820 C CA . GLN B 1 141 ? -15.445 -8.633 -4.496 1 98.62 141 GLN B CA 1
ATOM 2821 C C . GLN B 1 141 ? -14.305 -8.039 -5.309 1 98.62 141 GLN B C 1
ATOM 2823 O O . GLN B 1 141 ? -14.531 -7.242 -6.219 1 98.62 141 GLN B O 1
ATOM 2828 N N . MET B 1 142 ? -13.102 -8.43 -4.969 1 98.5 142 MET B N 1
ATOM 2829 C CA . MET B 1 142 ? -11.953 -7.938 -5.723 1 98.5 142 MET B CA 1
ATOM 2830 C C . MET B 1 142 ? -12.086 -8.289 -7.199 1 98.5 142 MET B C 1
ATOM 2832 O O . MET B 1 142 ? -11.875 -7.441 -8.07 1 98.5 142 MET B O 1
ATOM 2836 N N . GLY B 1 143 ? -12.414 -9.547 -7.465 1 98.44 143 GLY B N 1
ATOM 2837 C CA . GLY B 1 143 ? -12.539 -10 -8.844 1 98.44 143 GLY B CA 1
ATOM 2838 C C . GLY B 1 143 ? -13.602 -9.258 -9.625 1 98.44 143 GLY B C 1
ATOM 2839 O O . GLY B 1 143 ? -13.391 -8.891 -10.781 1 98.44 143 GLY B O 1
ATOM 2840 N N . LEU B 1 144 ? -14.75 -9.094 -8.992 1 98.62 144 LEU B N 1
ATOM 2841 C CA . LEU B 1 144 ? -15.844 -8.391 -9.648 1 98.62 144 LEU B CA 1
ATOM 2842 C C . LEU B 1 144 ? -15.461 -6.934 -9.914 1 98.62 144 LEU B C 1
ATOM 2844 O O . LEU B 1 144 ? -15.797 -6.383 -10.969 1 98.62 144 LEU B O 1
ATOM 2848 N N . GLU B 1 145 ? -14.773 -6.316 -9.016 1 98 145 GLU B N 1
ATOM 2849 C CA . GLU B 1 145 ? -14.352 -4.926 -9.172 1 98 145 GLU B CA 1
ATOM 2850 C C . GLU B 1 145 ? -13.242 -4.793 -10.211 1 98 145 GLU B C 1
ATOM 2852 O O . GLU B 1 145 ? -13.156 -3.775 -10.906 1 98 145 GLU B O 1
ATOM 2857 N N . ALA B 1 146 ? -12.367 -5.773 -10.328 1 96.94 146 ALA B N 1
ATOM 2858 C CA . ALA B 1 146 ? -11.359 -5.785 -11.383 1 96.94 146 ALA B CA 1
ATOM 2859 C C . ALA B 1 146 ? -12.008 -5.801 -12.758 1 96.94 146 ALA B C 1
ATOM 2861 O O . ALA B 1 146 ? -11.562 -5.098 -13.672 1 96.94 146 ALA B O 1
ATOM 2862 N N . GLY B 1 147 ? -13.016 -6.699 -12.914 1 97.44 147 GLY B N 1
ATOM 2863 C CA . GLY B 1 147 ? -13.812 -6.707 -14.133 1 97.44 147 GLY B CA 1
ATOM 2864 C C . GLY B 1 147 ? -13.359 -7.754 -15.133 1 97.44 147 GLY B C 1
ATOM 2865 O O . GLY B 1 147 ? -12.273 -8.32 -15 1 97.44 147 GLY B O 1
ATOM 2866 N N . PRO B 1 148 ? -14.227 -8.023 -16.125 1 98.19 148 PRO B N 1
ATOM 2867 C CA . PRO B 1 148 ? -13.984 -9.117 -17.078 1 98.19 148 PRO B CA 1
ATOM 2868 C C . PRO B 1 148 ? -12.781 -8.867 -17.969 1 98.19 148 PRO B C 1
ATOM 2870 O O . PRO B 1 148 ? -12.07 -9.812 -18.344 1 98.19 148 PRO B O 1
ATOM 2873 N N . ASP B 1 149 ? -12.539 -7.609 -18.344 1 97.5 149 ASP B N 1
ATOM 2874 C CA . ASP B 1 149 ? -11.414 -7.316 -19.234 1 97.5 149 ASP B CA 1
ATOM 2875 C C . ASP B 1 149 ? -10.086 -7.66 -18.562 1 97.5 149 ASP B C 1
ATOM 2877 O O . ASP B 1 149 ? -9.211 -8.273 -19.188 1 97.5 149 ASP B O 1
ATOM 2881 N N . GLN B 1 150 ? -9.938 -7.227 -17.328 1 96.94 150 GLN B N 1
ATOM 2882 C CA . GLN B 1 150 ? -8.719 -7.559 -16.594 1 96.94 150 GLN B CA 1
ATOM 2883 C C . GLN B 1 150 ? -8.586 -9.07 -16.406 1 96.94 150 GLN B C 1
ATOM 2885 O O . GLN B 1 150 ? -7.496 -9.617 -16.547 1 96.94 150 GLN B O 1
ATOM 2890 N N . PHE B 1 151 ? -9.703 -9.734 -16.047 1 98.31 151 PHE B N 1
ATOM 2891 C CA . PHE B 1 151 ? -9.703 -11.18 -15.898 1 98.31 151 PHE B CA 1
ATOM 2892 C C . PHE B 1 151 ? -9.172 -11.852 -17.156 1 98.31 151 PHE B C 1
ATOM 2894 O O . PHE B 1 151 ? -8.289 -12.703 -17.094 1 98.31 151 PHE B O 1
ATOM 2901 N N . VAL B 1 152 ? -9.664 -11.422 -18.312 1 98.31 152 VAL B N 1
ATOM 2902 C CA . VAL B 1 152 ? -9.312 -12.031 -19.594 1 98.31 152 VAL B CA 1
ATOM 2903 C C . VAL B 1 152 ? -7.844 -11.773 -19.891 1 98.31 152 VAL B C 1
ATOM 2905 O O . VAL B 1 152 ? -7.113 -12.695 -20.281 1 98.31 152 VAL B O 1
ATOM 2908 N N . ARG B 1 153 ? -7.391 -10.57 -19.719 1 97.62 153 ARG B N 1
ATOM 2909 C CA . ARG B 1 153 ? -5.992 -10.242 -19.984 1 97.62 153 ARG B CA 1
ATOM 2910 C C . ARG B 1 153 ? -5.066 -11.094 -19.109 1 97.62 153 ARG B C 1
ATOM 2912 O O . ARG B 1 153 ? -4.062 -11.617 -19.594 1 97.62 153 ARG B O 1
ATOM 2919 N N . GLN B 1 154 ? -5.422 -11.227 -17.875 1 97.75 154 GLN B N 1
ATOM 2920 C CA . GLN B 1 154 ? -4.578 -11.961 -16.922 1 97.75 154 GLN B CA 1
ATOM 2921 C C . GLN B 1 154 ? -4.613 -13.453 -17.203 1 97.75 154 GLN B C 1
ATOM 2923 O O . GLN B 1 154 ? -3.592 -14.141 -17.094 1 97.75 154 GLN B O 1
ATOM 2928 N N . MET B 1 155 ? -5.781 -13.992 -17.625 1 97.88 155 MET B N 1
ATOM 2929 C CA . MET B 1 155 ? -5.879 -15.391 -18.031 1 97.88 155 MET B CA 1
ATOM 2930 C C . MET B 1 155 ? -4.992 -15.672 -19.234 1 97.88 155 MET B C 1
ATOM 2932 O O . MET B 1 155 ? -4.305 -16.703 -19.281 1 97.88 155 MET B O 1
ATOM 2936 N N . ARG B 1 156 ? -4.988 -14.773 -20.156 1 97.94 156 ARG B N 1
ATOM 2937 C CA . ARG B 1 156 ? -4.148 -14.922 -21.328 1 97.94 156 ARG B CA 1
ATOM 2938 C C . ARG B 1 156 ? -2.67 -14.883 -20.969 1 97.94 156 ARG B C 1
ATOM 2940 O O . ARG B 1 156 ? -1.871 -15.656 -21.5 1 97.94 156 ARG B O 1
ATOM 2947 N N . ALA B 1 157 ? -2.33 -13.961 -20.078 1 97.81 157 ALA B N 1
ATOM 2948 C CA . ALA B 1 157 ? -0.947 -13.875 -19.625 1 97.81 157 ALA B CA 1
ATOM 2949 C C . ALA B 1 157 ? -0.504 -15.18 -18.969 1 97.81 157 ALA B C 1
ATOM 2951 O O . ALA B 1 157 ? 0.618 -15.641 -19.188 1 97.81 157 ALA B O 1
ATOM 2952 N N . LEU B 1 158 ? -1.366 -15.773 -18.188 1 97.44 158 LEU B N 1
ATOM 2953 C CA . LEU B 1 158 ? -1.055 -17.031 -17.516 1 97.44 158 LEU B CA 1
ATOM 2954 C C . LEU B 1 158 ? -0.903 -18.156 -18.531 1 97.44 158 LEU B C 1
ATOM 2956 O O . LEU B 1 158 ? 0.012 -18.984 -18.422 1 97.44 158 LEU B O 1
ATOM 2960 N N . GLN B 1 159 ? -1.73 -18.141 -19.531 1 95.88 159 GLN B N 1
ATOM 2961 C CA . GLN B 1 159 ? -1.696 -19.156 -20.562 1 95.88 159 GLN B CA 1
ATOM 2962 C C . GLN B 1 159 ? -0.352 -19.156 -21.297 1 95.88 159 GLN B C 1
ATOM 2964 O O . GLN B 1 159 ? 0.108 -20.203 -21.75 1 95.88 159 GLN B O 1
ATOM 2969 N N . ARG B 1 160 ? 0.248 -18.031 -21.328 1 93.81 160 ARG B N 1
ATOM 2970 C CA . ARG B 1 160 ? 1.408 -17.859 -22.203 1 93.81 160 ARG B CA 1
ATOM 2971 C C . ARG B 1 160 ? 2.691 -17.75 -21.375 1 93.81 160 ARG B C 1
ATOM 2973 O O . ARG B 1 160 ? 3.76 -17.469 -21.922 1 93.81 160 ARG B O 1
ATOM 2980 N N . ARG B 1 161 ? 2.559 -17.938 -20.141 1 96.25 161 ARG B N 1
ATOM 2981 C CA . ARG B 1 161 ? 3.705 -17.688 -19.266 1 96.25 161 ARG B CA 1
ATOM 2982 C C . ARG B 1 161 ? 4.855 -18.641 -19.594 1 96.25 161 ARG B C 1
ATOM 2984 O O . ARG B 1 161 ? 4.625 -19.781 -19.984 1 96.25 161 ARG B O 1
ATOM 2991 N N . SER B 1 162 ? 6.043 -18.203 -19.375 1 96.19 162 SER B N 1
ATOM 2992 C CA . SER B 1 162 ? 7.246 -18.984 -19.625 1 96.19 162 SER B CA 1
ATOM 2993 C C . SER B 1 162 ? 7.645 -19.797 -18.391 1 96.19 162 SER B C 1
ATOM 2995 O O . SER B 1 162 ? 7.27 -19.438 -17.266 1 96.19 162 SER B O 1
ATOM 2997 N N . ASP B 1 163 ? 8.359 -20.859 -18.703 1 98.25 163 ASP B N 1
ATOM 2998 C CA . ASP B 1 163 ? 8.984 -21.609 -17.625 1 98.25 163 ASP B CA 1
ATOM 2999 C C . ASP B 1 163 ? 10.078 -20.797 -16.938 1 98.25 163 ASP B C 1
ATOM 3001 O O . ASP B 1 163 ? 10.891 -20.156 -17.594 1 98.25 163 ASP B O 1
ATOM 3005 N N . GLN B 1 164 ? 10.055 -20.859 -15.523 1 98.56 164 GLN B N 1
ATOM 3006 C CA . GLN B 1 164 ? 11 -20.016 -14.805 1 98.56 164 GLN B CA 1
ATOM 3007 C C . GLN B 1 164 ? 11.961 -20.859 -13.961 1 98.56 164 GLN B C 1
ATOM 3009 O O . GLN B 1 164 ? 12.641 -20.344 -13.078 1 98.56 164 GLN B O 1
ATOM 3014 N N . GLN B 1 165 ? 11.992 -22.156 -14.18 1 98.62 165 GLN B N 1
ATOM 3015 C CA . GLN B 1 165 ? 12.875 -23.031 -13.422 1 98.62 165 GLN B CA 1
ATOM 3016 C C . GLN B 1 165 ? 14.336 -22.594 -13.57 1 98.62 165 GLN B C 1
ATOM 3018 O O . GLN B 1 165 ? 15.086 -22.594 -12.594 1 98.62 165 GLN B O 1
ATOM 3023 N N . GLY B 1 166 ? 14.734 -22.266 -14.773 1 98.56 166 GLY B N 1
ATOM 3024 C CA . GLY B 1 166 ? 16.078 -21.75 -14.992 1 98.56 166 GLY B CA 1
ATOM 3025 C C . GLY B 1 166 ? 16.391 -20.5 -14.211 1 98.56 166 GLY B C 1
ATOM 3026 O O . GLY B 1 166 ? 17.469 -20.359 -13.648 1 98.56 166 GLY B O 1
ATOM 3027 N N . THR B 1 167 ? 15.422 -19.609 -14.188 1 98.44 167 THR B N 1
ATOM 3028 C CA . THR B 1 167 ? 15.547 -18.375 -13.406 1 98.44 167 THR B CA 1
ATOM 3029 C C . THR B 1 167 ? 15.766 -18.703 -11.93 1 98.44 167 THR B C 1
ATOM 3031 O O . THR B 1 167 ? 16.656 -18.125 -11.289 1 98.44 167 THR B O 1
ATOM 3034 N N . LEU B 1 168 ? 15.008 -19.594 -11.352 1 98.69 168 LEU B N 1
ATOM 3035 C CA . LEU B 1 168 ? 15.086 -19.938 -9.938 1 98.69 168 LEU B CA 1
ATOM 3036 C C . LEU B 1 168 ? 16.469 -20.484 -9.586 1 98.69 168 LEU B C 1
ATOM 3038 O O . LEU B 1 168 ? 17.016 -20.156 -8.531 1 98.69 168 LEU 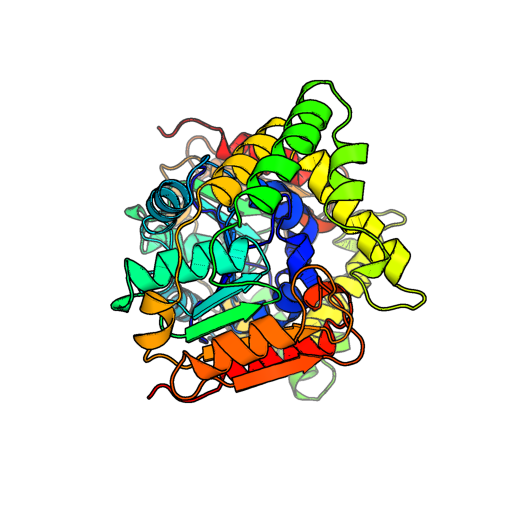B O 1
ATOM 3042 N N . ARG B 1 169 ? 17.094 -21.219 -10.469 1 98.44 169 ARG B N 1
ATOM 3043 C CA . ARG B 1 169 ? 18.406 -21.828 -10.219 1 98.44 169 ARG B CA 1
ATOM 3044 C C . ARG B 1 169 ? 19.5 -20.766 -10.109 1 98.44 169 ARG B C 1
ATOM 3046 O O . ARG B 1 169 ? 20.562 -21.031 -9.57 1 98.44 169 ARG B O 1
ATOM 3053 N N . ARG B 1 170 ? 19.203 -19.594 -10.586 1 97.75 170 ARG B N 1
ATOM 3054 C CA . ARG B 1 170 ? 20.219 -18.547 -10.664 1 97.75 170 ARG B CA 1
ATOM 3055 C C . ARG B 1 170 ? 20.031 -17.516 -9.555 1 97.75 170 ARG B C 1
ATOM 3057 O O . ARG B 1 170 ? 20.797 -16.562 -9.453 1 97.75 170 ARG B O 1
ATOM 3064 N N . ILE B 1 171 ? 19.047 -17.688 -8.742 1 97.25 171 ILE B N 1
ATOM 3065 C CA . ILE B 1 171 ? 18.734 -16.719 -7.695 1 97.25 171 ILE B CA 1
ATOM 3066 C C . ILE B 1 171 ? 19.844 -16.734 -6.637 1 97.25 171 ILE B C 1
ATOM 3068 O O . ILE B 1 171 ? 20.234 -17.812 -6.164 1 97.25 171 ILE B O 1
ATOM 3072 N N . LYS B 1 172 ? 20.234 -15.539 -6.207 1 94.62 172 LYS B N 1
ATOM 3073 C CA . LYS B 1 172 ? 21.328 -15.422 -5.238 1 94.62 172 LYS B CA 1
ATOM 3074 C C . LYS B 1 172 ? 20.891 -14.625 -4.012 1 94.62 172 LYS B C 1
ATOM 3076 O O . LYS B 1 172 ? 21.625 -14.531 -3.031 1 94.62 172 LYS B O 1
ATOM 3081 N N . VAL B 1 173 ? 19.734 -14.055 -4.043 1 96.75 173 VAL B N 1
ATOM 3082 C CA . VAL B 1 173 ? 19.281 -13.203 -2.957 1 96.75 173 VAL B CA 1
ATOM 3083 C C . VAL B 1 173 ? 18.5 -14.039 -1.937 1 96.75 173 VAL B C 1
ATOM 3085 O O . VAL B 1 173 ? 18.016 -15.125 -2.256 1 96.75 173 VAL B O 1
ATOM 3088 N N . PRO B 1 174 ? 18.406 -13.539 -0.651 1 97.25 174 PRO B N 1
ATOM 3089 C CA . PRO B 1 174 ? 17.547 -14.227 0.315 1 97.25 174 PRO B CA 1
ATOM 3090 C C . PRO B 1 174 ? 16.141 -14.477 -0.221 1 97.25 174 PRO B C 1
ATOM 3092 O O . PRO B 1 174 ? 15.477 -13.547 -0.684 1 97.25 174 PRO B O 1
ATOM 3095 N N . THR B 1 175 ? 15.742 -15.711 -0.196 1 98.44 175 THR B N 1
ATOM 3096 C CA . THR B 1 175 ? 14.492 -16.094 -0.83 1 98.44 175 THR B CA 1
ATOM 3097 C C . THR B 1 175 ? 13.609 -16.875 0.143 1 98.44 175 THR B C 1
ATOM 3099 O O . THR B 1 175 ? 14.062 -17.844 0.76 1 98.44 175 THR B O 1
ATOM 3102 N N . LEU B 1 176 ? 12.414 -16.422 0.302 1 98.81 176 LEU B N 1
ATOM 3103 C CA . LEU B 1 176 ? 11.383 -17.094 1.072 1 98.81 176 LEU B CA 1
ATOM 3104 C C . LEU B 1 176 ? 10.32 -17.688 0.152 1 98.81 176 LEU B C 1
ATOM 3106 O O . LEU B 1 176 ? 9.734 -16.969 -0.666 1 98.81 176 LEU B O 1
ATOM 3110 N N . ILE B 1 177 ? 10.125 -18.953 0.19 1 98.94 177 ILE B N 1
ATOM 3111 C CA . ILE B 1 177 ? 9.008 -19.641 -0.444 1 98.94 177 ILE B CA 1
ATOM 3112 C C . ILE B 1 177 ? 7.949 -19.969 0.602 1 98.94 177 ILE B C 1
ATOM 3114 O O . ILE B 1 177 ? 8.242 -20.625 1.609 1 98.94 177 ILE B O 1
ATOM 3118 N N . LEU B 1 178 ? 6.711 -19.5 0.404 1 98.94 178 LEU B N 1
ATOM 3119 C CA . LEU B 1 178 ? 5.672 -19.578 1.423 1 98.94 178 LEU B CA 1
ATOM 3120 C C . LEU B 1 178 ? 4.367 -20.094 0.826 1 98.94 178 LEU B C 1
ATOM 3122 O O . LEU B 1 178 ? 3.932 -19.625 -0.226 1 98.94 178 LEU B O 1
ATOM 3126 N N . CYS B 1 179 ? 3.742 -21.109 1.466 1 98.94 179 CYS B N 1
ATOM 3127 C CA . CYS B 1 179 ? 2.461 -21.609 0.992 1 98.94 179 CYS B CA 1
ATOM 3128 C C . CYS B 1 179 ? 1.635 -22.172 2.146 1 98.94 179 CYS B C 1
ATOM 3130 O O . CYS B 1 179 ? 2.129 -22.281 3.268 1 98.94 179 CYS B O 1
ATOM 3132 N N . GLY B 1 180 ? 0.363 -22.312 1.889 1 98.88 180 GLY B N 1
ATOM 3133 C CA . GLY B 1 180 ? -0.508 -22.969 2.854 1 98.88 180 GLY B CA 1
ATOM 3134 C C . GLY B 1 180 ? -0.564 -24.484 2.682 1 98.88 180 GLY B C 1
ATOM 3135 O O . GLY B 1 180 ? -0.526 -24.984 1.557 1 98.88 180 GLY B O 1
ATOM 3136 N N . ALA B 1 181 ? -0.793 -25.156 3.713 1 98.81 181 ALA B N 1
ATOM 3137 C CA . ALA B 1 181 ? -0.842 -26.609 3.707 1 98.81 181 ALA B CA 1
ATOM 3138 C C . ALA B 1 181 ? -2.068 -27.125 2.951 1 98.81 181 ALA B C 1
ATOM 3140 O O . ALA B 1 181 ? -2.049 -28.219 2.385 1 98.81 181 ALA B O 1
ATOM 3141 N N . HIS B 1 182 ? -3.086 -26.328 2.879 1 98.69 182 HIS B N 1
ATOM 3142 C CA . HIS B 1 182 ? -4.355 -26.766 2.305 1 98.69 182 HIS B CA 1
ATOM 3143 C C . HIS B 1 182 ? -4.5 -26.281 0.864 1 98.69 182 HIS B C 1
ATOM 3145 O O . HIS B 1 182 ? -5.57 -26.406 0.266 1 98.69 182 HIS B O 1
ATOM 3151 N N . ASP B 1 183 ? -3.467 -25.656 0.355 1 98.75 183 ASP B N 1
ATOM 3152 C CA . ASP B 1 183 ? -3.533 -25.109 -0.996 1 98.75 183 ASP B CA 1
ATOM 3153 C C . ASP B 1 183 ? -3.662 -26.219 -2.035 1 98.75 183 ASP B C 1
ATOM 3155 O O . ASP B 1 183 ? -2.719 -26.984 -2.254 1 98.75 183 ASP B O 1
ATOM 3159 N N . ARG B 1 184 ? -4.738 -26.234 -2.748 1 97.62 184 ARG B N 1
ATOM 3160 C CA . ARG B 1 184 ? -4.949 -27.25 -3.766 1 97.62 184 ARG B CA 1
ATOM 3161 C C . ARG B 1 184 ? -4.676 -26.703 -5.16 1 97.62 184 ARG B C 1
ATOM 3163 O O . ARG B 1 184 ? -4.551 -27.469 -6.121 1 97.62 184 ARG B O 1
ATOM 3170 N N . LEU B 1 185 ? -4.605 -25.422 -5.324 1 97.31 185 LEU B N 1
ATOM 3171 C CA . LEU B 1 185 ? -4.301 -24.797 -6.605 1 97.31 185 LEU B CA 1
ATOM 3172 C C . LEU B 1 185 ? -2.814 -24.891 -6.922 1 97.31 185 LEU B C 1
ATOM 3174 O O . LEU B 1 185 ? -2.434 -25.203 -8.055 1 97.31 185 LEU B O 1
ATOM 3178 N N . THR B 1 186 ? -2.033 -24.578 -5.938 1 98.19 186 THR B N 1
ATOM 3179 C CA . THR B 1 186 ? -0.583 -24.734 -5.969 1 98.19 186 THR B CA 1
ATOM 3180 C C . THR B 1 186 ? -0.098 -25.5 -4.742 1 98.19 186 THR B C 1
ATOM 3182 O O . THR B 1 186 ? 0.408 -24.906 -3.789 1 98.19 186 THR B O 1
ATOM 3185 N N . PRO B 1 187 ? -0.138 -26.797 -4.809 1 98.31 187 PRO B N 1
ATOM 3186 C CA . PRO B 1 187 ? 0.115 -27.625 -3.637 1 98.31 187 PRO B CA 1
ATOM 3187 C C . PRO B 1 187 ? 1.539 -27.484 -3.104 1 98.31 187 PRO B C 1
ATOM 3189 O O . PRO B 1 187 ? 2.428 -27.031 -3.824 1 98.31 187 PRO B O 1
ATOM 3192 N N . VAL B 1 188 ? 1.744 -27.922 -1.868 1 98.75 188 VAL B N 1
ATOM 3193 C CA . VAL B 1 188 ? 3.004 -27.812 -1.138 1 98.75 188 VAL B CA 1
ATOM 3194 C C . VAL B 1 188 ? 4.137 -28.422 -1.968 1 98.75 188 VAL B C 1
ATOM 3196 O O . VAL B 1 188 ? 5.258 -27.906 -1.966 1 98.75 188 VAL B O 1
ATOM 3199 N N . LYS B 1 189 ? 3.865 -29.453 -2.688 1 98.5 189 LYS B N 1
ATOM 3200 C CA . LYS B 1 189 ? 4.895 -30.125 -3.473 1 98.5 189 LYS B CA 1
ATOM 3201 C C . LYS B 1 189 ? 5.523 -29.172 -4.488 1 98.5 189 LYS B C 1
ATOM 3203 O O . LYS B 1 189 ? 6.719 -29.266 -4.773 1 98.5 189 LYS B O 1
ATOM 3208 N N . ARG B 1 190 ? 4.77 -28.328 -5.086 1 98 190 ARG B N 1
ATOM 3209 C CA . ARG B 1 190 ? 5.277 -27.344 -6.039 1 98 190 ARG B CA 1
ATOM 3210 C C . ARG B 1 190 ? 6.234 -26.375 -5.359 1 98 190 ARG B C 1
ATOM 3212 O O . ARG B 1 190 ? 7.238 -25.969 -5.949 1 98 190 ARG B O 1
ATOM 3219 N N . HIS B 1 191 ? 5.934 -25.984 -4.172 1 98.81 191 HIS B N 1
ATOM 3220 C CA . HIS B 1 191 ? 6.762 -25.047 -3.426 1 98.81 191 HIS B CA 1
ATOM 3221 C C . HIS B 1 191 ? 8.047 -25.719 -2.936 1 98.81 191 HIS B C 1
ATOM 3223 O O . HIS B 1 191 ? 9.109 -25.094 -2.939 1 98.81 191 HIS B O 1
ATOM 3229 N N . ALA B 1 192 ? 7.902 -26.969 -2.516 1 98.62 192 ALA B N 1
ATOM 3230 C CA . ALA B 1 192 ? 9.102 -27.719 -2.172 1 98.62 192 ALA B CA 1
ATOM 3231 C C . ALA B 1 192 ? 10.039 -27.844 -3.371 1 98.62 192 ALA B C 1
ATOM 3233 O O . ALA B 1 192 ? 11.25 -27.688 -3.234 1 98.62 192 ALA B O 1
ATOM 3234 N N . PHE B 1 193 ? 9.484 -28.109 -4.5 1 98.44 193 PHE B N 1
ATOM 3235 C CA . PHE B 1 193 ? 10.25 -28.203 -5.734 1 98.44 193 PHE B CA 1
ATOM 3236 C C . PHE B 1 193 ? 10.961 -26.891 -6.023 1 98.44 193 PHE B C 1
ATOM 3238 O O . PHE B 1 193 ? 12.156 -26.875 -6.336 1 98.44 193 PHE B O 1
ATOM 3245 N N . MET B 1 194 ? 10.25 -25.734 -5.91 1 98.75 194 MET B N 1
ATOM 3246 C CA . MET B 1 194 ? 10.852 -24.422 -6.105 1 98.75 194 MET B CA 1
ATOM 3247 C C . MET B 1 194 ? 11.969 -24.188 -5.094 1 98.75 194 MET B C 1
ATOM 3249 O O . MET B 1 194 ? 13.023 -23.641 -5.441 1 98.75 194 MET B O 1
ATOM 3253 N N . ALA B 1 195 ? 11.727 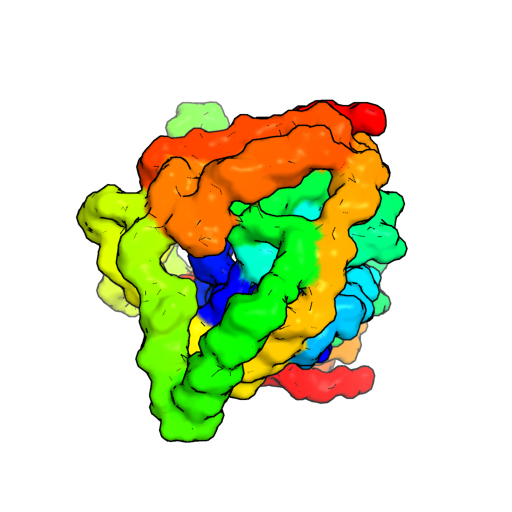-24.531 -3.852 1 98.62 195 ALA B N 1
ATOM 3254 C CA . ALA B 1 195 ? 12.734 -24.375 -2.807 1 98.62 195 ALA B CA 1
ATOM 3255 C C . ALA B 1 195 ? 14 -25.156 -3.137 1 98.62 195 ALA B C 1
ATOM 3257 O O . ALA B 1 195 ? 15.109 -24.719 -2.811 1 98.62 195 ALA B O 1
ATOM 3258 N N . ASP B 1 196 ? 13.836 -26.281 -3.752 1 98.12 196 ASP B N 1
ATOM 3259 C CA . ASP B 1 196 ? 14.969 -27.109 -4.137 1 98.12 196 ASP B CA 1
ATOM 3260 C C . ASP B 1 196 ? 15.781 -26.453 -5.25 1 98.12 196 ASP B C 1
ATOM 3262 O O . ASP B 1 196 ? 16.969 -26.734 -5.402 1 98.12 196 ASP B O 1
ATOM 3266 N N . LEU B 1 197 ? 15.148 -25.703 -6.094 1 98.31 197 LEU B N 1
ATOM 3267 C CA . LEU B 1 197 ? 15.812 -25.078 -7.227 1 98.31 197 LEU B CA 1
ATOM 3268 C C . LEU B 1 197 ? 16.625 -23.859 -6.773 1 98.31 197 LEU B C 1
ATOM 3270 O O . LEU B 1 197 ? 17.594 -23.484 -7.422 1 98.31 197 LEU B O 1
ATOM 3274 N N . VAL B 1 198 ? 16.188 -23.109 -5.73 1 98.06 198 VAL B N 1
ATOM 3275 C CA . VAL B 1 198 ? 16.812 -21.875 -5.273 1 98.06 198 VAL B CA 1
ATOM 3276 C C . VAL B 1 198 ? 17.812 -22.172 -4.16 1 98.06 198 VAL B C 1
ATOM 3278 O O . VAL B 1 198 ? 17.438 -22.672 -3.098 1 98.06 198 VAL B O 1
ATOM 3281 N N . ALA B 1 199 ? 19.016 -21.75 -4.34 1 93.25 199 ALA B N 1
ATOM 3282 C CA . ALA B 1 199 ? 20.047 -21.984 -3.336 1 93.25 199 ALA B CA 1
ATOM 3283 C C . ALA B 1 199 ? 19.719 -21.234 -2.039 1 93.25 199 ALA B C 1
ATOM 3285 O O . ALA B 1 199 ? 19.469 -20.031 -2.053 1 93.25 199 ALA B O 1
ATOM 3286 N N . HIS B 1 200 ? 19.531 -21.891 -0.964 1 90.75 200 HIS B N 1
ATOM 3287 C CA . HIS B 1 200 ? 19.359 -21.359 0.385 1 90.75 200 HIS B CA 1
ATOM 3288 C C . HIS B 1 200 ? 17.969 -20.766 0.581 1 90.75 200 HIS B C 1
ATOM 3290 O O . HIS B 1 200 ? 17.781 -19.875 1.401 1 90.75 200 HIS B O 1
ATOM 3296 N N . ALA B 1 201 ? 17.062 -21.156 -0.274 1 96.62 201 ALA B N 1
ATOM 3297 C CA . ALA B 1 201 ? 15.68 -20.734 -0.038 1 96.62 201 ALA B CA 1
ATOM 3298 C C . ALA B 1 201 ? 15.133 -21.344 1.251 1 96.62 201 ALA B C 1
ATOM 3300 O O . ALA B 1 201 ? 15.5 -22.453 1.627 1 96.62 201 ALA B O 1
ATOM 3301 N N . ARG B 1 202 ? 14.336 -20.594 1.915 1 97.31 202 ARG B N 1
ATOM 3302 C CA . ARG B 1 202 ? 13.555 -21.094 3.039 1 97.31 202 ARG B CA 1
ATOM 3303 C C . ARG B 1 202 ? 12.125 -21.422 2.613 1 97.31 202 ARG B C 1
ATOM 3305 O O . ARG B 1 202 ? 11.477 -20.594 1.957 1 97.31 202 ARG B O 1
ATOM 3312 N N . LEU B 1 203 ? 11.742 -22.594 2.951 1 98.62 203 LEU B N 1
ATOM 3313 C CA . LEU B 1 203 ? 10.359 -22.984 2.715 1 98.62 203 LEU B CA 1
ATOM 3314 C C . LEU B 1 203 ? 9.531 -22.875 3.992 1 98.62 203 LEU B C 1
ATOM 3316 O O . LEU B 1 203 ? 9.914 -23.391 5.035 1 98.62 203 LEU B O 1
ATOM 3320 N N . SER B 1 204 ? 8.453 -22.109 3.949 1 98.81 204 SER B N 1
ATOM 3321 C CA . SER B 1 204 ? 7.508 -21.969 5.051 1 98.81 204 SER B CA 1
ATOM 3322 C C . SER B 1 204 ? 6.125 -22.469 4.656 1 98.81 204 SER B C 1
ATOM 3324 O O . SER B 1 204 ? 5.477 -21.906 3.775 1 98.81 204 SER B O 1
ATOM 3326 N N . VAL B 1 205 ? 5.723 -23.547 5.242 1 98.94 205 VAL B N 1
ATOM 3327 C CA . VAL B 1 205 ? 4.383 -24.078 5.027 1 98.94 205 VAL B CA 1
ATOM 3328 C C . VAL B 1 205 ? 3.477 -23.703 6.195 1 98.94 205 VAL B C 1
ATOM 3330 O O . VAL B 1 205 ? 3.75 -24.047 7.344 1 98.94 205 VAL B O 1
ATOM 3333 N N . ILE B 1 206 ? 2.445 -23 5.949 1 98.88 206 ILE B N 1
ATOM 3334 C CA . ILE B 1 206 ? 1.525 -22.531 6.977 1 98.88 206 ILE B CA 1
ATOM 3335 C C . ILE B 1 206 ? 0.397 -23.547 7.164 1 98.88 206 ILE B C 1
ATOM 3337 O O . ILE B 1 206 ? -0.434 -23.734 6.27 1 98.88 206 ILE B O 1
ATOM 3341 N N . GLU B 1 207 ? 0.237 -24.109 8.281 1 98.31 207 GLU B N 1
ATOM 3342 C CA . GLU B 1 207 ? -0.629 -25.25 8.547 1 98.31 207 GLU B CA 1
ATOM 3343 C C . GLU B 1 207 ? -2.1 -24.875 8.375 1 98.31 207 GLU B C 1
ATOM 3345 O O . GLU B 1 207 ? -2.887 -25.672 7.855 1 98.31 207 GLU B O 1
ATOM 3350 N N . GLU B 1 208 ? -2.459 -23.688 8.766 1 98.12 208 GLU B N 1
ATOM 3351 C CA . GLU B 1 208 ? -3.871 -23.312 8.797 1 98.12 208 GLU B CA 1
ATOM 3352 C C . GLU B 1 208 ? -4.227 -22.391 7.641 1 98.12 208 GLU B C 1
ATOM 3354 O O . GLU B 1 208 ? -5.027 -21.469 7.805 1 98.12 208 GLU B O 1
ATOM 3359 N N . ALA B 1 209 ? -3.561 -22.594 6.555 1 98.81 209 ALA B N 1
ATOM 3360 C CA . ALA B 1 209 ? -3.838 -21.75 5.391 1 98.81 209 ALA B CA 1
ATOM 3361 C C . ALA B 1 209 ? -3.906 -22.594 4.117 1 98.81 209 ALA B C 1
ATOM 3363 O O . ALA B 1 209 ? -3.365 -23.688 4.062 1 98.81 209 ALA B O 1
ATOM 3364 N N . GLY B 1 210 ? -4.629 -22.094 3.17 1 98.81 210 GLY B N 1
ATOM 3365 C CA . GLY B 1 210 ? -4.633 -22.578 1.805 1 98.81 210 GLY B CA 1
ATOM 3366 C C . GLY B 1 210 ? -3.98 -21.625 0.82 1 98.81 210 GLY B C 1
ATOM 3367 O O . GLY B 1 210 ? -2.859 -21.172 1.043 1 98.81 210 GLY B O 1
ATOM 3368 N N . HIS B 1 211 ? -4.641 -21.297 -0.328 1 98.88 211 HIS B N 1
ATOM 3369 C CA . HIS B 1 211 ? -4.047 -20.578 -1.452 1 98.88 211 HIS B CA 1
ATOM 3370 C C . HIS B 1 211 ? -3.814 -19.125 -1.109 1 98.88 211 HIS B C 1
ATOM 3372 O O . HIS B 1 211 ? -3.027 -18.438 -1.772 1 98.88 211 HIS B O 1
ATOM 3378 N N . LEU B 1 212 ? -4.492 -18.594 -0.097 1 98.94 212 LEU B N 1
ATOM 3379 C CA . LEU B 1 212 ? -4.402 -17.188 0.246 1 98.94 212 LEU B CA 1
ATOM 3380 C C . LEU B 1 212 ? -3.918 -17 1.68 1 98.94 212 LEU B C 1
ATOM 3382 O O . LEU B 1 212 ? -4.602 -16.391 2.498 1 98.94 212 LEU B O 1
ATOM 3386 N N . PRO B 1 213 ? -2.699 -17.406 1.938 1 98.94 213 PRO B N 1
ATOM 3387 C CA . PRO B 1 213 ? -2.211 -17.375 3.318 1 98.94 213 PRO B CA 1
ATOM 3388 C C . PRO B 1 213 ? -2.211 -15.977 3.922 1 98.94 213 PRO B C 1
ATOM 3390 O O . PRO B 1 213 ? -2.381 -15.82 5.133 1 98.94 213 PRO B O 1
ATOM 3393 N N . THR B 1 214 ? -2.084 -14.914 3.137 1 98.94 214 THR B N 1
ATOM 3394 C CA . THR B 1 214 ? -2.002 -13.539 3.617 1 98.94 214 THR B CA 1
ATOM 3395 C C . THR B 1 214 ? -3.301 -13.125 4.305 1 98.94 214 THR B C 1
ATOM 3397 O O . THR B 1 214 ? -3.303 -12.242 5.16 1 98.94 214 THR B O 1
ATOM 3400 N N . LEU B 1 215 ? -4.414 -13.734 3.9 1 98.81 215 LEU B N 1
ATOM 3401 C CA . LEU B 1 215 ? -5.727 -13.43 4.469 1 98.81 215 LEU B CA 1
ATOM 3402 C C . LEU B 1 215 ? -6.156 -14.516 5.453 1 98.81 215 LEU B C 1
ATOM 3404 O O . LEU B 1 215 ? -6.844 -14.227 6.434 1 98.81 215 LEU B O 1
ATOM 3408 N N . GLU B 1 216 ? -5.742 -15.773 5.191 1 98.88 216 GLU B N 1
ATOM 3409 C CA . GLU B 1 216 ? -6.195 -16.922 5.977 1 98.88 216 GLU B CA 1
ATOM 3410 C C . GLU B 1 216 ? -5.434 -17.016 7.297 1 98.88 216 GLU B C 1
ATOM 3412 O O . GLU B 1 216 ? -5.977 -17.484 8.297 1 98.88 216 GLU B O 1
ATOM 3417 N N . SER B 1 217 ? -4.188 -16.703 7.301 1 98.62 217 SER B N 1
ATOM 3418 C CA . SER B 1 217 ? -3.314 -16.719 8.469 1 98.62 217 SER B CA 1
ATOM 3419 C C . SER B 1 217 ? -2.422 -15.484 8.516 1 98.62 217 SER B C 1
ATOM 3421 O O . SER B 1 217 ? -1.193 -15.602 8.492 1 98.62 217 SER B O 1
ATOM 3423 N N . PRO B 1 218 ? -3.021 -14.289 8.625 1 98.69 218 PRO B N 1
ATOM 3424 C CA . PRO B 1 218 ? -2.295 -13.031 8.438 1 98.69 218 PRO B CA 1
ATOM 3425 C C . PRO B 1 218 ? -1.16 -12.852 9.445 1 98.69 218 PRO B C 1
ATOM 3427 O O . PRO B 1 218 ? -0.091 -12.352 9.086 1 98.69 218 PRO B O 1
ATOM 3430 N N . GLU B 1 219 ? -1.358 -13.188 10.719 1 98.31 219 GLU B N 1
ATOM 3431 C CA . GLU B 1 219 ? -0.326 -12.992 11.727 1 98.31 219 GLU B CA 1
ATOM 3432 C C . GLU B 1 219 ? 0.908 -13.836 11.43 1 98.31 219 GLU B C 1
ATOM 3434 O O . GLU B 1 219 ? 2.039 -13.352 11.531 1 98.31 219 GLU B O 1
ATOM 3439 N N . VAL B 1 220 ? 0.674 -15.086 11.023 1 98.81 220 VAL B N 1
ATOM 3440 C CA . VAL B 1 220 ? 1.765 -16.016 10.734 1 98.81 220 VAL B CA 1
ATOM 3441 C C . VAL B 1 220 ? 2.543 -15.523 9.516 1 98.81 220 VAL B C 1
ATOM 3443 O O . VAL B 1 220 ? 3.777 -15.508 9.523 1 98.81 220 VAL B O 1
ATOM 3446 N N . VAL B 1 221 ? 1.864 -15.109 8.492 1 98.88 221 VAL B N 1
ATOM 3447 C CA . VAL B 1 221 ? 2.514 -14.625 7.281 1 98.88 221 VAL B CA 1
ATOM 3448 C C . VAL B 1 221 ? 3.295 -13.352 7.582 1 98.88 221 VAL B C 1
ATOM 3450 O O . VAL B 1 221 ? 4.426 -13.18 7.117 1 98.88 221 VAL B O 1
ATOM 3453 N N . THR B 1 222 ? 2.684 -12.438 8.344 1 98.81 222 THR B N 1
ATOM 3454 C CA . THR B 1 222 ? 3.355 -11.188 8.695 1 98.81 222 THR B CA 1
ATOM 3455 C C . THR B 1 222 ? 4.656 -11.469 9.445 1 98.81 222 THR B C 1
ATOM 3457 O O . THR B 1 222 ? 5.691 -10.859 9.148 1 98.81 222 THR B O 1
ATOM 3460 N N . GLU B 1 223 ? 4.574 -12.359 10.375 1 98.62 223 GLU B N 1
ATOM 3461 C CA . GLU B 1 223 ? 5.773 -12.734 11.117 1 98.62 223 GLU B CA 1
ATOM 3462 C C . GLU B 1 223 ? 6.836 -13.328 10.195 1 98.62 223 GLU B C 1
ATOM 3464 O O . GLU B 1 223 ? 8.023 -13.016 10.328 1 98.62 223 GLU B O 1
ATOM 3469 N N . ALA B 1 224 ? 6.453 -14.172 9.297 1 98.75 224 ALA B N 1
ATOM 3470 C CA . ALA B 1 224 ? 7.375 -14.773 8.344 1 98.75 224 ALA B CA 1
ATOM 3471 C C . ALA B 1 224 ? 8.039 -13.711 7.469 1 98.75 224 ALA B C 1
ATOM 3473 O O . ALA B 1 224 ? 9.242 -13.766 7.211 1 98.75 224 ALA B O 1
ATOM 3474 N N . LEU B 1 225 ? 7.266 -12.758 7 1 98.69 225 LEU B N 1
ATOM 3475 C CA . LEU B 1 225 ? 7.789 -11.68 6.172 1 98.69 225 LEU B CA 1
ATOM 3476 C C . LEU B 1 225 ? 8.75 -10.797 6.965 1 98.69 225 LEU B C 1
ATOM 3478 O O . LEU B 1 225 ? 9.773 -10.359 6.441 1 98.69 225 LEU B O 1
ATOM 3482 N N . GLN B 1 226 ? 8.367 -10.523 8.234 1 98.19 226 GLN B N 1
ATOM 3483 C CA . GLN B 1 226 ? 9.25 -9.727 9.078 1 98.19 226 GLN B CA 1
ATOM 3484 C C . GLN B 1 226 ? 10.594 -10.414 9.273 1 98.19 226 GLN B C 1
ATOM 3486 O O . GLN B 1 226 ? 11.648 -9.773 9.203 1 98.19 226 GLN B O 1
ATOM 3491 N N . ALA B 1 227 ? 10.57 -11.742 9.539 1 97.81 227 ALA B N 1
ATOM 3492 C CA . ALA B 1 227 ? 11.805 -12.516 9.68 1 97.81 227 ALA B CA 1
ATOM 3493 C C . ALA B 1 227 ? 12.609 -12.5 8.383 1 97.81 227 ALA B C 1
ATOM 3495 O O . ALA B 1 227 ? 13.828 -12.336 8.406 1 97.81 227 ALA B O 1
ATOM 3496 N N . TRP B 1 228 ? 11.93 -12.68 7.273 1 97.88 228 TRP B N 1
ATOM 3497 C CA . TRP B 1 228 ? 12.523 -12.656 5.941 1 97.88 228 TRP B CA 1
ATOM 3498 C C . TRP B 1 228 ? 13.195 -11.312 5.668 1 97.88 228 TRP B C 1
ATOM 3500 O O . TRP B 1 228 ? 14.336 -11.266 5.195 1 97.88 228 TRP B O 1
ATOM 3510 N N . LEU B 1 229 ? 12.57 -10.172 6.016 1 97.56 229 LEU B N 1
ATOM 3511 C CA . LEU B 1 229 ? 13.078 -8.82 5.789 1 97.56 229 LEU B CA 1
ATOM 3512 C C . LEU B 1 229 ? 14.258 -8.523 6.707 1 97.56 229 LEU B C 1
ATOM 3514 O O . LEU B 1 229 ? 15.07 -7.641 6.414 1 97.56 229 LEU B O 1
ATOM 3518 N N . ALA B 1 230 ? 14.344 -9.227 7.832 1 95.31 230 ALA B N 1
ATOM 3519 C CA . ALA B 1 230 ? 15.391 -8.977 8.82 1 95.31 230 ALA B CA 1
ATOM 3520 C C . ALA B 1 230 ? 16.641 -9.781 8.5 1 95.31 230 ALA B C 1
ATOM 3522 O O . ALA B 1 230 ? 17.703 -9.547 9.086 1 95.31 230 ALA B O 1
ATOM 3523 N N . GLU B 1 231 ? 16.5 -10.742 7.613 1 92.56 231 GLU B N 1
ATOM 3524 C CA . GLU B 1 231 ? 17.656 -11.562 7.27 1 92.56 231 GLU B CA 1
ATOM 3525 C C . GLU B 1 231 ? 18.781 -10.711 6.684 1 92.56 231 GLU B C 1
ATOM 3527 O O . GLU B 1 231 ? 18.531 -9.82 5.867 1 92.56 231 GLU B O 1
ATOM 3532 N N . PRO B 1 232 ? 20.016 -10.945 7.168 1 86.44 232 PRO B N 1
ATOM 3533 C CA . PRO B 1 232 ? 21.141 -10.219 6.574 1 86.44 232 PRO B CA 1
ATOM 3534 C C . PRO B 1 232 ? 21.312 -10.516 5.086 1 86.44 232 PRO B C 1
ATOM 3536 O O . PRO B 1 232 ? 21 -11.617 4.633 1 86.44 232 PRO B O 1
ATOM 3539 N N . GLN B 1 233 ? 21.719 -9.469 4.383 1 77.94 233 GLN B N 1
ATOM 3540 C CA . GLN B 1 233 ? 22.016 -9.664 2.967 1 77.94 233 GLN B CA 1
ATOM 3541 C C . GLN B 1 233 ? 23.312 -10.453 2.773 1 77.94 233 GLN B C 1
ATOM 3543 O O . GLN B 1 233 ? 24.25 -10.297 3.547 1 77.94 233 GLN B O 1
ATOM 3548 N N . ARG B 1 234 ? 23.359 -11.461 1.977 1 59.59 234 ARG B N 1
ATOM 3549 C CA . ARG B 1 234 ? 24.578 -12.211 1.705 1 59.59 234 ARG B CA 1
ATOM 3550 C C . ARG B 1 234 ? 25.531 -11.406 0.829 1 59.59 234 ARG B C 1
ATOM 3552 O O . ARG B 1 234 ? 25.109 -10.547 0.055 1 59.59 234 ARG B O 1
#

InterPro domains:
  IPR000073 Alpha/beta hydrolase fold-1 [PF12697] (5-223)
  IPR000073 Alpha/beta hydrolase fold-1 [PR00111] (59-72)
  IPR000073 Alpha/beta hydrolase fold-1 [PR00111] (73-86)
  IPR000073 Alpha/beta hydrolase fold-1 [PR00111] (175-189)
  IPR029058 Alpha/Beta hydrolase fold [G3DSA:3.40.50.1820] (1-232)
  IPR029058 Alpha/Beta hydrolase fold [SSF53474] (2-230)
  IPR050266 AB hydrolase superfamily [PTHR43798] (37-231)

Foldseek 3Di:
DFFAEEEEEAQLAWCVLQVLLCVPCVVPHNYHYDYQFPALALLVSLVVPVVVDDQAGAYEYAALGLLSQLSNCLVPVVRHQEYEYELYFQAADDPVRLVVLVVLLVCQVVPNVLVSQCVLDPLQQWFDDDCSVVVSVNSSVSNVVSGSNSNNSSSSNRSPRHGRLVSQLPHDHAYEYEFECRGPNRHPVRSVVSQVSHPPYHYYYHDRTGSSCCRRPVVVVSVVVVVSSPDDTD/DFFAEEEEEAQLAWCVLQVLLCVPCVVPHNYHYDYQFPALALLVSLVVPVVVDDQAGAYEYAALGLLSQLSNCLVPVVRHQEYEYELYFQAADDPVRLVVLVVLLVCQVVPNVLVSQCVLDPLQQWFDDDCSVVVSVNSSVSNVVSGSNSNNSSSSNRSPRHGRLVSQLPHDHAYEYEFECRHPNRHPVRSVVSQVSHPPYHYYYHDRTGSRCCRRPVVVVSVVVVVSSPDDTD